Protein AF-A0A2V9F2L0-F1 (afdb_monomer)

Sequence (410 aa):
MQVSSIARAVPTAEGGTVLEVAGAPIFHLNSIAAAIWTKLTQGLSTHEIVSELTTQFNISEERVANDVKSFVDTLKQNDLAKDSVKTSDFHVELVWNKGIAAQCDWRIPDEFPEKRAYESVLEPAGHRMPPHLLDSLISNPAIYRYIKTEDLVWVKFSWLKSFVKQVLPLVRANFVLVTGDSDGGAPLPVMAEALEILEHPNVLHWFTQNCDGPGFMGRMSPIPIGIDFHTLNEQSLWGETIASPREQEEMLLSIRQEFRPTRERIRKVYVDFAWQPASAYAPWKRNGIRTKLLTNEYVVFQRQFLPRRQLWRKWGEYAFVLSPHGAGLDCHRTWEALACGNIVLVPASPLDSLYEGLPVISIKDWKEITSENLDAWLGRYSGCEIGEERLTSRYWVAKMRTTVSSLSLE

Nearest PDB structures (foldseek):
  8asa-assembly8_H  TM=7.170E-01  e=2.353E-12  Paramecium bursaria Chlorella virus 1
  8asa-assembly7_G  TM=7.701E-01  e=9.316E-12  Paramecium bursaria Chlorella virus 1
  8avq-assembly4_D  TM=7.082E-01  e=4.280E-12  Paramecium bursaria Chlorella virus 1
  6e59-assembly1_A  TM=4.309E-01  e=3.301E-03  Homo sapiens
  6tpg-assembly1_A  TM=2.887E-01  e=1.516E-03  Homo sapiens

Secondary structure (DSSP, 8-state):
-EE-TTEEEEE-TTS-EEEEETTEEEEEEPHHHHHHHHHHHTT--HHHHHHHHHHHHT--HHHHHHHHHHHHHHHHHTTSEE----BS----SB-BHHHHHHHSSEEES--SGGGT-B-PPPP-TT-SSTT---S---S-GGGGGGPPTT-EEEEEGGGHHHIIIIIGGG--S-EEEEEESSS--BSGGGHHHHHHHHTSTTEEEEEETTBSSTTGGG-EEE---B---SHHHHS--TT-----HHHHHHHHHHHHHTSPPGGGSEEEEEE-STTS-TTSS-HHHHHHHHHHHTT-TTEEE--S---HHHHHHHHTTEEEEE----SSSS-HHHHHHHHTT-EEEEE--GGGGGGTTSSEEEES-GGG--HHHHHHHHHHHTT----GGGGBHHHHHHHHHHHHHHHTT-

Mean predicted aligned error: 6.33 Å

Solvent-accessible surface area (backbone atoms only — not comparable to full-atom values): 22390 Å² total; per-residue (Å²): 95,44,63,34,90,57,52,45,82,42,79,45,99,87,78,49,36,28,36,20,48,82,86,43,80,76,41,82,36,53,75,65,54,49,51,52,51,52,42,42,77,71,61,50,50,73,67,57,49,28,56,51,47,22,68,76,68,74,46,59,56,71,59,41,43,51,53,52,48,55,49,51,53,52,32,41,78,56,44,40,32,47,82,65,55,76,36,65,59,55,72,57,63,55,27,19,42,66,49,38,40,71,72,31,78,36,52,39,77,72,39,42,63,93,77,55,30,40,38,86,74,71,61,55,63,94,18,59,46,72,90,47,45,48,53,80,76,66,91,66,41,74,68,51,50,71,54,45,68,74,36,37,36,26,30,35,48,40,42,44,49,12,38,58,67,53,34,55,84,56,47,81,36,41,23,29,43,34,34,32,86,60,55,58,44,37,38,76,69,41,47,70,61,40,49,62,48,68,70,32,87,39,43,70,36,38,36,23,23,33,26,67,40,56,47,48,94,76,36,31,38,61,44,72,60,22,35,80,42,62,59,32,43,71,37,64,51,60,83,42,64,65,40,44,31,32,59,52,49,53,52,49,54,56,51,36,69,74,43,66,61,48,74,76,25,44,87,32,36,38,32,80,72,75,49,57,53,82,88,50,73,74,40,67,73,54,47,56,52,45,67,76,42,68,85,41,87,54,50,46,70,42,82,59,94,59,34,54,75,55,41,56,55,56,51,41,52,27,22,26,37,57,34,61,58,47,92,23,67,50,37,39,62,47,43,46,40,47,70,51,55,27,37,33,38,28,62,60,52,65,53,56,73,67,44,66,84,47,58,56,44,70,41,88,50,83,80,63,75,41,75,67,48,52,50,53,54,44,62,72,46,56,76,52,75,65,47,62,57,78,46,17,18,64,43,56,52,51,49,55,53,53,58,46,61,55,61,75,74,110

Structure (mmCIF, N/CA/C/O backbone):
data_AF-A0A2V9F2L0-F1
#
_entry.id   AF-A0A2V9F2L0-F1
#
loop_
_atom_site.group_PDB
_atom_site.id
_atom_site.type_symbol
_atom_site.label_atom_id
_atom_site.label_alt_id
_atom_site.label_comp_id
_atom_site.label_asym_id
_atom_site.label_entity_id
_atom_site.label_seq_id
_atom_site.pdbx_PDB_ins_code
_atom_site.Cartn_x
_atom_site.Cartn_y
_atom_site.Cartn_z
_atom_site.occupancy
_atom_site.B_iso_or_equiv
_atom_site.auth_seq_id
_atom_site.auth_comp_id
_atom_site.auth_asym_id
_atom_site.auth_atom_id
_atom_site.pdbx_PDB_model_num
ATOM 1 N N . MET A 1 1 ? 23.382 -2.684 -9.024 1.00 82.06 1 MET A N 1
ATOM 2 C CA . MET A 1 1 ? 22.500 -1.502 -9.115 1.00 82.06 1 MET A CA 1
ATOM 3 C C . MET A 1 1 ? 21.411 -1.843 -10.107 1.00 82.06 1 MET A C 1
ATOM 5 O O . MET A 1 1 ? 21.719 -2.469 -11.113 1.00 82.06 1 MET A O 1
ATOM 9 N N . GLN A 1 2 ? 20.168 -1.483 -9.819 1.00 84.94 2 GLN A N 1
ATOM 10 C CA . GLN A 1 2 ? 19.051 -1.689 -10.727 1.00 84.94 2 GLN A CA 1
ATOM 11 C C . GLN A 1 2 ? 18.894 -0.412 -11.548 1.00 84.94 2 GLN A C 1
ATOM 13 O O . GLN A 1 2 ? 18.952 0.685 -10.993 1.00 84.94 2 GLN A O 1
ATOM 18 N N . VAL A 1 3 ? 18.713 -0.553 -12.856 1.00 87.62 3 VAL A N 1
ATOM 19 C CA . VAL A 1 3 ? 18.401 0.556 -13.764 1.00 87.62 3 VAL A CA 1
ATOM 20 C C . VAL A 1 3 ? 16.989 0.395 -14.303 1.00 87.62 3 VAL A C 1
ATOM 22 O O . VAL A 1 3 ? 16.464 -0.717 -14.375 1.00 87.62 3 VAL A O 1
ATOM 25 N N . SER A 1 4 ? 16.359 1.512 -14.646 1.00 85.00 4 SER A N 1
ATOM 26 C CA . SER A 1 4 ? 14.979 1.526 -15.114 1.00 85.00 4 SER A CA 1
ATOM 27 C C . SER A 1 4 ? 14.825 0.709 -16.399 1.00 85.00 4 SER A C 1
ATOM 29 O O . SER A 1 4 ? 15.513 0.949 -17.390 1.00 85.00 4 SER A O 1
ATOM 31 N N . SER A 1 5 ? 13.895 -0.248 -16.399 1.00 77.81 5 SER A N 1
ATOM 32 C CA . SER A 1 5 ? 13.623 -1.128 -17.547 1.00 77.81 5 SER A CA 1
ATOM 33 C C . SER A 1 5 ? 12.955 -0.408 -18.724 1.00 77.81 5 SER A C 1
ATOM 35 O O . SER A 1 5 ? 12.904 -0.937 -19.837 1.00 77.81 5 SER A O 1
ATOM 37 N N . ILE A 1 6 ? 12.452 0.802 -18.481 1.00 79.88 6 ILE A N 1
ATOM 38 C CA . ILE A 1 6 ? 11.758 1.640 -19.463 1.00 79.88 6 ILE A CA 1
ATOM 39 C C . ILE A 1 6 ? 12.647 2.755 -20.015 1.00 79.88 6 ILE A C 1
ATOM 41 O O . ILE A 1 6 ? 12.215 3.496 -20.898 1.00 79.88 6 ILE A O 1
ATOM 45 N N . ALA A 1 7 ? 13.872 2.867 -19.495 1.00 86.56 7 ALA A N 1
ATOM 46 C CA . ALA A 1 7 ? 14.883 3.796 -19.959 1.00 86.56 7 ALA A CA 1
ATOM 47 C C . ALA A 1 7 ? 15.772 3.130 -21.018 1.00 86.56 7 ALA A C 1
ATOM 49 O O . ALA A 1 7 ? 16.213 1.990 -20.850 1.00 86.56 7 ALA A O 1
ATOM 50 N N . ARG A 1 8 ? 16.038 3.822 -22.127 1.00 87.38 8 ARG A N 1
ATOM 51 C CA . ARG A 1 8 ? 16.871 3.315 -23.228 1.00 87.38 8 ARG A CA 1
ATOM 52 C C . ARG A 1 8 ? 17.733 4.421 -23.807 1.00 87.38 8 ARG A C 1
ATOM 54 O O . ARG A 1 8 ? 17.267 5.536 -24.008 1.00 87.38 8 ARG A O 1
ATOM 61 N N . ALA A 1 9 ? 18.986 4.095 -24.103 1.00 89.94 9 ALA A N 1
ATOM 62 C CA . ALA A 1 9 ? 19.866 4.979 -24.851 1.00 89.94 9 ALA A CA 1
ATOM 63 C C . ALA A 1 9 ? 19.607 4.797 -26.353 1.00 89.94 9 ALA A C 1
ATOM 65 O O . ALA A 1 9 ? 19.736 3.685 -26.870 1.00 89.94 9 ALA A O 1
ATOM 66 N N . VAL A 1 10 ? 19.241 5.877 -27.040 1.00 89.88 10 VAL A N 1
ATOM 67 C CA . VAL A 1 10 ? 18.892 5.889 -28.465 1.00 89.88 10 VAL A CA 1
ATOM 68 C C . VAL A 1 10 ? 19.815 6.861 -29.215 1.00 89.88 10 VAL A C 1
ATOM 70 O O . VAL A 1 10 ? 20.016 7.989 -28.754 1.00 89.88 10 VAL A O 1
ATOM 73 N N . PRO A 1 11 ? 20.416 6.460 -30.352 1.00 88.19 11 PRO A N 1
ATOM 74 C CA . PRO A 1 11 ? 21.197 7.367 -31.191 1.00 88.19 11 PRO A CA 1
ATOM 75 C C . PRO A 1 11 ? 20.321 8.462 -31.813 1.00 88.19 11 PRO A C 1
ATOM 77 O O . PRO A 1 11 ? 19.220 8.181 -32.283 1.00 88.19 11 PRO A O 1
ATOM 80 N N . THR A 1 12 ? 20.819 9.696 -31.881 1.00 84.62 12 THR A N 1
ATOM 81 C CA . THR A 1 12 ? 20.127 10.800 -32.564 1.00 84.62 12 THR A CA 1
ATOM 82 C C . THR A 1 12 ? 20.575 10.933 -34.017 1.00 84.62 12 THR A C 1
ATOM 84 O O . THR A 1 12 ? 21.713 10.613 -34.366 1.00 84.62 12 THR A O 1
ATOM 87 N N . ALA A 1 13 ? 19.698 11.479 -34.867 1.00 79.19 13 ALA A N 1
ATOM 88 C CA . ALA A 1 13 ? 20.009 11.764 -36.273 1.00 79.19 13 ALA A CA 1
ATOM 89 C C . ALA A 1 13 ? 21.185 12.750 -36.453 1.00 79.19 13 ALA A C 1
ATOM 91 O O . ALA A 1 13 ? 21.830 12.754 -37.497 1.00 79.19 13 ALA A O 1
ATOM 92 N N . GLU A 1 14 ? 21.481 13.556 -35.429 1.00 77.12 14 GLU A N 1
ATOM 93 C CA . GLU A 1 14 ? 22.531 14.583 -35.429 1.00 77.12 14 GLU A CA 1
ATOM 94 C C . GLU A 1 14 ? 23.882 14.092 -34.865 1.00 77.12 14 GLU A C 1
ATOM 96 O O . GLU A 1 14 ? 24.823 14.875 -34.763 1.00 77.12 14 GLU A O 1
ATOM 101 N N . GLY A 1 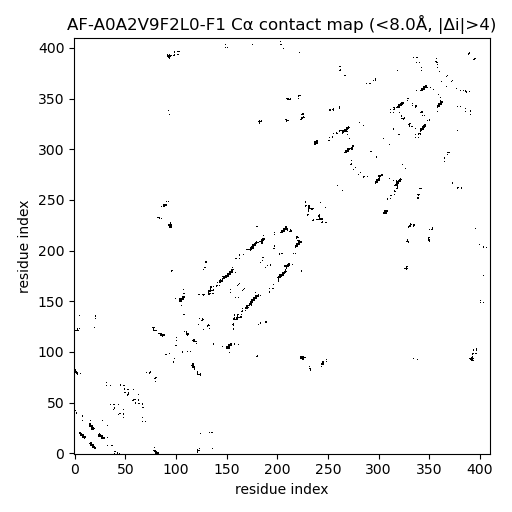15 ? 24.016 12.803 -34.516 1.00 72.06 15 GLY A N 1
ATOM 102 C CA . GLY A 1 15 ? 25.298 12.217 -34.093 1.00 72.06 15 GLY A CA 1
ATOM 103 C C . GLY A 1 15 ? 25.569 12.221 -32.582 1.00 72.06 15 GLY A C 1
ATOM 104 O O . GLY A 1 15 ? 26.722 12.315 -32.165 1.00 72.06 15 GLY A O 1
ATOM 105 N N . GLY A 1 16 ? 24.529 12.093 -31.753 1.00 83.62 16 GLY A N 1
ATOM 106 C CA . GLY A 1 16 ? 24.622 11.956 -30.294 1.00 83.62 16 GLY A CA 1
ATOM 107 C C . GLY A 1 16 ? 23.845 10.751 -29.757 1.00 83.62 16 GLY A C 1
ATOM 108 O O . GLY A 1 16 ? 23.323 9.936 -30.514 1.00 83.62 16 GLY A O 1
ATOM 109 N N . THR A 1 17 ? 23.763 10.618 -28.433 1.00 91.38 17 THR A N 1
ATOM 110 C CA . THR A 1 17 ? 22.913 9.620 -27.763 1.00 91.38 17 THR A CA 1
ATOM 111 C C . THR A 1 17 ? 21.974 10.332 -26.805 1.00 91.38 17 THR A C 1
ATOM 113 O O . THR A 1 17 ? 22.390 11.240 -26.090 1.00 91.38 17 THR A O 1
ATOM 116 N N . VAL A 1 18 ? 20.710 9.931 -26.781 1.00 92.00 18 VAL A N 1
ATOM 117 C CA . VAL A 1 18 ? 19.711 10.440 -25.843 1.00 92.00 18 VAL A CA 1
ATOM 118 C C . VAL A 1 18 ? 19.211 9.296 -24.979 1.00 92.00 18 VAL A C 1
ATOM 120 O O . VAL A 1 18 ? 18.989 8.193 -25.470 1.00 92.00 18 VAL A O 1
ATOM 123 N N . LEU A 1 19 ? 19.065 9.550 -23.682 1.00 89.81 19 LEU A N 1
ATOM 124 C CA . LEU A 1 19 ? 18.364 8.654 -22.779 1.00 89.81 19 LEU A CA 1
ATOM 125 C C . LEU A 1 19 ? 16.874 8.974 -22.848 1.00 89.81 19 LEU A C 1
ATOM 127 O O . LEU A 1 19 ? 16.441 10.041 -22.406 1.00 89.81 19 LEU A O 1
ATOM 131 N N . GLU A 1 20 ? 16.109 8.054 -23.416 1.00 88.00 20 GLU A N 1
ATOM 132 C CA . GLU A 1 20 ? 14.655 8.120 -23.487 1.00 88.00 20 GLU A CA 1
ATOM 133 C C . GLU A 1 20 ? 14.028 7.293 -22.369 1.00 88.00 20 GLU A C 1
ATOM 135 O O . GLU A 1 20 ? 14.538 6.229 -22.023 1.00 88.00 20 GLU A O 1
ATOM 140 N N . VAL A 1 21 ? 12.891 7.746 -21.848 1.00 81.62 21 VAL A N 1
ATOM 141 C CA . VAL A 1 21 ? 12.038 6.991 -20.926 1.00 81.62 21 VAL A CA 1
ATOM 142 C C . VAL A 1 21 ? 10.667 6.876 -21.555 1.00 81.62 21 VAL A C 1
ATOM 144 O O . VAL A 1 21 ? 10.036 7.884 -21.861 1.00 81.62 21 VAL A O 1
ATOM 147 N N . ALA A 1 22 ? 10.224 5.641 -21.792 1.00 71.81 22 ALA A N 1
ATOM 148 C CA . ALA A 1 22 ? 8.959 5.367 -22.476 1.00 71.81 22 ALA A CA 1
ATOM 149 C C . ALA A 1 22 ? 8.799 6.122 -23.820 1.00 71.81 22 ALA A C 1
ATOM 151 O O . ALA A 1 22 ? 7.709 6.560 -24.175 1.00 71.81 22 ALA A O 1
ATOM 152 N N . GLY A 1 23 ? 9.902 6.280 -24.563 1.00 75.12 23 GLY A N 1
ATOM 153 C CA . GLY A 1 23 ? 9.941 6.966 -25.861 1.00 75.12 23 GLY A CA 1
ATOM 154 C C . GLY A 1 23 ? 10.008 8.495 -25.787 1.00 75.12 23 GLY A C 1
ATOM 155 O O . GLY A 1 23 ? 10.037 9.147 -26.827 1.00 75.12 23 GLY A O 1
ATOM 156 N N . ALA A 1 24 ? 10.045 9.083 -24.586 1.00 78.31 24 ALA A N 1
ATOM 157 C CA . ALA A 1 24 ? 10.264 10.512 -24.400 1.00 78.31 24 ALA A CA 1
ATOM 158 C C . ALA A 1 24 ? 11.741 10.796 -24.062 1.00 78.31 24 ALA A C 1
ATOM 160 O O . ALA A 1 24 ? 12.262 10.212 -23.108 1.00 78.31 24 ALA A O 1
ATOM 161 N N . PRO A 1 25 ? 12.431 11.689 -24.793 1.00 83.12 25 PRO A N 1
ATOM 162 C CA . PRO A 1 25 ? 13.818 12.044 -24.506 1.00 83.12 25 PRO A CA 1
ATOM 163 C C . PRO A 1 25 ? 13.925 12.832 -23.192 1.00 83.12 25 PRO A C 1
ATOM 165 O O . PRO A 1 25 ? 13.244 13.842 -23.025 1.00 83.12 25 PRO A O 1
ATOM 168 N N . ILE A 1 26 ? 14.791 12.392 -22.270 1.00 83.06 26 ILE A N 1
ATOM 169 C CA . ILE A 1 26 ? 15.017 13.072 -20.980 1.00 83.06 26 ILE A CA 1
ATOM 170 C C . ILE A 1 26 ? 16.407 13.706 -20.906 1.00 83.06 26 ILE A C 1
ATOM 172 O O . ILE A 1 26 ? 16.538 14.856 -20.489 1.00 83.06 26 ILE A O 1
ATOM 176 N N . PHE A 1 27 ? 17.452 12.986 -21.321 1.00 87.00 27 PHE A N 1
ATOM 177 C CA . PHE A 1 27 ? 18.831 13.471 -21.214 1.00 87.00 27 PHE A CA 1
ATOM 178 C C . PHE A 1 27 ? 19.588 13.317 -22.521 1.00 87.00 27 PHE A C 1
ATOM 180 O O . PHE A 1 27 ? 19.573 12.250 -23.127 1.00 87.00 27 PHE A O 1
ATOM 187 N N . HIS A 1 28 ? 20.352 14.337 -22.901 1.00 89.31 28 HIS A N 1
ATOM 188 C CA . HIS A 1 28 ? 21.423 14.159 -23.875 1.00 89.31 28 HIS A CA 1
ATOM 189 C C . HIS A 1 28 ? 22.635 13.549 -23.170 1.00 89.31 28 HIS A C 1
ATOM 191 O O . HIS A 1 28 ? 23.171 14.122 -22.221 1.00 89.31 28 HIS A O 1
ATOM 197 N N . LEU A 1 29 ? 23.063 12.377 -23.630 1.00 90.31 29 LEU A N 1
ATOM 198 C CA . LEU A 1 29 ? 24.238 11.688 -23.123 1.00 90.31 29 LEU A CA 1
ATOM 199 C C . LEU A 1 29 ? 25.453 12.070 -23.970 1.00 90.31 29 LEU A C 1
ATOM 201 O O . LEU A 1 29 ? 25.456 11.911 -25.193 1.00 90.31 29 LEU A O 1
ATOM 205 N N . ASN A 1 30 ? 26.514 12.533 -23.311 1.00 88.38 30 ASN A N 1
ATOM 206 C CA . ASN A 1 30 ? 27.832 12.572 -23.936 1.00 88.38 30 ASN A CA 1
ATOM 207 C C . ASN A 1 30 ? 28.402 11.140 -24.066 1.00 88.38 30 ASN A C 1
ATOM 209 O O . ASN A 1 30 ? 27.827 10.176 -23.555 1.00 88.38 30 ASN A O 1
ATOM 213 N N . SER A 1 31 ? 29.543 10.988 -24.740 1.00 86.06 31 SER A N 1
ATOM 214 C CA . SER A 1 31 ? 30.156 9.674 -24.993 1.00 86.06 31 SER A CA 1
ATOM 215 C C . SER A 1 31 ? 30.483 8.890 -23.716 1.00 86.06 31 SER A C 1
ATOM 217 O O . SER A 1 31 ? 30.291 7.676 -23.681 1.00 86.06 31 SER A O 1
ATOM 219 N N . ILE A 1 32 ? 30.927 9.574 -22.656 1.00 87.62 32 ILE A N 1
ATOM 220 C CA . ILE A 1 32 ? 31.238 8.955 -21.361 1.00 87.62 32 ILE A CA 1
ATOM 221 C C . ILE A 1 32 ? 29.945 8.488 -20.681 1.00 87.62 32 ILE A C 1
ATOM 223 O O . ILE A 1 32 ? 29.854 7.334 -20.278 1.00 87.62 32 ILE A O 1
ATOM 227 N N . ALA A 1 33 ? 28.914 9.331 -20.616 1.00 90.44 33 ALA A N 1
ATOM 228 C CA . ALA A 1 33 ? 27.622 9.002 -20.017 1.00 90.44 33 ALA A CA 1
ATOM 229 C C . ALA A 1 33 ? 26.913 7.854 -20.756 1.00 90.44 33 ALA A C 1
ATOM 231 O O . ALA A 1 33 ? 26.352 6.965 -20.118 1.00 90.44 33 ALA A O 1
ATOM 232 N N . ALA A 1 34 ? 26.995 7.815 -22.090 1.00 90.81 34 ALA A N 1
ATOM 233 C CA . ALA A 1 34 ? 26.483 6.704 -22.892 1.00 90.81 34 ALA A CA 1
ATOM 234 C C . ALA A 1 34 ? 27.237 5.390 -22.605 1.00 90.81 34 ALA A C 1
ATOM 236 O O . ALA A 1 34 ? 26.616 4.327 -22.496 1.00 90.81 34 ALA A O 1
ATOM 237 N N . ALA A 1 35 ? 28.561 5.454 -22.422 1.00 90.38 35 ALA A N 1
ATOM 238 C CA . ALA A 1 35 ? 29.366 4.297 -22.038 1.00 90.38 35 ALA A CA 1
ATOM 239 C C . ALA A 1 35 ? 29.045 3.817 -20.612 1.00 90.38 35 ALA A C 1
ATOM 241 O O . ALA A 1 35 ? 28.875 2.615 -20.406 1.00 90.38 35 ALA A O 1
ATOM 242 N N . ILE A 1 36 ? 28.894 4.737 -19.649 1.00 92.00 36 ILE A N 1
ATOM 243 C CA . ILE A 1 36 ? 28.471 4.414 -18.278 1.00 92.00 36 ILE A CA 1
ATOM 244 C C . ILE A 1 36 ? 27.094 3.746 -18.304 1.00 92.00 36 ILE A C 1
ATOM 246 O O . ILE A 1 36 ? 26.943 2.661 -17.752 1.00 92.00 36 ILE A O 1
ATOM 250 N N . TRP A 1 37 ? 26.109 4.342 -18.988 1.00 92.81 37 TRP A N 1
ATOM 251 C CA . TRP A 1 37 ? 24.765 3.775 -19.125 1.00 92.81 37 TRP A CA 1
ATOM 252 C C . TRP A 1 37 ? 24.798 2.353 -19.694 1.00 92.81 37 TRP A C 1
ATOM 254 O O . TRP A 1 37 ? 24.205 1.443 -19.119 1.00 92.81 37 TRP A O 1
ATOM 264 N N . THR A 1 38 ? 25.549 2.136 -20.776 1.00 91.44 38 THR A N 1
ATOM 265 C CA . THR A 1 38 ? 25.682 0.814 -21.406 1.00 91.44 38 THR A CA 1
ATOM 266 C C . THR A 1 38 ? 26.207 -0.224 -20.413 1.00 91.44 38 THR A C 1
ATOM 268 O O . THR A 1 38 ? 25.604 -1.285 -20.253 1.00 91.44 38 THR A O 1
ATOM 271 N N . LYS A 1 39 ? 27.281 0.091 -19.684 1.00 92.56 39 LYS A N 1
ATOM 272 C CA . LYS A 1 39 ? 27.865 -0.829 -18.699 1.00 92.56 39 LYS A CA 1
ATOM 273 C C . LYS A 1 39 ? 26.943 -1.061 -17.496 1.00 92.56 39 LYS A C 1
ATOM 275 O O . LYS A 1 39 ? 26.831 -2.189 -17.021 1.00 92.56 39 LYS A O 1
ATOM 280 N N . LEU A 1 40 ? 26.212 -0.035 -17.053 1.00 91.31 40 LEU A N 1
ATOM 281 C CA . LEU A 1 40 ? 25.186 -0.179 -16.017 1.00 91.31 40 LEU A CA 1
ATOM 282 C C . LEU A 1 40 ? 24.065 -1.130 -16.455 1.00 91.31 40 LEU A C 1
ATOM 284 O O . LEU A 1 40 ? 23.674 -2.001 -15.684 1.00 91.31 40 LEU A O 1
ATOM 288 N N . THR A 1 41 ? 23.584 -1.022 -17.700 1.00 89.19 41 THR A N 1
ATOM 289 C CA . THR A 1 41 ? 22.562 -1.940 -18.241 1.00 89.19 41 THR A CA 1
ATOM 290 C C . THR A 1 41 ? 23.066 -3.373 -18.427 1.00 89.19 41 THR A C 1
ATOM 292 O O . THR A 1 41 ? 22.267 -4.304 -18.443 1.00 89.19 41 THR A O 1
ATOM 295 N N . GLN A 1 42 ? 24.385 -3.563 -18.524 1.00 89.69 42 GLN A N 1
ATOM 296 C CA . GLN A 1 42 ? 25.039 -4.876 -18.539 1.00 89.69 42 GLN A CA 1
ATOM 297 C C . GLN A 1 42 ? 25.245 -5.458 -17.129 1.00 89.69 42 GLN A C 1
ATOM 299 O O . GLN A 1 42 ? 25.684 -6.597 -17.002 1.00 89.69 42 GLN A O 1
ATOM 304 N N . GLY A 1 43 ? 24.910 -4.705 -16.076 1.00 87.19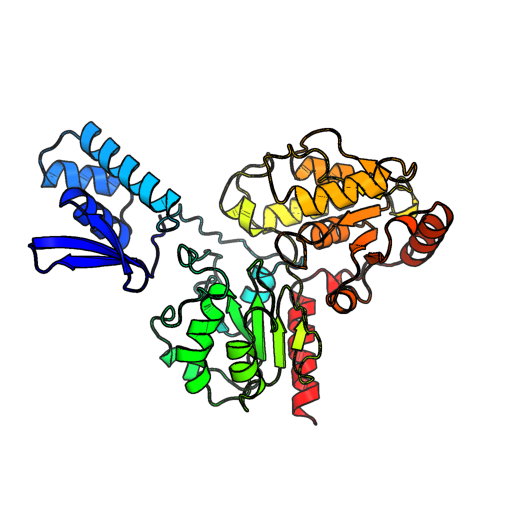 43 GLY A N 1
ATOM 305 C CA . GLY A 1 43 ? 24.986 -5.157 -14.688 1.00 87.19 43 GLY A CA 1
ATOM 306 C C . GLY A 1 43 ? 26.344 -4.956 -14.014 1.00 87.19 43 GLY A C 1
ATOM 307 O O . GLY A 1 43 ? 26.528 -5.458 -12.906 1.00 87.19 43 GLY A O 1
ATOM 308 N N . LEU A 1 44 ? 27.275 -4.220 -14.633 1.00 90.06 44 LEU A N 1
ATOM 309 C CA . LEU A 1 44 ? 28.578 -3.933 -14.026 1.00 90.06 44 LEU A CA 1
ATOM 310 C C . LEU A 1 44 ? 28.420 -3.030 -12.792 1.00 90.06 44 LEU A C 1
ATOM 312 O O . LEU A 1 44 ? 27.599 -2.106 -12.756 1.00 90.06 44 LEU A O 1
ATOM 316 N N . SER A 1 45 ? 29.242 -3.280 -11.777 1.00 90.19 45 SER A N 1
ATOM 317 C CA . SER A 1 45 ? 29.377 -2.421 -10.603 1.00 90.19 45 SER A CA 1
ATOM 318 C C . SER A 1 45 ? 30.047 -1.091 -10.955 1.00 90.19 45 SER A C 1
ATOM 320 O O . SER A 1 45 ? 30.798 -0.979 -11.923 1.00 90.19 45 SER A O 1
ATOM 322 N N . THR A 1 46 ? 29.828 -0.061 -10.134 1.00 90.94 46 THR A N 1
ATOM 323 C CA . THR A 1 46 ? 30.475 1.249 -10.323 1.00 90.94 46 THR A CA 1
ATOM 324 C C . THR A 1 46 ? 31.999 1.142 -10.327 1.00 90.94 46 THR A C 1
ATOM 326 O O . THR A 1 46 ? 32.647 1.840 -11.098 1.00 90.94 46 THR A O 1
ATOM 329 N N . HIS A 1 47 ? 32.571 0.233 -9.536 1.00 91.31 47 HIS A N 1
ATOM 330 C CA . HIS A 1 47 ? 34.009 -0.030 -9.512 1.00 91.31 47 HIS A CA 1
ATOM 331 C C . HIS A 1 47 ? 34.517 -0.643 -10.829 1.00 91.31 47 HIS A C 1
ATOM 333 O O . HIS A 1 47 ? 35.507 -0.173 -11.386 1.00 91.31 47 HIS A O 1
ATOM 339 N N . GLU A 1 48 ? 33.827 -1.655 -11.365 1.00 92.94 48 GLU A N 1
ATOM 340 C CA . GLU A 1 48 ? 34.171 -2.256 -12.667 1.00 92.94 48 GLU A CA 1
ATOM 341 C C . GLU A 1 48 ? 34.069 -1.225 -13.796 1.00 92.94 48 GLU A C 1
ATOM 343 O O . GLU A 1 48 ? 34.968 -1.119 -14.627 1.00 92.94 48 GLU A O 1
ATOM 348 N N . ILE A 1 49 ? 33.024 -0.393 -13.775 1.00 93.44 49 ILE A N 1
ATOM 349 C CA . ILE A 1 49 ? 32.836 0.691 -14.745 1.00 93.44 49 ILE A CA 1
ATOM 350 C C . ILE A 1 49 ? 33.999 1.680 -14.696 1.00 93.44 49 ILE A C 1
ATOM 352 O O . ILE A 1 49 ? 34.530 2.043 -15.746 1.00 93.44 49 ILE A O 1
ATOM 356 N N . VAL A 1 50 ? 34.408 2.106 -13.498 1.00 94.19 50 VAL A N 1
ATOM 357 C CA . VAL A 1 50 ? 35.541 3.022 -13.328 1.00 94.19 50 VAL A CA 1
ATOM 358 C C . VAL A 1 50 ? 36.824 2.408 -13.886 1.00 94.19 50 VAL A C 1
ATOM 360 O O . VAL A 1 50 ? 37.524 3.062 -14.661 1.00 94.19 50 VAL A O 1
ATOM 363 N N . SER A 1 51 ? 37.102 1.143 -13.564 1.00 92.75 51 SER A N 1
ATOM 364 C CA . SER A 1 51 ? 38.292 0.434 -14.045 1.00 92.75 51 SER A CA 1
ATOM 365 C C . SER A 1 51 ? 38.331 0.328 -15.577 1.00 92.75 51 SER A C 1
ATOM 367 O O . SER A 1 51 ? 39.330 0.683 -16.215 1.00 92.75 51 SER A O 1
ATOM 369 N N . GLU A 1 52 ? 37.218 -0.078 -16.194 1.00 93.62 52 GLU A N 1
ATOM 370 C CA . GLU A 1 52 ? 37.135 -0.239 -17.646 1.00 93.62 52 GLU A CA 1
ATOM 371 C C . GLU A 1 52 ? 37.228 1.096 -18.392 1.00 93.62 52 GLU A C 1
ATOM 373 O O . GLU A 1 52 ? 37.930 1.192 -19.399 1.00 93.62 52 GLU A O 1
ATOM 378 N N . LEU A 1 53 ? 36.558 2.145 -17.905 1.00 91.88 53 LEU A N 1
ATOM 379 C CA . LEU A 1 53 ? 36.584 3.465 -18.542 1.00 91.88 53 LEU A CA 1
ATOM 380 C C . LEU A 1 53 ? 37.948 4.151 -18.410 1.00 91.88 53 LEU A C 1
ATOM 382 O O . LEU A 1 53 ? 38.382 4.816 -19.351 1.00 91.88 53 LEU A O 1
ATOM 386 N N . THR A 1 54 ? 38.648 3.947 -17.289 1.00 91.88 54 THR A N 1
ATOM 387 C CA . THR A 1 54 ? 40.028 4.424 -17.085 1.00 91.88 54 THR A CA 1
ATOM 388 C C . THR A 1 54 ? 40.943 3.876 -18.180 1.00 91.88 54 THR A C 1
ATOM 390 O O . THR A 1 54 ? 41.696 4.629 -18.798 1.00 91.88 54 THR A O 1
ATOM 393 N N . THR A 1 55 ? 40.808 2.585 -18.500 1.00 89.56 55 THR A N 1
ATOM 394 C CA . THR A 1 55 ? 41.603 1.924 -19.546 1.00 89.56 55 THR A CA 1
ATOM 395 C C . THR A 1 55 ? 41.150 2.334 -20.947 1.00 89.56 55 THR A C 1
ATOM 397 O O . THR A 1 55 ? 41.978 2.619 -21.808 1.00 89.56 55 THR A O 1
ATOM 400 N N . GLN A 1 56 ? 39.838 2.399 -21.185 1.00 88.69 56 GLN A N 1
ATOM 401 C CA . GLN A 1 56 ? 39.271 2.706 -22.499 1.00 88.69 56 GLN A CA 1
ATOM 402 C C . GLN A 1 56 ? 39.577 4.136 -22.963 1.00 88.69 56 GLN A C 1
ATOM 404 O O . GLN A 1 56 ? 39.837 4.353 -24.146 1.00 88.69 56 GLN A O 1
ATOM 409 N N . PHE A 1 57 ? 39.526 5.109 -22.052 1.00 85.50 57 PHE A N 1
ATOM 410 C CA . PHE A 1 57 ? 39.680 6.525 -22.386 1.00 85.50 57 PHE A CA 1
ATOM 411 C C . PHE A 1 57 ? 41.037 7.112 -21.972 1.00 85.50 57 PHE A C 1
ATOM 413 O O . PHE A 1 57 ? 41.309 8.266 -22.298 1.00 85.50 57 PHE A O 1
ATOM 420 N N . ASN A 1 58 ? 41.894 6.336 -21.294 1.00 87.69 58 ASN A N 1
ATOM 421 C CA . ASN A 1 58 ? 43.191 6.779 -20.766 1.00 87.69 58 ASN A CA 1
ATOM 422 C C . ASN A 1 58 ? 43.069 8.049 -19.891 1.00 87.69 58 ASN A C 1
ATOM 424 O O . ASN A 1 58 ? 43.820 9.015 -20.042 1.00 87.69 58 ASN A O 1
ATOM 428 N N . ILE A 1 59 ? 42.067 8.060 -19.006 1.00 87.50 59 ILE A N 1
ATOM 429 C CA . ILE A 1 59 ? 41.744 9.154 -18.072 1.00 87.50 59 ILE A CA 1
ATOM 430 C C . ILE A 1 59 ? 42.138 8.716 -16.655 1.00 87.50 59 ILE A C 1
ATOM 432 O O . ILE A 1 59 ? 42.148 7.525 -16.372 1.00 87.50 59 ILE A O 1
ATOM 436 N N . SER A 1 60 ? 42.452 9.652 -15.751 1.00 92.50 60 SER A N 1
ATOM 437 C CA . SER A 1 60 ? 42.711 9.312 -14.347 1.00 92.50 60 SER A CA 1
ATOM 438 C C . SER A 1 60 ? 41.498 8.658 -13.677 1.00 92.50 60 SER A C 1
ATOM 440 O O . SER A 1 60 ? 40.361 9.106 -13.843 1.00 92.50 60 SER A O 1
ATOM 442 N N . GLU A 1 61 ? 41.762 7.640 -12.859 1.00 92.00 61 GLU A N 1
ATOM 443 C CA . GLU A 1 61 ? 40.738 6.896 -12.117 1.00 92.00 61 GLU A CA 1
ATOM 444 C C . GLU A 1 61 ? 39.860 7.822 -11.262 1.00 92.00 61 GLU A C 1
ATOM 446 O O . GLU A 1 61 ? 38.640 7.702 -11.272 1.00 92.00 61 GLU A O 1
ATOM 451 N N . GLU A 1 62 ? 40.463 8.818 -10.604 1.00 93.06 62 GLU A N 1
ATOM 452 C CA . GLU A 1 62 ? 39.748 9.815 -9.798 1.00 93.06 62 GLU A CA 1
ATOM 453 C C . GLU A 1 62 ? 38.694 10.581 -10.613 1.00 93.06 62 GLU A C 1
ATOM 455 O O . GLU A 1 62 ? 37.566 10.786 -10.161 1.00 93.06 62 GLU A O 1
ATOM 460 N N . ARG A 1 63 ? 39.038 10.992 -11.838 1.00 90.94 63 ARG A N 1
ATOM 461 C CA . ARG A 1 63 ? 38.117 11.741 -12.695 1.00 90.94 63 ARG A CA 1
ATOM 462 C C . ARG A 1 63 ? 36.977 10.853 -13.178 1.00 90.94 63 ARG A C 1
ATOM 464 O O . ARG A 1 63 ? 35.824 11.266 -13.102 1.00 90.94 63 ARG A O 1
ATOM 471 N N . VAL A 1 64 ? 37.286 9.630 -13.607 1.00 91.81 64 VAL A N 1
ATOM 472 C CA . VAL A 1 64 ? 36.271 8.654 -14.022 1.00 91.81 64 VAL A CA 1
ATOM 473 C C . VAL A 1 64 ? 35.344 8.304 -12.854 1.00 91.81 64 VAL A C 1
ATOM 475 O O . VAL A 1 64 ? 34.131 8.257 -13.036 1.00 91.81 64 VAL A O 1
ATOM 478 N N . ALA A 1 65 ? 35.881 8.119 -11.646 1.00 92.44 65 ALA A N 1
ATOM 479 C CA . ALA A 1 65 ? 35.092 7.856 -10.446 1.00 92.44 65 ALA A CA 1
ATOM 480 C C . ALA A 1 65 ? 34.114 8.996 -10.133 1.00 92.44 65 ALA A C 1
ATOM 482 O O . ALA A 1 65 ? 32.946 8.739 -9.833 1.00 92.44 65 ALA A O 1
ATOM 483 N N . ASN A 1 66 ? 34.558 10.249 -10.259 1.00 92.88 66 ASN A N 1
ATOM 484 C CA . ASN A 1 66 ? 33.698 11.418 -10.080 1.00 92.88 66 ASN A CA 1
ATOM 485 C C . ASN A 1 66 ? 32.602 11.509 -11.154 1.00 92.88 66 ASN A C 1
ATOM 487 O O . ASN A 1 66 ? 31.444 11.764 -10.816 1.00 92.88 66 ASN A O 1
ATOM 491 N N . ASP A 1 67 ? 32.935 11.249 -12.421 1.00 91.44 67 ASP A N 1
ATOM 492 C CA . ASP A 1 67 ? 31.969 11.260 -13.527 1.00 91.44 67 ASP A CA 1
ATOM 493 C C . ASP A 1 67 ? 30.917 10.146 -13.366 1.00 91.44 67 ASP A C 1
ATOM 495 O O . ASP A 1 67 ? 29.716 10.401 -13.483 1.00 91.44 67 ASP A O 1
ATOM 499 N N . VAL A 1 68 ? 31.349 8.926 -13.018 1.00 93.31 68 VAL A N 1
ATOM 500 C CA . VAL A 1 68 ? 30.459 7.786 -12.732 1.00 93.31 68 VAL A CA 1
ATOM 501 C C . VAL A 1 68 ? 29.535 8.106 -11.565 1.00 93.31 68 VAL A C 1
ATOM 503 O O . VAL A 1 68 ? 28.326 7.906 -11.675 1.00 93.31 68 VAL A O 1
ATOM 506 N N . LYS A 1 69 ? 30.075 8.639 -10.464 1.00 93.81 69 LYS A N 1
ATOM 507 C CA . LYS A 1 69 ? 29.282 9.011 -9.289 1.00 93.81 69 LYS A CA 1
ATOM 508 C C . LYS A 1 69 ? 28.230 10.068 -9.631 1.00 93.81 69 LYS A C 1
ATOM 510 O O . LYS A 1 69 ? 27.056 9.851 -9.361 1.00 93.81 69 LYS A O 1
ATOM 515 N N . SER A 1 70 ? 28.634 11.167 -10.269 1.00 92.94 70 SER A N 1
ATOM 516 C CA . SER A 1 70 ? 27.733 12.264 -10.651 1.00 92.94 70 SER A CA 1
ATOM 517 C C . SER A 1 70 ? 26.599 11.790 -11.568 1.00 92.94 70 SER A C 1
ATOM 519 O O . SER A 1 70 ? 25.429 12.138 -11.373 1.00 92.94 70 SER A O 1
ATOM 521 N N . PHE A 1 71 ? 26.924 10.934 -12.541 1.00 93.50 71 PHE A N 1
ATOM 522 C CA . PHE A 1 71 ? 25.926 10.370 -13.442 1.00 93.50 71 PHE A CA 1
ATOM 523 C C . PHE A 1 71 ? 24.959 9.433 -12.710 1.00 93.50 71 PHE A C 1
ATOM 525 O O . PHE A 1 71 ? 23.748 9.568 -12.867 1.00 93.50 71 PHE A O 1
ATOM 532 N N . VAL A 1 72 ? 25.461 8.532 -11.859 1.00 92.12 72 VAL A N 1
ATOM 533 C CA . VAL A 1 72 ? 24.616 7.638 -11.049 1.00 92.12 72 VAL A CA 1
ATOM 534 C C . VAL A 1 72 ? 23.713 8.426 -10.099 1.00 92.12 72 VAL A C 1
ATOM 536 O O . VAL A 1 72 ? 22.527 8.117 -10.007 1.00 92.12 72 VAL A O 1
ATOM 539 N N . ASP A 1 73 ? 24.232 9.463 -9.441 1.00 91.62 73 ASP A N 1
ATOM 540 C CA . ASP A 1 73 ? 23.446 10.331 -8.560 1.00 91.62 73 ASP A CA 1
ATOM 541 C C . ASP A 1 73 ? 22.325 11.033 -9.342 1.00 91.62 73 ASP A C 1
ATOM 543 O O . ASP A 1 73 ? 21.186 11.089 -8.877 1.00 91.62 73 ASP A O 1
ATOM 547 N N . THR A 1 74 ? 22.608 11.484 -10.569 1.00 90.56 74 THR A N 1
ATOM 548 C CA . THR A 1 74 ? 21.596 12.061 -11.469 1.00 90.56 74 THR A CA 1
ATOM 549 C C . THR A 1 74 ? 20.525 11.033 -11.842 1.00 90.56 74 THR A C 1
ATOM 551 O O . THR A 1 74 ? 19.335 11.341 -11.786 1.00 90.56 74 THR A O 1
ATOM 554 N N . LEU A 1 75 ? 20.909 9.798 -12.181 1.00 91.06 75 LEU A N 1
ATOM 555 C CA . LEU A 1 75 ? 19.949 8.731 -12.484 1.00 91.06 75 LEU A CA 1
ATOM 556 C C . LEU A 1 75 ? 19.060 8.413 -11.275 1.00 91.06 75 LEU A C 1
ATOM 558 O O . LEU A 1 75 ? 17.848 8.288 -11.436 1.00 91.06 75 LEU A O 1
ATOM 562 N N . LYS A 1 76 ? 19.637 8.332 -10.070 1.00 89.62 76 LYS A N 1
ATOM 563 C CA . LYS A 1 76 ? 18.893 8.097 -8.821 1.00 89.62 76 LYS A CA 1
ATOM 564 C C . LYS A 1 76 ? 17.897 9.217 -8.526 1.00 89.62 76 LYS A C 1
ATOM 566 O O . LYS A 1 76 ? 16.757 8.940 -8.178 1.00 89.62 76 LYS A O 1
ATOM 571 N N . GLN A 1 77 ? 18.294 10.475 -8.722 1.00 86.31 77 GLN A N 1
ATOM 572 C CA . GLN A 1 77 ? 17.416 11.637 -8.524 1.00 86.31 77 GLN A CA 1
ATOM 573 C C . GLN A 1 77 ? 16.220 11.679 -9.485 1.00 86.31 77 GLN A C 1
ATOM 575 O O . GLN A 1 77 ? 15.243 12.366 -9.202 1.00 86.31 77 GLN A O 1
ATOM 580 N N . ASN A 1 78 ? 16.298 10.965 -10.610 1.00 85.88 78 ASN A N 1
ATOM 581 C CA . ASN A 1 78 ? 15.257 10.922 -11.636 1.00 85.88 78 ASN A CA 1
ATOM 582 C C . ASN A 1 78 ? 14.543 9.558 -11.703 1.00 85.88 78 ASN A C 1
ATOM 584 O O . ASN A 1 78 ? 13.929 9.252 -12.721 1.00 85.88 78 ASN A O 1
ATOM 588 N N . ASP A 1 79 ? 14.639 8.728 -10.656 1.00 85.00 79 ASP A N 1
ATOM 589 C CA . ASP A 1 79 ? 14.037 7.384 -10.589 1.00 85.00 79 ASP A CA 1
ATOM 590 C C . ASP A 1 79 ? 14.479 6.440 -11.736 1.00 85.00 79 ASP A C 1
ATOM 592 O O . ASP A 1 79 ? 13.776 5.503 -12.119 1.00 85.00 79 ASP A O 1
ATOM 596 N N . LEU A 1 80 ? 15.672 6.666 -12.302 1.00 87.88 80 LEU A N 1
ATOM 597 C CA . LEU A 1 80 ? 16.237 5.861 -13.395 1.00 87.88 80 LEU A CA 1
ATOM 598 C C . LEU A 1 80 ? 17.230 4.800 -12.922 1.00 87.88 80 LEU A C 1
ATOM 600 O O . LEU A 1 80 ? 17.589 3.908 -13.694 1.00 87.88 80 LEU A O 1
ATOM 604 N N . ALA A 1 81 ? 17.668 4.883 -11.669 1.00 89.25 81 ALA A N 1
ATOM 605 C CA . ALA A 1 81 ? 18.505 3.882 -11.032 1.00 89.25 81 ALA A CA 1
ATOM 606 C C . ALA A 1 81 ? 18.244 3.820 -9.525 1.00 89.25 81 ALA A C 1
ATOM 608 O O . ALA A 1 81 ? 17.895 4.823 -8.910 1.00 89.25 81 ALA A O 1
ATOM 609 N N . LYS A 1 82 ? 18.480 2.658 -8.916 1.00 86.62 82 LYS A N 1
ATOM 610 C CA . LYS A 1 82 ? 18.550 2.498 -7.458 1.00 86.62 82 LYS A CA 1
ATOM 611 C C . LYS A 1 82 ? 19.516 1.394 -7.064 1.00 86.62 82 LYS A C 1
ATOM 613 O O . LYS A 1 82 ? 19.844 0.517 -7.867 1.00 86.62 82 LYS A O 1
ATOM 618 N N . ASP A 1 83 ? 19.973 1.423 -5.820 1.00 82.00 83 ASP A N 1
ATOM 619 C CA . ASP A 1 83 ? 20.768 0.323 -5.285 1.00 82.00 83 ASP A CA 1
ATOM 620 C C . ASP A 1 83 ? 19.897 -0.940 -5.215 1.00 82.00 83 ASP A C 1
ATOM 622 O O . ASP A 1 83 ? 18.750 -0.903 -4.775 1.00 82.00 83 ASP A O 1
ATOM 626 N N . SER A 1 84 ? 20.415 -2.055 -5.733 1.00 71.44 84 SER A N 1
ATOM 627 C CA . SER A 1 84 ? 19.681 -3.322 -5.734 1.00 71.44 84 SER A CA 1
ATOM 628 C C . SER A 1 84 ? 19.813 -3.956 -4.359 1.00 71.44 84 SER A C 1
ATOM 630 O O . SER A 1 84 ? 20.900 -4.421 -4.016 1.00 71.44 84 SER A O 1
ATOM 632 N N . VAL A 1 85 ? 18.720 -4.023 -3.602 1.00 71.94 85 VAL A N 1
ATOM 633 C CA . VAL A 1 85 ? 18.648 -4.866 -2.406 1.00 71.94 85 VAL A CA 1
ATOM 634 C C . VAL A 1 85 ? 17.787 -6.072 -2.744 1.00 71.94 85 VAL A C 1
ATOM 636 O O . VAL A 1 85 ? 16.571 -5.965 -2.880 1.00 71.94 85 VAL A O 1
ATOM 639 N N . LYS A 1 86 ? 18.442 -7.217 -2.945 1.00 76.50 86 LYS A N 1
ATOM 640 C CA . LYS A 1 86 ? 17.757 -8.492 -3.137 1.00 76.50 86 LYS A CA 1
ATOM 641 C C . LYS A 1 86 ? 17.598 -9.162 -1.784 1.00 76.50 86 LYS A C 1
ATOM 643 O O . LYS A 1 86 ? 18.595 -9.495 -1.145 1.00 76.50 86 LYS A O 1
ATOM 648 N N . THR A 1 87 ? 16.357 -9.410 -1.394 1.00 81.50 87 THR A N 1
ATOM 649 C CA . THR A 1 87 ? 16.054 -9.950 -0.068 1.00 81.50 87 THR A CA 1
ATOM 650 C C . THR A 1 87 ? 15.548 -11.370 -0.195 1.00 81.50 87 THR A C 1
ATOM 652 O O . THR A 1 87 ? 14.460 -11.601 -0.719 1.00 81.50 87 THR A O 1
ATOM 655 N N . SER A 1 88 ? 16.345 -12.336 0.261 1.00 81.81 88 SER A N 1
ATOM 656 C CA . SER A 1 88 ? 15.972 -13.755 0.236 1.00 81.81 88 SER A CA 1
ATOM 657 C C . SER A 1 88 ? 14.868 -14.087 1.237 1.00 81.81 88 SER A C 1
ATOM 659 O O . SER A 1 88 ? 14.012 -14.916 0.943 1.00 81.81 88 SER A O 1
ATOM 661 N N . ASP A 1 89 ? 14.865 -13.435 2.401 1.00 81.88 89 ASP A N 1
ATOM 662 C CA . ASP A 1 89 ? 13.879 -13.680 3.454 1.00 81.88 89 ASP A CA 1
ATOM 663 C C . ASP A 1 89 ? 12.855 -12.539 3.546 1.00 81.88 89 ASP A C 1
ATOM 665 O O . ASP A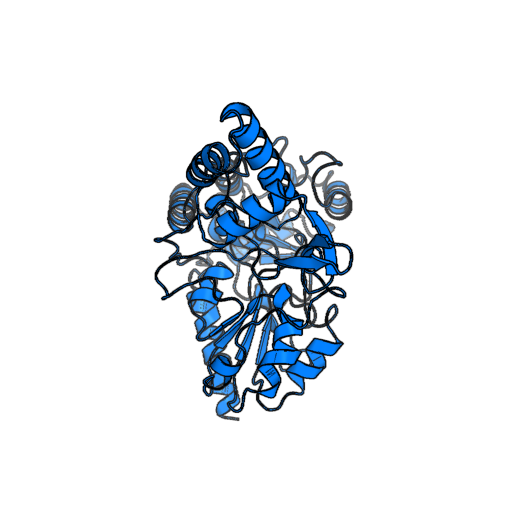 1 89 ? 13.000 -11.586 4.310 1.00 81.88 89 ASP A O 1
ATOM 669 N N . PHE A 1 90 ? 11.842 -12.605 2.682 1.00 85.50 90 PHE A N 1
ATOM 670 C CA . PHE A 1 90 ? 10.743 -11.634 2.613 1.00 85.50 90 PHE A CA 1
ATOM 671 C C . PHE A 1 90 ? 9.416 -12.200 3.141 1.00 85.50 90 PHE A C 1
ATOM 673 O O . PHE A 1 90 ? 8.385 -11.535 3.045 1.00 85.50 90 PHE A O 1
ATOM 680 N N . HIS A 1 91 ? 9.422 -13.435 3.647 1.00 89.00 91 HIS A N 1
ATOM 681 C CA . HIS A 1 91 ? 8.211 -14.091 4.121 1.00 89.00 91 HIS A CA 1
ATOM 68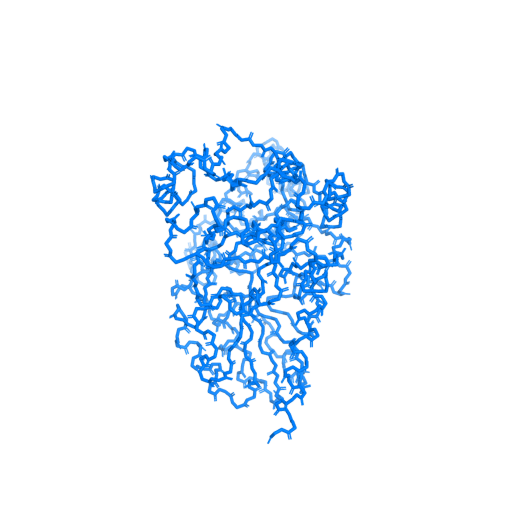2 C C . HIS A 1 91 ? 7.801 -13.479 5.457 1.00 89.00 91 HIS A C 1
ATOM 684 O O . HIS A 1 91 ? 8.550 -13.530 6.429 1.00 89.00 91 HIS A O 1
ATOM 690 N N . VAL A 1 92 ? 6.607 -12.901 5.469 1.00 93.12 92 VAL A N 1
ATOM 691 C CA . VAL A 1 92 ? 5.957 -12.325 6.644 1.00 93.12 92 VAL A CA 1
ATOM 692 C C . VAL A 1 92 ? 4.526 -12.833 6.695 1.00 93.12 92 VAL A C 1
ATOM 694 O O . VAL A 1 92 ? 3.883 -13.005 5.651 1.00 93.12 92 VAL A O 1
ATOM 697 N N . GLU A 1 93 ? 4.025 -13.079 7.897 1.00 94.19 93 GLU A N 1
ATOM 698 C CA . GLU A 1 93 ? 2.634 -13.488 8.088 1.00 94.19 93 GLU A CA 1
ATOM 699 C C . GLU A 1 93 ? 1.708 -12.277 8.026 1.00 94.19 93 GLU A C 1
ATOM 701 O O . GLU A 1 93 ? 0.663 -12.318 7.366 1.00 94.19 93 GLU A O 1
ATOM 706 N N . LEU A 1 94 ? 2.117 -11.183 8.674 1.00 96.25 94 LEU A N 1
ATOM 707 C CA . LEU A 1 94 ? 1.375 -9.943 8.755 1.00 96.25 94 LEU A CA 1
ATOM 708 C C . LEU A 1 94 ? 1.099 -9.372 7.364 1.00 96.25 94 LEU A C 1
ATOM 710 O O . LEU A 1 94 ? 1.825 -9.552 6.383 1.00 96.25 94 LEU A O 1
ATOM 714 N N . VAL A 1 95 ? -0.031 -8.688 7.278 1.00 96.69 95 VAL A N 1
ATOM 715 C CA . VAL A 1 95 ? -0.562 -8.175 6.034 1.00 96.69 95 VAL A CA 1
ATOM 716 C C . VAL A 1 95 ? 0.360 -7.104 5.481 1.00 96.69 95 VAL A C 1
ATOM 718 O O . VAL A 1 95 ? 0.655 -6.105 6.131 1.00 96.69 95 VAL A O 1
ATOM 721 N N . TRP A 1 96 ? 0.798 -7.330 4.252 1.00 95.94 96 TRP A N 1
ATOM 722 C CA . TRP A 1 96 ? 1.693 -6.472 3.496 1.00 95.94 96 TRP A CA 1
ATOM 723 C C . TRP A 1 96 ? 1.281 -6.574 2.034 1.00 95.94 96 TRP A C 1
ATOM 725 O O . TRP A 1 96 ? 1.098 -7.679 1.524 1.00 95.94 96 TRP A O 1
ATOM 735 N N . ASN A 1 97 ? 1.124 -5.447 1.341 1.00 95.75 97 ASN A N 1
ATOM 736 C CA . ASN A 1 97 ? 0.707 -5.446 -0.062 1.00 95.75 97 ASN A CA 1
ATOM 737 C C . ASN A 1 97 ? 1.596 -6.337 -0.957 1.00 95.75 97 ASN A C 1
ATOM 739 O O . ASN A 1 97 ? 1.075 -7.121 -1.748 1.00 95.75 97 ASN A O 1
ATOM 743 N N . LYS A 1 98 ? 2.924 -6.306 -0.785 1.00 94.88 98 LYS A N 1
ATOM 744 C CA . LYS A 1 98 ? 3.841 -7.195 -1.512 1.00 94.88 98 LYS A CA 1
ATOM 745 C C . LYS A 1 98 ? 3.702 -8.650 -1.045 1.00 94.88 98 LYS A C 1
ATOM 747 O O . LYS A 1 98 ? 3.837 -9.556 -1.856 1.00 94.88 98 LYS A O 1
ATOM 752 N N . GLY A 1 99 ? 3.368 -8.891 0.224 1.00 94.88 99 GLY A N 1
ATOM 753 C CA . GLY A 1 99 ? 3.048 -10.226 0.744 1.00 94.88 99 GLY A CA 1
ATOM 754 C C . GLY A 1 99 ? 1.795 -10.834 0.102 1.00 94.88 99 GLY A C 1
ATOM 755 O O . GLY A 1 99 ? 1.771 -12.029 -0.194 1.00 94.88 99 GLY A O 1
ATOM 756 N N . ILE A 1 100 ? 0.779 -10.012 -0.189 1.00 96.81 100 ILE A N 1
ATOM 757 C CA . ILE A 1 100 ? -0.392 -10.402 -0.992 1.00 96.81 100 ILE A CA 1
ATOM 758 C C . ILE A 1 100 ? 0.032 -10.670 -2.441 1.00 96.81 100 ILE A C 1
ATOM 760 O O . ILE A 1 100 ? -0.316 -11.711 -3.001 1.00 96.81 100 ILE A O 1
ATOM 764 N N . ALA A 1 101 ? 0.819 -9.767 -3.035 1.00 96.44 101 ALA A N 1
ATOM 765 C CA . ALA A 1 101 ? 1.325 -9.916 -4.397 1.00 96.44 101 ALA A CA 1
ATOM 766 C C . ALA A 1 101 ? 2.096 -11.233 -4.582 1.00 96.44 101 ALA A C 1
ATOM 768 O O . ALA A 1 101 ? 1.827 -11.969 -5.528 1.00 96.44 101 ALA A O 1
ATOM 769 N N . ALA A 1 102 ? 2.991 -11.575 -3.649 1.00 95.06 102 ALA A N 1
ATOM 770 C CA . ALA A 1 102 ? 3.799 -12.798 -3.661 1.00 95.06 102 ALA A CA 1
ATOM 771 C C . ALA A 1 102 ? 2.964 -14.090 -3.710 1.00 95.06 102 ALA A C 1
ATOM 773 O O . ALA A 1 102 ? 3.415 -15.109 -4.237 1.00 95.06 102 ALA A O 1
ATOM 774 N N . GLN A 1 103 ? 1.746 -14.047 -3.165 1.00 95.25 103 GLN A N 1
ATOM 775 C CA . GLN A 1 103 ? 0.810 -15.171 -3.112 1.00 95.25 103 GLN A CA 1
ATOM 776 C C . GLN A 1 103 ? -0.156 -15.219 -4.309 1.00 95.25 103 GLN A C 1
ATOM 778 O O . GLN A 1 103 ? -0.897 -16.194 -4.453 1.00 95.25 103 GLN A O 1
ATOM 783 N N . CYS A 1 104 ? -0.152 -14.197 -5.172 1.00 96.38 104 CYS A N 1
ATOM 784 C CA . CYS A 1 104 ? -0.911 -14.199 -6.421 1.00 96.38 104 CYS A CA 1
ATOM 785 C C . CYS A 1 104 ? -0.236 -15.083 -7.481 1.00 96.38 104 CYS A C 1
ATOM 787 O O . CYS A 1 104 ? 0.987 -15.266 -7.490 1.00 96.38 104 CYS A O 1
ATOM 789 N N . ASP A 1 105 ? -1.039 -15.626 -8.395 1.00 96.56 105 ASP A N 1
ATOM 790 C CA . ASP A 1 105 ? -0.591 -16.567 -9.425 1.00 96.56 105 ASP A CA 1
ATOM 791 C C . ASP A 1 105 ? 0.269 -15.854 -10.481 1.00 96.56 105 ASP A C 1
ATOM 793 O O . ASP A 1 105 ? 1.355 -16.327 -10.834 1.00 96.56 105 ASP A O 1
ATOM 797 N N . TRP A 1 106 ? -0.156 -14.650 -10.877 1.00 97.19 106 TRP A N 1
ATOM 798 C CA . TRP A 1 106 ? 0.545 -13.762 -11.809 1.00 97.19 106 TRP A CA 1
ATOM 799 C C . TRP A 1 106 ? 0.813 -12.400 -11.177 1.00 97.19 106 TRP A C 1
ATOM 801 O O . TRP A 1 106 ? 0.034 -11.939 -10.344 1.00 97.19 106 TRP A O 1
ATOM 811 N N . ARG A 1 107 ? 1.916 -11.752 -11.567 1.00 96.25 107 ARG A N 1
ATOM 812 C CA . ARG A 1 107 ? 2.354 -10.457 -11.025 1.00 96.25 107 ARG A CA 1
ATOM 813 C C . ARG A 1 107 ? 2.900 -9.572 -12.139 1.00 96.25 107 ARG A C 1
ATOM 815 O O . ARG A 1 107 ? 3.691 -10.036 -12.959 1.00 96.25 107 ARG A O 1
ATOM 822 N N . ILE A 1 108 ? 2.472 -8.314 -12.167 1.00 95.94 108 ILE A N 1
ATOM 823 C CA . ILE A 1 108 ? 2.864 -7.325 -13.172 1.00 95.94 108 ILE A CA 1
ATOM 824 C C . ILE A 1 108 ? 3.253 -6.015 -12.468 1.00 95.94 108 ILE A C 1
ATOM 826 O O . ILE A 1 108 ? 2.362 -5.343 -11.949 1.00 95.94 108 ILE A O 1
ATOM 830 N N . PRO A 1 109 ? 4.537 -5.614 -12.464 1.00 93.56 109 PRO A N 1
ATOM 831 C CA . PRO A 1 109 ? 5.704 -6.419 -12.832 1.00 93.56 109 PRO A CA 1
ATOM 832 C C . PRO A 1 109 ? 5.941 -7.559 -11.821 1.00 93.56 109 PRO A C 1
ATOM 834 O O . PRO A 1 109 ? 5.368 -7.559 -10.730 1.00 93.56 109 PRO A O 1
ATOM 837 N N . ASP A 1 110 ? 6.772 -8.543 -12.175 1.00 91.44 110 ASP A N 1
ATOM 838 C CA . ASP A 1 110 ? 7.137 -9.613 -11.240 1.00 91.44 110 ASP A CA 1
ATOM 839 C C . ASP A 1 110 ? 8.291 -9.167 -10.332 1.00 91.44 110 ASP A C 1
ATOM 841 O O . ASP A 1 110 ? 9.449 -9.153 -10.742 1.00 91.44 110 ASP A O 1
ATOM 845 N N . GLU A 1 111 ? 7.957 -8.800 -9.096 1.00 91.00 111 GLU A N 1
ATOM 846 C CA . GLU A 1 111 ? 8.912 -8.425 -8.038 1.00 91.00 111 GLU A CA 1
ATOM 847 C C . GLU A 1 111 ? 9.418 -9.638 -7.236 1.00 91.00 111 GLU A C 1
ATOM 849 O O . GLU A 1 111 ? 10.140 -9.484 -6.249 1.00 91.00 111 GLU A O 1
ATOM 854 N N . PHE A 1 112 ? 9.026 -10.854 -7.638 1.00 89.94 112 PHE A N 1
ATOM 855 C CA . PHE A 1 112 ? 9.327 -12.099 -6.929 1.00 89.94 112 PHE A CA 1
ATOM 856 C C . PHE A 1 112 ? 9.927 -13.153 -7.861 1.00 89.94 112 PHE A C 1
ATOM 858 O O . PHE A 1 112 ? 9.328 -14.217 -8.077 1.00 89.94 112 PHE A O 1
ATOM 865 N N . PRO A 1 113 ? 11.126 -12.895 -8.414 1.00 80.50 113 PRO A N 1
ATOM 866 C CA . PRO A 1 113 ? 11.759 -13.802 -9.357 1.00 80.50 113 PRO A CA 1
ATOM 867 C C . PRO A 1 113 ? 11.930 -15.194 -8.735 1.00 80.50 113 PRO A C 1
ATOM 869 O O . PRO A 1 113 ? 12.500 -15.359 -7.652 1.00 80.50 113 PRO A O 1
ATOM 872 N N . GLU A 1 114 ? 11.392 -16.202 -9.427 1.00 78.81 114 GLU A N 1
ATOM 873 C CA . GLU A 1 114 ? 11.394 -17.616 -9.016 1.00 78.81 114 GLU A CA 1
ATOM 874 C C . GLU A 1 114 ? 10.772 -17.890 -7.631 1.00 78.81 114 GLU A C 1
ATOM 876 O O . GLU A 1 114 ? 10.972 -18.971 -7.079 1.00 78.81 114 GLU A O 1
ATOM 881 N N . LYS A 1 115 ? 10.026 -16.933 -7.053 1.00 76.62 115 LYS A N 1
ATOM 882 C CA . LYS A 1 115 ? 9.508 -16.979 -5.671 1.00 76.62 115 LYS A CA 1
ATOM 883 C C . LYS A 1 115 ? 10.596 -17.168 -4.599 1.00 76.62 115 LYS A C 1
ATOM 885 O O . LYS A 1 115 ? 10.318 -17.671 -3.515 1.00 76.62 115 LYS A O 1
ATOM 890 N N . ARG A 1 116 ? 11.845 -16.796 -4.899 1.00 76.56 116 ARG A N 1
ATOM 891 C CA . ARG A 1 116 ? 13.006 -17.006 -4.007 1.00 76.56 116 ARG A CA 1
ATOM 892 C C . ARG A 1 116 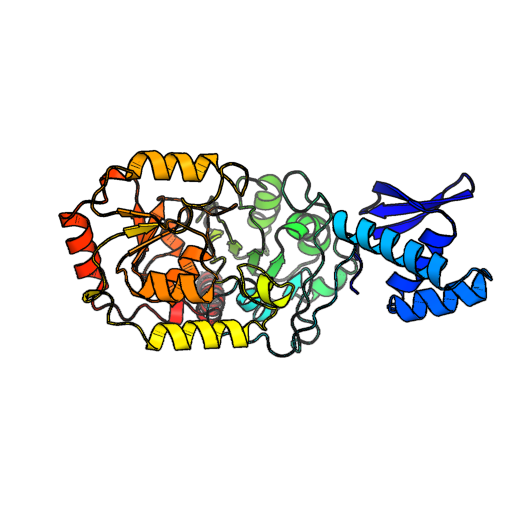? 13.467 -15.751 -3.285 1.00 76.56 116 ARG A C 1
ATOM 894 O O . ARG A 1 116 ? 14.184 -15.852 -2.296 1.00 76.56 116 ARG A O 1
ATOM 901 N N . ALA A 1 117 ? 13.125 -14.587 -3.814 1.00 84.81 117 ALA A N 1
ATOM 902 C CA . ALA A 1 117 ? 13.516 -13.310 -3.252 1.00 84.81 117 ALA A CA 1
ATOM 903 C C . ALA A 1 117 ? 12.475 -12.247 -3.584 1.00 84.81 117 ALA A C 1
ATOM 905 O O . ALA A 1 117 ? 11.721 -12.399 -4.544 1.00 84.81 117 ALA A O 1
ATOM 906 N N . TYR A 1 118 ? 12.499 -11.170 -2.812 1.00 87.69 118 TYR A N 1
ATOM 907 C CA . TYR A 1 118 ? 11.854 -9.913 -3.147 1.00 87.69 118 TYR A CA 1
ATOM 908 C C . TYR A 1 118 ? 12.883 -8.987 -3.798 1.00 87.69 118 TYR A C 1
ATOM 910 O O . TYR A 1 118 ? 13.979 -8.782 -3.264 1.00 87.69 118 TYR A O 1
ATOM 918 N N . GLU A 1 119 ? 12.525 -8.451 -4.960 1.00 86.69 119 GLU A N 1
ATOM 919 C CA . GLU A 1 119 ? 13.272 -7.415 -5.661 1.00 86.69 119 GLU A CA 1
ATOM 920 C C . GLU A 1 119 ? 12.284 -6.372 -6.178 1.00 86.69 119 GLU A C 1
ATOM 922 O O . GLU A 1 119 ? 11.514 -6.622 -7.105 1.00 86.69 119 GLU A O 1
ATOM 927 N N . SER A 1 120 ? 12.297 -5.188 -5.575 1.00 85.50 120 SER A N 1
ATOM 928 C CA . SER A 1 120 ? 11.401 -4.126 -6.004 1.00 85.50 120 SER A CA 1
ATOM 929 C C . SER A 1 120 ? 11.770 -3.596 -7.374 1.00 85.50 120 SER A C 1
ATOM 931 O O . SER A 1 120 ? 12.943 -3.417 -7.709 1.00 85.50 120 SER A O 1
ATOM 933 N N . VAL A 1 121 ? 10.751 -3.235 -8.139 1.00 86.94 121 VAL A N 1
ATOM 934 C CA . VAL A 1 121 ? 10.924 -2.644 -9.466 1.00 86.94 121 VAL A CA 1
ATOM 935 C C . VAL A 1 121 ? 10.898 -1.120 -9.363 1.00 86.94 121 VAL A C 1
ATOM 937 O O . VAL A 1 121 ? 10.141 -0.550 -8.576 1.00 86.94 121 VAL A O 1
ATOM 940 N N . LEU A 1 122 ? 11.764 -0.449 -10.128 1.00 86.31 122 LEU A N 1
ATOM 941 C CA . LEU A 1 122 ? 11.741 1.008 -10.275 1.00 86.31 122 LEU A CA 1
ATOM 942 C C . LEU A 1 122 ? 10.402 1.477 -10.851 1.00 86.31 122 LEU A C 1
ATOM 944 O O . LEU A 1 122 ? 9.918 0.922 -11.837 1.00 86.31 122 LEU A O 1
ATOM 948 N N . GLU A 1 123 ? 9.822 2.512 -10.247 1.00 87.00 123 GLU A N 1
ATOM 949 C CA . GLU A 1 123 ? 8.614 3.145 -10.774 1.00 87.00 123 GLU A CA 1
ATOM 950 C C . GLU A 1 123 ? 8.869 3.790 -12.143 1.00 87.00 123 GLU A C 1
ATOM 952 O O . GLU A 1 123 ? 9.979 4.253 -12.419 1.00 87.00 123 GLU A O 1
ATOM 957 N N . PRO A 1 124 ? 7.837 3.914 -12.992 1.00 84.88 124 PRO A N 1
ATOM 958 C CA . PRO A 1 124 ? 7.916 4.735 -14.182 1.00 84.88 124 PRO A CA 1
ATOM 959 C C . PRO A 1 124 ? 8.084 6.209 -13.785 1.00 84.88 124 PRO A C 1
ATOM 961 O O . PRO A 1 124 ? 7.146 6.827 -13.272 1.00 84.88 124 PRO A O 1
ATOM 964 N N . ALA A 1 125 ? 9.281 6.765 -13.992 1.00 80.25 125 ALA A N 1
ATOM 965 C CA . ALA A 1 125 ? 9.646 8.122 -13.579 1.00 80.25 125 ALA A CA 1
ATOM 966 C C . ALA A 1 125 ? 8.624 9.160 -14.078 1.00 80.25 125 ALA A C 1
ATOM 968 O O . ALA A 1 125 ? 8.404 9.292 -15.276 1.00 80.25 125 ALA A O 1
ATOM 969 N N . GLY A 1 126 ? 7.956 9.869 -13.160 1.00 81.00 126 GLY A N 1
ATOM 970 C CA . GLY A 1 126 ? 6.904 10.847 -13.490 1.00 81.00 126 GLY A CA 1
ATOM 971 C C . GLY A 1 126 ? 5.555 10.261 -13.950 1.00 81.00 126 GLY A C 1
ATOM 972 O O . GLY A 1 126 ? 4.595 11.006 -14.127 1.00 81.00 126 GLY A O 1
ATOM 973 N N . HIS A 1 127 ? 5.443 8.937 -14.073 1.00 84.94 127 HIS A N 1
ATOM 974 C CA . HIS A 1 127 ? 4.305 8.228 -14.671 1.00 84.94 127 HIS A CA 1
ATOM 975 C C . HIS A 1 127 ? 3.639 7.222 -13.713 1.00 84.94 127 HIS A C 1
ATOM 977 O O . HIS A 1 127 ? 2.952 6.291 -14.133 1.00 84.94 127 HIS A O 1
ATOM 983 N N . ARG A 1 128 ? 3.826 7.409 -12.401 1.00 86.19 128 ARG A N 1
ATOM 984 C CA . ARG A 1 128 ? 3.324 6.493 -11.359 1.00 86.19 128 ARG A CA 1
ATOM 985 C C . ARG A 1 128 ? 1.854 6.706 -10.960 1.00 86.19 128 ARG A C 1
ATOM 987 O O . ARG A 1 128 ? 1.298 5.886 -10.237 1.00 86.19 128 ARG A O 1
ATOM 994 N N . MET A 1 129 ? 1.238 7.812 -11.395 1.00 88.62 129 MET A N 1
ATOM 995 C CA . MET A 1 129 ? -0.121 8.222 -11.011 1.00 88.62 129 MET A CA 1
ATOM 996 C C . MET A 1 129 ? -0.974 8.639 -12.221 1.00 88.62 129 MET A C 1
ATOM 998 O O . MET A 1 129 ? -0.438 9.201 -13.179 1.00 88.62 129 MET A O 1
ATOM 1002 N N . PRO A 1 130 ? -2.305 8.450 -12.170 1.00 88.00 130 PRO A N 1
ATOM 1003 C CA . PRO A 1 130 ? -3.229 9.008 -13.155 1.00 88.00 130 PRO A CA 1
ATOM 1004 C C . PRO A 1 130 ? -3.185 10.547 -13.184 1.00 88.00 130 PRO A C 1
ATOM 1006 O O . PRO A 1 130 ? -2.933 11.164 -12.146 1.00 88.00 130 PRO A O 1
ATOM 1009 N N . PRO A 1 131 ? -3.441 11.185 -14.343 1.00 88.50 131 PRO A N 1
ATOM 1010 C CA . PRO A 1 131 ? -3.757 10.584 -15.648 1.00 88.50 131 PRO A CA 1
ATOM 1011 C C . PRO A 1 131 ? -2.514 10.134 -16.448 1.00 88.50 131 PRO A C 1
ATOM 1013 O O . PRO A 1 131 ? -2.622 9.777 -17.618 1.00 88.50 131 PRO A O 1
ATOM 1016 N N . HIS A 1 132 ? -1.324 10.157 -15.846 1.00 88.44 132 HIS A N 1
ATOM 1017 C CA . HIS A 1 132 ? -0.042 10.003 -16.540 1.00 88.44 132 HIS A CA 1
ATOM 1018 C C . HIS A 1 132 ? 0.472 8.560 -16.610 1.00 88.44 132 HIS A C 1
ATOM 1020 O O . HIS A 1 132 ? 1.650 8.355 -16.893 1.00 88.44 132 HIS A O 1
ATOM 1026 N N . LEU A 1 133 ? -0.380 7.559 -16.372 1.00 92.19 133 LEU A N 1
ATOM 1027 C CA . LEU A 1 133 ? 0.009 6.156 -16.502 1.00 92.19 133 LEU A CA 1
ATOM 1028 C C . LEU A 1 133 ? 0.421 5.838 -17.949 1.00 92.19 133 LEU A C 1
ATOM 1030 O O . LEU A 1 133 ? -0.215 6.294 -18.906 1.00 92.19 133 LEU A O 1
ATOM 1034 N N . LEU A 1 134 ? 1.471 5.031 -18.101 1.00 91.75 134 LEU A N 1
ATOM 1035 C CA . LEU A 1 134 ? 1.969 4.570 -19.399 1.00 91.75 134 LEU A CA 1
ATOM 1036 C C . LEU A 1 134 ? 1.260 3.285 -19.837 1.00 91.75 134 LEU A C 1
ATOM 1038 O O . LEU A 1 134 ? 0.857 2.462 -19.010 1.00 91.75 134 LEU A O 1
ATOM 1042 N N . ASP A 1 135 ? 1.120 3.096 -21.146 1.00 93.44 135 ASP A N 1
ATOM 1043 C CA . ASP A 1 135 ? 0.405 1.971 -21.766 1.00 93.44 135 ASP A CA 1
ATOM 1044 C C . ASP A 1 135 ? 1.319 0.921 -22.425 1.00 93.44 135 ASP A C 1
ATOM 1046 O O . ASP A 1 135 ? 0.822 -0.059 -22.981 1.00 93.44 135 ASP A O 1
ATOM 1050 N N . SER A 1 136 ? 2.642 1.087 -22.331 1.00 90.69 136 SER A N 1
ATOM 1051 C CA . SER A 1 136 ? 3.631 0.236 -23.001 1.00 90.69 136 SER A CA 1
ATOM 1052 C C . SER A 1 136 ? 4.757 -0.271 -22.081 1.00 90.69 136 SER A C 1
ATOM 1054 O O . SER A 1 136 ? 5.910 -0.365 -22.504 1.00 90.69 136 SER A O 1
ATOM 1056 N N . LEU A 1 137 ? 4.460 -0.561 -20.810 1.00 90.94 137 LEU A N 1
ATOM 1057 C CA . LEU A 1 137 ? 5.452 -0.965 -19.798 1.00 90.94 137 LEU A CA 1
ATOM 1058 C C . LEU A 1 137 ? 5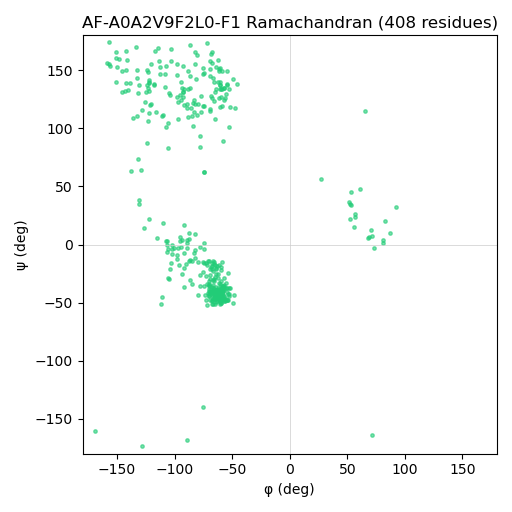.744 -2.477 -19.757 1.00 90.94 137 LEU A C 1
ATOM 1060 O O . LEU A 1 137 ? 6.702 -2.904 -19.111 1.00 90.94 137 LEU A O 1
ATOM 1064 N N . ILE A 1 138 ? 4.917 -3.314 -20.389 1.00 91.88 138 ILE A N 1
ATOM 1065 C CA . ILE A 1 138 ? 5.023 -4.779 -20.320 1.00 91.88 138 ILE A CA 1
ATOM 1066 C C . ILE A 1 138 ? 5.777 -5.288 -21.552 1.00 91.88 138 ILE A C 1
ATOM 1068 O O . ILE A 1 138 ? 5.243 -5.297 -22.659 1.00 91.88 138 ILE A O 1
ATOM 1072 N N . SER A 1 139 ? 7.021 -5.741 -21.361 1.00 87.56 139 SER A N 1
ATOM 1073 C CA . SER A 1 139 ? 7.913 -6.142 -22.464 1.00 87.56 139 SER A CA 1
ATOM 1074 C C . SER A 1 139 ? 7.499 -7.432 -23.179 1.00 87.56 139 SER A C 1
ATOM 1076 O O . SER A 1 139 ? 7.717 -7.563 -24.379 1.00 87.56 139 SER A O 1
ATOM 1078 N N . ASN A 1 140 ? 6.917 -8.398 -22.461 1.00 90.62 140 ASN A N 1
ATOM 1079 C CA . ASN A 1 140 ? 6.496 -9.684 -23.027 1.00 90.62 140 ASN A CA 1
ATOM 1080 C C . ASN A 1 140 ? 5.057 -10.029 -22.611 1.00 90.62 140 ASN A C 1
ATOM 1082 O O . ASN A 1 140 ? 4.849 -10.905 -21.771 1.00 90.62 140 ASN A O 1
ATOM 1086 N N . PRO A 1 141 ? 4.041 -9.355 -23.177 1.00 94.94 141 PRO A N 1
ATOM 1087 C CA . PRO A 1 141 ? 2.652 -9.581 -22.791 1.00 94.94 141 PRO A CA 1
ATOM 1088 C C . PRO A 1 141 ? 2.129 -10.973 -23.191 1.00 94.94 141 PRO A C 1
ATOM 1090 O O . PRO A 1 141 ? 1.144 -11.453 -22.636 1.00 94.94 141 PRO A O 1
ATOM 1093 N N . ALA A 1 142 ? 2.792 -11.662 -24.127 1.00 96.12 142 ALA A N 1
ATOM 1094 C CA . ALA A 1 142 ? 2.349 -12.959 -24.633 1.00 96.12 142 ALA A CA 1
ATOM 1095 C C . ALA A 1 142 ? 2.337 -14.070 -23.567 1.00 96.12 142 ALA A C 1
ATOM 1097 O O . ALA A 1 142 ? 1.555 -15.011 -23.707 1.00 96.12 142 ALA A O 1
ATOM 1098 N N . ILE A 1 143 ? 3.150 -13.965 -22.507 1.00 95.88 143 ILE A N 1
ATOM 1099 C CA . ILE A 1 143 ? 3.180 -14.958 -21.416 1.00 95.88 143 ILE A CA 1
ATOM 1100 C C . ILE A 1 143 ? 1.861 -15.006 -20.639 1.00 95.88 143 ILE A C 1
ATOM 1102 O O . ILE A 1 143 ? 1.481 -16.055 -20.134 1.00 95.88 143 ILE A O 1
ATOM 1106 N N . TYR A 1 144 ? 1.120 -13.899 -20.595 1.00 96.88 144 TYR A N 1
ATOM 1107 C CA . TYR A 1 144 ? -0.133 -13.811 -19.845 1.00 96.88 144 TYR A CA 1
ATOM 1108 C C . TYR A 1 144 ? -1.314 -14.472 -20.575 1.00 96.88 144 TYR A C 1
ATOM 1110 O O . TYR A 1 144 ? -2.401 -14.585 -20.020 1.00 96.88 144 TYR A O 1
ATOM 1118 N N . ARG A 1 145 ? -1.108 -15.006 -21.791 1.00 96.94 145 ARG A N 1
ATOM 1119 C CA . ARG A 1 145 ? -2.082 -15.902 -22.448 1.00 96.94 145 ARG A CA 1
ATOM 1120 C C . ARG A 1 145 ? -2.298 -17.208 -21.679 1.00 96.94 145 ARG A C 1
ATOM 1122 O O . ARG A 1 145 ? -3.290 -17.885 -21.925 1.00 96.94 145 ARG A O 1
ATOM 1129 N N . TYR A 1 146 ? -1.368 -17.560 -20.790 1.00 97.38 146 TYR A N 1
ATOM 1130 C CA . TYR A 1 146 ? -1.429 -18.761 -19.960 1.00 97.38 146 TYR A CA 1
ATOM 1131 C C . TYR A 1 146 ? -2.146 -18.550 -18.618 1.00 97.38 146 TYR A C 1
ATOM 1133 O O . TYR A 1 146 ? -2.191 -19.495 -17.831 1.00 97.38 146 TYR A O 1
ATOM 1141 N N . ILE A 1 147 ? -2.701 -17.357 -18.360 1.00 98.12 147 ILE A N 1
ATOM 1142 C CA . ILE A 1 147 ? -3.617 -17.130 -17.233 1.00 98.12 147 ILE A CA 1
ATOM 1143 C C . ILE A 1 147 ? -4.778 -18.127 -17.335 1.00 98.12 147 ILE A C 1
ATOM 1145 O O . ILE A 1 147 ? -5.385 -18.284 -18.400 1.00 98.12 147 ILE A O 1
ATOM 1149 N N . LYS A 1 148 ? -5.056 -18.817 -16.230 1.00 97.00 148 LYS A N 1
ATOM 1150 C CA . LYS A 1 148 ? -6.096 -19.838 -16.097 1.00 97.00 148 LYS A CA 1
ATOM 1151 C C . LYS A 1 148 ? -7.306 -19.292 -15.353 1.00 97.00 148 LYS A C 1
ATOM 1153 O O . LYS A 1 148 ? -7.274 -18.213 -14.767 1.00 97.00 148 LYS A O 1
ATOM 1158 N N . THR A 1 149 ? -8.388 -20.064 -15.399 1.00 96.38 149 THR A N 1
ATOM 1159 C CA . THR A 1 149 ? -9.607 -19.731 -14.673 1.00 96.38 149 THR A CA 1
ATOM 1160 C C . THR A 1 149 ? -9.326 -19.663 -13.171 1.00 96.38 149 THR A C 1
ATOM 1162 O O . THR A 1 149 ? -8.678 -20.560 -12.641 1.00 96.38 149 THR A O 1
ATOM 1165 N N . GLU A 1 150 ? -9.817 -18.612 -12.514 1.00 94.50 150 GLU A N 1
ATOM 1166 C CA . GLU A 1 150 ? -9.658 -18.312 -11.079 1.00 94.50 150 GLU A CA 1
ATOM 1167 C C . GLU A 1 150 ? -8.239 -17.921 -10.630 1.00 94.50 150 GLU A C 1
ATOM 1169 O O . GLU A 1 150 ? -8.008 -17.718 -9.433 1.00 94.50 150 GLU A O 1
ATOM 1174 N N . ASP A 1 151 ? -7.299 -17.747 -11.566 1.00 97.44 151 ASP A N 1
ATOM 1175 C CA . ASP A 1 151 ? -5.986 -17.190 -11.243 1.00 97.44 151 ASP A CA 1
ATOM 1176 C C . ASP A 1 151 ? -6.139 -15.772 -10.661 1.00 97.44 151 ASP A C 1
ATOM 1178 O O . ASP A 1 151 ? -6.895 -14.932 -11.167 1.00 97.44 151 ASP A O 1
ATOM 1182 N N . LEU A 1 152 ? -5.368 -15.489 -9.611 1.00 98.38 152 LEU A N 1
ATOM 1183 C CA . LEU A 1 152 ? -5.196 -14.146 -9.071 1.00 98.38 152 LEU A CA 1
ATOM 1184 C C . LEU A 1 152 ? -4.087 -13.431 -9.846 1.00 98.38 152 LEU A C 1
ATOM 1186 O O . LEU A 1 152 ? -2.923 -13.845 -9.818 1.00 98.38 152 LEU A O 1
ATOM 1190 N N . VAL A 1 153 ? -4.437 -12.335 -10.514 1.00 98.50 153 VAL A N 1
ATOM 1191 C CA . VAL A 1 153 ? -3.514 -11.525 -11.313 1.00 98.50 153 VAL A CA 1
ATOM 1192 C C . VAL A 1 153 ? -3.238 -10.221 -10.575 1.00 98.50 153 VAL A C 1
ATOM 1194 O O . VAL A 1 153 ? -4.051 -9.299 -10.594 1.00 98.50 153 VAL A O 1
ATOM 1197 N N . TRP A 1 154 ? -2.081 -10.144 -9.921 1.00 98.50 154 TRP A N 1
ATOM 1198 C CA . TRP A 1 154 ? -1.594 -8.922 -9.294 1.00 98.50 154 TRP A CA 1
ATOM 1199 C C . TRP A 1 154 ? -1.037 -7.959 -10.341 1.00 98.50 154 TRP A C 1
ATOM 1201 O O . TRP A 1 154 ? -0.143 -8.310 -11.113 1.00 98.50 154 TRP A O 1
ATOM 1211 N N . VAL A 1 155 ? -1.509 -6.719 -10.326 1.00 98.12 155 VAL A N 1
ATOM 1212 C CA . VAL A 1 155 ? -1.014 -5.629 -11.162 1.00 98.12 155 VAL A CA 1
ATOM 1213 C C . VAL A 1 155 ? -0.694 -4.442 -10.267 1.00 98.12 155 VAL A C 1
ATOM 1215 O O . VAL A 1 155 ? -1.571 -3.839 -9.650 1.00 98.12 155 VAL A O 1
ATOM 1218 N N . LYS A 1 156 ? 0.581 -4.071 -10.208 1.00 96.50 156 LYS A N 1
ATOM 1219 C CA . LYS A 1 156 ? 1.005 -2.822 -9.587 1.00 96.50 156 LYS A CA 1
ATOM 1220 C C . LYS A 1 156 ? 0.286 -1.657 -10.262 1.00 96.50 156 LYS A C 1
ATOM 1222 O O . LYS A 1 156 ? 0.212 -1.599 -11.488 1.00 96.50 156 LYS A O 1
ATOM 1227 N N . PHE A 1 157 ? -0.243 -0.723 -9.477 1.00 96.12 157 PHE A N 1
ATOM 1228 C CA . PHE A 1 157 ? -1.161 0.298 -9.988 1.00 96.12 157 PHE A CA 1
ATOM 1229 C C . PHE A 1 157 ? -0.558 1.153 -11.118 1.00 96.12 157 PHE A C 1
ATOM 1231 O O . PHE A 1 157 ? -1.249 1.480 -12.080 1.00 96.12 157 PHE A O 1
ATOM 1238 N N . SER A 1 158 ? 0.744 1.459 -11.065 1.00 94.56 158 SER A N 1
ATOM 1239 C CA . SER A 1 158 ? 1.439 2.207 -12.123 1.00 94.56 158 SER A CA 1
ATOM 1240 C C . SER A 1 158 ? 1.535 1.454 -13.464 1.00 94.56 158 SER A C 1
ATOM 1242 O O . SER A 1 158 ? 1.723 2.080 -14.505 1.00 94.56 158 SER A O 1
ATOM 1244 N N . TRP A 1 159 ? 1.311 0.134 -13.471 1.00 95.94 159 TRP A N 1
ATOM 1245 C CA . TRP A 1 159 ? 1.211 -0.712 -14.667 1.00 95.94 159 TRP A CA 1
ATOM 1246 C C . TRP A 1 159 ? -0.226 -0.914 -15.162 1.00 95.94 159 TRP A C 1
ATOM 1248 O O . TRP A 1 159 ? -0.410 -1.557 -16.195 1.00 95.94 159 TRP A O 1
ATOM 1258 N N . LEU A 1 160 ? -1.245 -0.372 -14.483 1.00 97.62 160 LEU A N 1
ATOM 1259 C CA . LEU A 1 160 ? -2.653 -0.664 -14.778 1.00 97.62 160 LEU A CA 1
ATOM 1260 C C . LEU A 1 160 ? -3.027 -0.374 -16.237 1.00 97.62 160 LEU A C 1
ATOM 1262 O O . LEU A 1 160 ? -3.599 -1.226 -16.914 1.00 97.62 160 LEU A O 1
ATOM 1266 N N . LYS A 1 161 ? -2.644 0.794 -16.760 1.00 97.12 161 LYS A N 1
ATOM 1267 C CA . LYS A 1 161 ? -2.943 1.164 -18.150 1.00 97.12 161 LYS A CA 1
ATOM 1268 C C . LYS A 1 161 ? -2.217 0.263 -19.157 1.00 97.12 161 LYS A C 1
ATOM 1270 O O . LYS A 1 161 ? -2.811 -0.168 -20.142 1.00 97.12 161 LYS A O 1
ATOM 1275 N N . SER A 1 162 ? -0.961 -0.090 -18.882 1.00 96.56 162 SER A N 1
ATOM 1276 C CA . SER A 1 162 ? -0.207 -1.062 -19.686 1.00 96.56 162 SER A CA 1
ATOM 1277 C C . SER A 1 162 ? -0.840 -2.451 -19.656 1.00 96.56 162 SER A C 1
ATOM 1279 O O . SER A 1 162 ? -0.920 -3.113 -20.686 1.00 96.56 162 SER A O 1
ATOM 1281 N N . PHE A 1 163 ? -1.356 -2.889 -18.508 1.00 98.19 163 PHE A N 1
ATOM 1282 C CA . PHE A 1 163 ? -2.109 -4.136 -18.405 1.00 98.19 163 PHE A CA 1
ATOM 1283 C C . PHE A 1 163 ? -3.360 -4.108 -19.290 1.00 98.19 163 PHE A C 1
ATOM 1285 O O . PHE A 1 163 ? -3.547 -5.018 -20.098 1.00 98.19 163 PHE A O 1
ATOM 1292 N N . VAL A 1 164 ? -4.163 -3.043 -19.207 1.00 98.44 164 VAL A N 1
ATOM 1293 C CA . VAL A 1 164 ? -5.381 -2.878 -20.018 1.00 98.44 164 VAL A CA 1
ATOM 1294 C C . VAL A 1 164 ? -5.071 -2.898 -21.517 1.00 98.44 164 VAL A C 1
ATOM 1296 O O . VAL A 1 164 ? -5.790 -3.540 -22.277 1.00 98.44 164 VAL A O 1
ATOM 1299 N N . LYS A 1 165 ? -3.987 -2.251 -21.966 1.00 97.88 165 LYS A N 1
ATOM 1300 C CA . LYS A 1 165 ? -3.659 -2.172 -23.401 1.00 97.88 165 LYS A CA 1
ATOM 1301 C C . LYS A 1 165 ? -2.880 -3.371 -23.940 1.00 97.88 165 LYS A C 1
ATOM 1303 O O . LYS A 1 165 ? -3.086 -3.751 -25.090 1.00 97.88 165 LYS A O 1
ATOM 1308 N N . GLN A 1 166 ? -2.004 -3.979 -23.144 1.00 97.81 166 GLN A N 1
ATOM 1309 C CA . GLN A 1 166 ? -1.082 -5.013 -23.628 1.00 97.81 166 GLN A CA 1
ATOM 1310 C C . GLN A 1 166 ? -1.486 -6.433 -23.220 1.00 97.81 166 GLN A C 1
ATOM 1312 O O . GLN A 1 166 ? -1.170 -7.371 -23.950 1.00 97.81 166 GLN A O 1
ATOM 1317 N N . VAL A 1 167 ? -2.154 -6.614 -22.076 1.00 98.31 167 VAL A N 1
ATOM 1318 C CA . VAL A 1 167 ? -2.421 -7.940 -21.490 1.00 98.31 167 VAL A CA 1
ATOM 1319 C C . VAL A 1 167 ? -3.895 -8.304 -21.521 1.00 98.31 167 VAL A C 1
ATOM 1321 O O . VAL A 1 167 ? -4.214 -9.374 -22.033 1.00 98.31 167 VAL A O 1
ATOM 1324 N N . LEU A 1 168 ? -4.789 -7.437 -21.037 1.00 98.31 168 LEU A N 1
ATOM 1325 C CA . LEU A 1 168 ? -6.229 -7.711 -20.949 1.00 98.31 168 LEU A CA 1
ATOM 1326 C C . LEU A 1 168 ? -6.826 -8.276 -22.262 1.00 98.31 168 LEU A C 1
ATOM 1328 O O . LEU A 1 168 ? -7.498 -9.304 -22.189 1.00 98.31 168 LEU A O 1
ATOM 1332 N N . PRO A 1 169 ? -6.492 -7.758 -23.470 1.00 98.00 169 PRO A N 1
ATOM 1333 C CA . PRO A 1 169 ? -7.026 -8.282 -24.735 1.00 98.00 169 PRO A CA 1
ATOM 1334 C C . PRO A 1 169 ? -6.545 -9.699 -25.098 1.00 98.00 169 PRO A C 1
ATOM 1336 O O . PRO A 1 169 ? -7.091 -10.339 -26.002 1.00 98.00 169 PRO A O 1
ATOM 1339 N N . LEU A 1 170 ? -5.483 -10.185 -24.448 1.00 97.62 170 LEU A N 1
ATOM 1340 C CA . LEU A 1 170 ? -4.879 -11.494 -24.698 1.00 97.62 170 LEU A CA 1
ATOM 1341 C C . LEU A 1 170 ? -5.455 -12.595 -23.798 1.00 97.62 170 LEU A C 1
ATOM 1343 O O . LEU A 1 170 ? -5.318 -13.772 -24.143 1.00 97.62 170 LEU A O 1
ATOM 1347 N N . VAL A 1 171 ? -6.071 -12.239 -22.667 1.00 97.38 171 VAL A N 1
ATOM 1348 C CA . VAL A 1 171 ? -6.521 -13.199 -21.651 1.00 97.38 171 VAL A CA 1
ATOM 1349 C C . VAL A 1 171 ? -7.867 -13.803 -22.040 1.00 97.38 171 VAL A C 1
ATOM 1351 O O . VAL A 1 171 ? -8.865 -13.102 -22.210 1.00 97.38 171 VAL A O 1
ATOM 1354 N N . ARG A 1 172 ? -7.906 -15.131 -22.185 1.00 97.12 172 ARG A N 1
ATOM 1355 C CA . ARG A 1 172 ? -9.106 -15.875 -22.614 1.00 97.12 172 ARG A CA 1
ATOM 1356 C C . ARG A 1 172 ? -9.842 -16.593 -21.480 1.00 97.12 172 ARG A C 1
ATOM 1358 O O . ARG A 1 172 ? -10.975 -16.998 -21.699 1.00 97.12 172 ARG A O 1
ATOM 1365 N N . ALA A 1 173 ? -9.211 -16.762 -20.320 1.00 97.25 173 ALA A N 1
ATOM 1366 C CA . ALA A 1 173 ? -9.794 -17.419 -19.152 1.00 97.25 173 ALA A CA 1
ATOM 1367 C C . ALA A 1 173 ? -10.353 -16.398 -18.155 1.00 97.25 173 ALA A C 1
ATOM 1369 O O . ALA A 1 173 ? -9.873 -15.270 -18.118 1.00 97.25 173 ALA A O 1
ATOM 1370 N N . ASN A 1 174 ? -11.321 -16.809 -17.335 1.00 97.19 174 ASN A N 1
ATOM 1371 C CA . ASN A 1 174 ? -11.929 -15.970 -16.303 1.00 97.19 174 ASN A CA 1
ATOM 1372 C C . ASN A 1 174 ? -10.994 -15.803 -15.097 1.00 97.19 174 ASN A C 1
ATOM 1374 O O . ASN A 1 174 ? -10.685 -16.789 -14.446 1.00 97.19 174 ASN A O 1
ATOM 1378 N N . PHE A 1 175 ? -10.571 -14.595 -14.746 1.00 97.56 175 PHE A N 1
ATOM 1379 C CA . PHE A 1 175 ? -9.571 -14.365 -13.696 1.00 97.56 175 PHE A CA 1
ATOM 1380 C C . PHE A 1 175 ? -9.989 -13.253 -12.730 1.00 97.56 175 PHE A C 1
ATOM 1382 O O . PHE A 1 175 ? -10.946 -12.515 -12.979 1.00 97.56 175 PHE A O 1
ATOM 1389 N N . VAL A 1 176 ? -9.250 -13.115 -11.629 1.00 98.19 176 VAL A N 1
ATOM 1390 C CA . VAL A 1 176 ? -9.407 -12.002 -10.683 1.00 98.19 176 VAL A CA 1
ATOM 1391 C C . VAL A 1 176 ? -8.283 -11.011 -10.858 1.00 98.19 176 VAL A C 1
ATOM 1393 O O . VAL A 1 176 ? -7.109 -11.379 -10.808 1.00 98.19 176 VAL A O 1
ATOM 1396 N N . LEU A 1 177 ? -8.640 -9.738 -10.982 1.00 98.69 177 LEU A N 1
ATOM 1397 C CA . LEU A 1 177 ? -7.663 -8.664 -10.947 1.00 98.69 177 LEU A CA 1
ATOM 1398 C C . LEU A 1 177 ? -7.434 -8.216 -9.502 1.00 98.69 177 LEU A C 1
ATOM 1400 O O . LEU A 1 177 ? -8.384 -7.974 -8.759 1.00 98.69 177 LEU A O 1
ATOM 1404 N N . VAL A 1 178 ? -6.172 -8.055 -9.120 1.00 98.56 178 VAL A N 1
ATOM 1405 C CA . VAL A 1 178 ? -5.768 -7.480 -7.836 1.00 98.56 178 VAL A CA 1
ATOM 1406 C C . VAL A 1 178 ? -4.812 -6.327 -8.112 1.00 98.56 178 VAL A C 1
ATOM 1408 O O . VAL A 1 178 ? -3.791 -6.534 -8.758 1.00 98.56 178 VAL A O 1
ATOM 1411 N N . THR A 1 179 ? -5.109 -5.115 -7.648 1.00 97.88 179 THR A N 1
ATOM 1412 C CA . THR A 1 179 ? -4.236 -3.949 -7.851 1.00 97.88 179 THR A CA 1
ATOM 1413 C C . THR A 1 179 ? -3.814 -3.303 -6.546 1.00 97.88 179 THR A C 1
ATOM 1415 O O . THR A 1 179 ? -4.616 -3.132 -5.630 1.00 97.88 179 THR A O 1
ATOM 1418 N N . GLY A 1 180 ? -2.557 -2.878 -6.462 1.00 96.31 180 GLY A N 1
ATOM 1419 C CA . GLY A 1 180 ? -2.046 -2.203 -5.275 1.00 96.31 180 GLY A CA 1
ATOM 1420 C C . GLY A 1 180 ? -0.681 -1.572 -5.485 1.00 96.31 180 GLY A C 1
ATOM 1421 O O . GLY A 1 180 ? -0.275 -1.332 -6.623 1.00 96.31 180 GLY A O 1
ATOM 1422 N N . ASP A 1 181 ? 0.008 -1.308 -4.374 1.00 93.94 181 ASP A N 1
ATOM 1423 C CA . ASP A 1 181 ? 1.346 -0.701 -4.369 1.00 93.94 181 ASP A CA 1
ATOM 1424 C C . ASP A 1 181 ? 1.383 0.699 -5.004 1.00 93.94 181 ASP A C 1
ATOM 1426 O O . ASP A 1 181 ? 2.197 1.002 -5.871 1.00 93.94 181 ASP A O 1
ATOM 1430 N N . SER A 1 182 ? 0.436 1.550 -4.598 1.00 90.88 182 SER A N 1
ATOM 1431 C CA . SER A 1 182 ? 0.384 2.960 -4.989 1.00 90.88 182 SER A CA 1
ATOM 1432 C C . SER A 1 182 ? -0.451 3.785 -4.015 1.00 90.88 182 SER A C 1
ATOM 1434 O O . SER A 1 182 ? -1.362 3.275 -3.363 1.00 90.88 182 SER A O 1
ATOM 1436 N N . ASP A 1 183 ? -0.181 5.086 -3.966 1.00 90.06 183 ASP A N 1
ATOM 1437 C CA . ASP A 1 183 ? -1.029 6.066 -3.286 1.00 90.06 183 ASP A CA 1
ATOM 1438 C C . ASP A 1 183 ? -2.339 6.341 -4.048 1.00 90.06 183 ASP A C 1
ATOM 1440 O O . ASP A 1 183 ? -3.281 6.900 -3.485 1.00 90.06 183 ASP A O 1
ATOM 1444 N N . GLY A 1 184 ? -2.410 5.956 -5.326 1.00 89.12 184 GLY A N 1
ATOM 1445 C CA . GLY A 1 184 ? -3.611 6.056 -6.147 1.00 89.12 184 GLY A CA 1
ATOM 1446 C C . GLY A 1 184 ? -4.705 5.085 -5.722 1.00 89.12 184 GLY A C 1
ATOM 1447 O O . GLY A 1 184 ? -4.429 4.014 -5.184 1.00 89.12 184 GLY A O 1
ATOM 1448 N N . GLY A 1 185 ? -5.949 5.497 -5.963 1.00 91.06 185 GLY A N 1
ATOM 1449 C CA . GLY A 1 185 ? -7.153 4.696 -5.758 1.00 91.06 185 GLY A CA 1
ATOM 1450 C C . GLY A 1 185 ? -7.870 4.393 -7.070 1.00 91.06 185 GLY A C 1
ATOM 1451 O O . GLY A 1 185 ? -7.547 4.964 -8.111 1.00 91.06 185 GLY A O 1
ATOM 1452 N N . ALA A 1 186 ? -8.846 3.495 -7.003 1.00 95.56 186 ALA A N 1
ATOM 1453 C CA . ALA A 1 186 ? -9.733 3.130 -8.104 1.00 95.56 186 ALA A CA 1
ATOM 1454 C C . ALA A 1 186 ? -11.164 2.888 -7.582 1.00 95.56 186 ALA A C 1
ATOM 1456 O O . ALA A 1 186 ? -11.316 2.422 -6.445 1.00 95.56 186 ALA A O 1
ATOM 1457 N N . PRO A 1 187 ? -12.203 3.133 -8.405 1.00 96.62 187 PRO A N 1
ATOM 1458 C CA . PRO A 1 187 ? -12.132 3.424 -9.839 1.00 96.62 187 PRO A CA 1
ATOM 1459 C C . PRO A 1 187 ? -12.003 4.908 -10.223 1.00 96.62 187 PRO A C 1
ATOM 1461 O O . PRO A 1 187 ? -11.645 5.177 -11.367 1.00 96.62 187 PRO A O 1
ATOM 1464 N N . LEU A 1 188 ? -12.282 5.878 -9.340 1.00 94.88 188 LEU A N 1
ATOM 1465 C CA . LEU A 1 188 ? -12.511 7.271 -9.776 1.00 94.88 188 LEU A CA 1
ATOM 1466 C C . LEU A 1 188 ? -11.342 7.911 -10.559 1.00 94.88 188 LEU A C 1
ATOM 1468 O O . LEU A 1 188 ? -11.598 8.497 -11.614 1.00 94.88 188 LEU A O 1
ATOM 1472 N N . PRO A 1 189 ? -10.070 7.799 -10.126 1.00 94.44 189 PRO A N 1
ATOM 1473 C CA . PRO A 1 189 ? -8.929 8.402 -10.819 1.00 94.44 189 PRO A CA 1
ATOM 1474 C C . PRO A 1 189 ? -8.570 7.729 -12.151 1.00 94.44 189 PRO A C 1
ATOM 1476 O O . PRO A 1 189 ? -7.798 8.294 -12.921 1.00 94.44 189 PRO A O 1
ATOM 1479 N N . VAL A 1 190 ? -9.101 6.530 -12.408 1.00 96.06 190 VAL A N 1
ATOM 1480 C CA . VAL A 1 190 ? -8.814 5.681 -13.578 1.00 96.06 190 VAL A CA 1
ATOM 1481 C C . VAL A 1 190 ? -10.113 5.197 -14.223 1.00 96.06 190 VAL A C 1
ATOM 1483 O O . VAL A 1 190 ? -10.225 4.047 -14.626 1.00 96.06 190 VAL A O 1
ATOM 1486 N N . MET A 1 191 ? -11.138 6.056 -14.271 1.00 96.75 191 MET A N 1
ATOM 1487 C CA . MET A 1 191 ? -12.495 5.640 -14.646 1.00 96.75 191 MET A CA 1
ATOM 1488 C C . MET A 1 191 ? -12.564 4.980 -16.033 1.00 96.75 191 MET A C 1
ATOM 1490 O O . MET A 1 191 ? -13.316 4.029 -16.217 1.00 96.75 191 MET A O 1
ATOM 1494 N N . ALA A 1 192 ? -11.769 5.447 -17.001 1.00 96.44 192 ALA A N 1
ATOM 1495 C CA . ALA A 1 192 ? -11.725 4.848 -18.334 1.00 96.44 192 ALA A CA 1
ATOM 1496 C C . ALA A 1 192 ? -11.178 3.411 -18.284 1.00 96.44 192 ALA A C 1
ATOM 1498 O O . ALA A 1 192 ? -11.833 2.484 -18.754 1.00 96.44 192 ALA A O 1
ATOM 1499 N N . GLU A 1 193 ? -10.021 3.212 -17.648 1.00 97.62 193 GLU A N 1
ATOM 1500 C CA . GLU A 1 193 ? -9.434 1.889 -17.446 1.00 97.62 193 GLU A CA 1
ATOM 1501 C C . GLU A 1 193 ? -10.336 0.990 -16.589 1.00 97.62 193 GLU A C 1
ATOM 1503 O O . GLU A 1 193 ? -10.460 -0.199 -16.866 1.00 97.62 193 GLU A O 1
ATOM 1508 N N . ALA A 1 194 ? -10.997 1.549 -15.573 1.00 97.69 194 ALA A N 1
ATOM 1509 C CA . ALA A 1 194 ? -11.906 0.827 -14.694 1.00 97.69 194 ALA A CA 1
ATOM 1510 C C . ALA A 1 194 ? -13.104 0.244 -15.452 1.00 97.69 194 ALA A C 1
ATOM 1512 O O . ALA A 1 194 ? -13.453 -0.914 -15.230 1.00 97.69 194 ALA A O 1
ATOM 1513 N N . LEU A 1 195 ? -13.707 1.016 -16.361 1.00 97.81 195 LEU A N 1
ATOM 1514 C CA . LEU A 1 195 ? -14.787 0.529 -17.221 1.00 97.81 195 LEU A CA 1
ATOM 1515 C C . LEU A 1 195 ? -14.282 -0.559 -18.175 1.00 97.81 195 LEU A C 1
ATOM 1517 O O . LEU A 1 195 ? -14.879 -1.631 -18.224 1.00 97.81 195 LEU A O 1
ATOM 1521 N N . GLU A 1 196 ? -13.137 -0.344 -18.841 1.00 97.94 196 GLU A N 1
ATOM 1522 C CA . GLU A 1 196 ? -12.520 -1.360 -19.713 1.00 97.94 196 GLU A CA 1
ATOM 1523 C C . GLU A 1 196 ? -12.265 -2.685 -18.967 1.00 97.94 196 GLU A C 1
ATOM 1525 O O . GLU A 1 196 ? -12.451 -3.758 -19.536 1.00 97.94 196 GLU A O 1
ATOM 1530 N N . ILE A 1 197 ? -11.864 -2.626 -17.692 1.00 98.25 197 ILE A N 1
ATOM 1531 C CA . ILE A 1 197 ? -11.630 -3.803 -16.844 1.00 98.25 197 ILE A CA 1
ATOM 1532 C C . ILE A 1 197 ? -12.943 -4.485 -16.455 1.00 98.25 197 ILE A C 1
ATOM 1534 O O . ILE A 1 197 ? -13.070 -5.697 -16.610 1.00 98.25 197 ILE A O 1
ATOM 1538 N N . LEU A 1 198 ? -13.906 -3.740 -15.912 1.00 97.00 198 LEU A N 1
ATOM 1539 C CA . LEU A 1 198 ? -15.098 -4.320 -15.281 1.00 97.00 198 LEU A CA 1
ATOM 1540 C C . LEU A 1 198 ? -16.152 -4.792 -16.285 1.00 97.00 198 LEU A C 1
ATOM 1542 O O . LEU A 1 198 ? -16.915 -5.711 -15.977 1.00 97.00 198 LEU A O 1
ATOM 1546 N N . GLU A 1 199 ? -16.175 -4.196 -17.478 1.00 96.81 199 GLU A N 1
ATOM 1547 C CA . GLU A 1 199 ? -16.993 -4.648 -18.608 1.00 96.81 199 GLU A CA 1
ATOM 1548 C C . GLU A 1 199 ? -16.364 -5.841 -19.341 1.00 96.81 199 GLU A C 1
ATOM 1550 O O . GLU A 1 199 ? -17.043 -6.525 -20.111 1.00 96.81 199 GLU A O 1
ATOM 1555 N N . HIS A 1 200 ? -15.079 -6.130 -19.103 1.00 97.50 200 HIS A N 1
ATOM 1556 C CA . HIS A 1 200 ? -14.420 -7.257 -19.745 1.00 97.50 200 HIS A CA 1
ATOM 1557 C C . HIS A 1 200 ? -15.018 -8.584 -19.242 1.00 97.50 200 HIS A C 1
ATOM 1559 O O . HIS A 1 200 ? -15.000 -8.855 -18.037 1.00 97.50 200 HIS A O 1
ATOM 1565 N N . PRO A 1 201 ? -15.486 -9.474 -20.141 1.00 95.56 201 PRO A N 1
ATOM 1566 C CA . PRO A 1 201 ? -16.239 -10.670 -19.750 1.00 95.56 201 PRO A CA 1
ATOM 1567 C C . PRO A 1 201 ? -15.429 -11.632 -18.875 1.00 95.56 201 PRO A C 1
ATOM 1569 O O . PRO A 1 201 ? -15.990 -12.323 -18.031 1.00 95.56 201 PRO A O 1
ATOM 1572 N N . ASN A 1 202 ? -14.106 -11.634 -19.050 1.00 96.69 202 ASN A N 1
ATOM 1573 C CA . ASN A 1 202 ? -13.206 -12.543 -18.348 1.00 96.69 202 ASN A CA 1
ATOM 1574 C C . ASN A 1 202 ? -12.688 -11.998 -17.006 1.00 96.69 202 ASN A C 1
ATOM 1576 O O . ASN A 1 202 ? -11.946 -12.698 -16.325 1.00 96.69 202 ASN A O 1
ATOM 1580 N N . VAL A 1 203 ? -13.022 -10.763 -16.619 1.00 97.44 203 VAL A N 1
ATOM 1581 C CA . VAL A 1 203 ? -12.690 -10.256 -15.279 1.00 97.44 203 VAL A CA 1
ATOM 1582 C C . VAL A 1 203 ? -13.841 -10.624 -14.349 1.00 97.44 203 VAL A C 1
ATOM 1584 O O . VAL A 1 203 ? -14.944 -10.096 -14.480 1.00 97.44 203 VAL A O 1
ATOM 1587 N N . LEU A 1 204 ? -13.599 -11.559 -13.428 1.00 96.19 204 LEU A N 1
ATOM 1588 C CA . LEU A 1 204 ? -14.608 -12.030 -12.473 1.00 96.19 204 LEU A CA 1
ATOM 1589 C C . LEU A 1 204 ? -14.892 -10.982 -11.400 1.00 96.19 204 LEU A C 1
ATOM 1591 O O . LEU A 1 204 ? -16.047 -10.678 -11.109 1.00 96.19 204 LEU A O 1
ATOM 1595 N N . HIS A 1 205 ? -13.821 -10.432 -10.831 1.00 97.62 205 HIS A N 1
ATOM 1596 C CA . HIS A 1 205 ? -13.860 -9.421 -9.782 1.00 97.62 205 HIS A CA 1
ATOM 1597 C C . HIS A 1 205 ? -12.557 -8.625 -9.780 1.00 97.62 205 HIS A C 1
ATOM 1599 O O . HIS A 1 205 ? -11.511 -9.132 -10.201 1.00 97.62 205 HIS A O 1
ATOM 1605 N N . TRP A 1 206 ? -12.607 -7.398 -9.269 1.00 98.19 206 TRP A N 1
ATOM 1606 C CA . TRP A 1 206 ? -11.443 -6.539 -9.106 1.00 98.19 206 TRP A CA 1
ATOM 1607 C C . TRP A 1 206 ? -11.254 -6.125 -7.644 1.00 98.19 206 TRP A C 1
ATOM 1609 O O . TRP A 1 206 ? -12.037 -5.374 -7.061 1.00 98.19 206 TRP A O 1
ATOM 1619 N N . PHE A 1 207 ? -10.170 -6.603 -7.044 1.00 98.25 207 PHE A N 1
ATOM 1620 C CA . PHE A 1 207 ? -9.712 -6.169 -5.733 1.00 98.25 207 PHE A CA 1
ATOM 1621 C C . PHE A 1 207 ? -8.694 -5.038 -5.869 1.00 98.25 207 PHE A C 1
ATOM 1623 O O . PHE A 1 207 ? -7.737 -5.169 -6.625 1.00 98.25 207 PHE A O 1
ATOM 1630 N N . THR A 1 208 ? -8.853 -3.938 -5.131 1.00 97.44 208 THR A N 1
ATOM 1631 C CA . THR A 1 208 ? -7.900 -2.819 -5.211 1.00 97.44 208 THR A CA 1
ATOM 1632 C C . THR A 1 208 ? -7.565 -2.195 -3.863 1.00 97.44 208 THR A C 1
ATOM 1634 O O . THR A 1 208 ? -8.436 -1.962 -3.024 1.00 97.44 208 THR A O 1
ATOM 1637 N N . GLN A 1 209 ? -6.286 -1.874 -3.671 1.00 97.44 209 GLN A N 1
ATOM 1638 C CA . GLN A 1 209 ? -5.831 -0.958 -2.629 1.00 97.44 209 GLN A CA 1
ATOM 1639 C C . GLN A 1 209 ? -6.450 0.426 -2.870 1.00 97.44 209 GLN A C 1
ATOM 1641 O O . GLN A 1 209 ? -6.726 0.786 -4.018 1.00 97.44 209 GLN A O 1
ATOM 1646 N N . ASN A 1 210 ? -6.671 1.200 -1.800 1.00 96.75 210 ASN A N 1
ATOM 1647 C CA . ASN A 1 210 ? -7.235 2.556 -1.877 1.00 96.75 210 ASN A CA 1
ATOM 1648 C C . ASN A 1 210 ? -8.550 2.627 -2.682 1.00 96.75 210 ASN A C 1
ATOM 1650 O O . ASN A 1 210 ? -8.795 3.601 -3.390 1.00 96.75 210 ASN A O 1
ATOM 1654 N N . CYS A 1 211 ? -9.387 1.588 -2.600 1.00 97.00 211 CYS A N 1
ATOM 1655 C CA . CYS A 1 211 ? -10.660 1.541 -3.313 1.00 97.00 211 CYS A CA 1
ATOM 1656 C C . CYS A 1 211 ? -11.584 2.689 -2.881 1.00 97.00 211 CYS A C 1
ATOM 1658 O O . CYS A 1 211 ? -11.986 2.758 -1.720 1.00 97.00 211 CYS A O 1
ATOM 1660 N N . ASP A 1 212 ? -11.939 3.568 -3.817 1.00 95.81 212 ASP A N 1
ATOM 1661 C CA . ASP A 1 212 ? -12.852 4.693 -3.584 1.00 95.81 212 ASP A CA 1
ATOM 1662 C C . ASP A 1 212 ? -14.273 4.450 -4.118 1.00 95.81 212 ASP A C 1
ATOM 1664 O O . ASP A 1 212 ? -15.164 5.269 -3.897 1.00 95.81 212 ASP A O 1
ATOM 1668 N N . GLY A 1 213 ? -14.506 3.283 -4.725 1.00 95.44 213 GLY A N 1
ATOM 1669 C CA . GLY A 1 213 ? -15.825 2.783 -5.113 1.00 95.44 213 GLY A CA 1
ATOM 1670 C C . GLY A 1 213 ? -16.018 1.289 -4.825 1.00 95.44 213 GLY A C 1
ATOM 1671 O O . GLY A 1 213 ? -16.202 0.518 -5.767 1.00 95.44 213 GLY A O 1
ATOM 1672 N N . PRO A 1 214 ? -15.988 0.833 -3.558 1.00 94.50 214 PRO A N 1
ATOM 1673 C CA . PRO A 1 214 ? -16.357 -0.541 -3.217 1.00 94.50 214 PRO A CA 1
ATOM 1674 C C . PRO A 1 214 ? -17.755 -0.883 -3.736 1.00 94.50 214 PRO A C 1
ATOM 1676 O O . PRO A 1 214 ? -18.679 -0.078 -3.630 1.00 94.50 214 PRO A O 1
ATOM 1679 N N . GLY A 1 215 ? -17.915 -2.080 -4.301 1.00 93.62 215 GLY A N 1
ATOM 1680 C CA . GLY A 1 215 ? -19.180 -2.508 -4.897 1.00 93.62 215 GLY A CA 1
ATOM 1681 C C . GLY A 1 215 ? -19.530 -1.809 -6.214 1.00 93.62 215 GLY A C 1
ATOM 1682 O O . GLY A 1 215 ? -20.623 -2.030 -6.733 1.00 93.62 215 GLY A O 1
ATOM 1683 N N . PHE A 1 216 ? -18.635 -0.997 -6.790 1.00 94.94 216 PHE A N 1
ATOM 1684 C CA . PHE A 1 216 ? -18.842 -0.428 -8.120 1.00 94.94 216 PHE A CA 1
ATOM 1685 C C . PHE A 1 216 ? -19.077 -1.550 -9.143 1.00 94.94 216 PHE A C 1
ATOM 1687 O O . PHE A 1 216 ? -18.333 -2.533 -9.197 1.00 94.94 216 PHE A O 1
ATOM 1694 N N . MET A 1 217 ? -20.188 -1.438 -9.880 1.00 93.88 217 MET A N 1
ATOM 1695 C CA . MET A 1 217 ? -20.721 -2.473 -10.782 1.00 93.88 217 MET A CA 1
ATOM 1696 C C . MET A 1 217 ? -20.892 -3.865 -10.134 1.00 93.88 217 MET A C 1
ATOM 1698 O O . MET A 1 217 ? -20.896 -4.875 -10.830 1.00 93.88 217 MET A O 1
ATOM 1702 N N . GLY A 1 218 ? -20.996 -3.939 -8.802 1.00 93.38 218 GLY A N 1
ATOM 1703 C CA . GLY A 1 218 ? -21.062 -5.193 -8.043 1.00 93.38 218 GLY A CA 1
ATOM 1704 C C . GLY A 1 218 ? -19.775 -6.027 -8.063 1.00 93.38 218 GLY A C 1
ATOM 1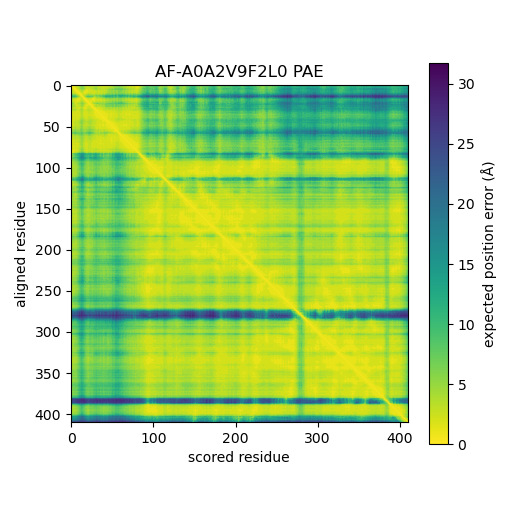705 O O . GLY A 1 218 ? -19.772 -7.136 -7.542 1.00 93.38 218 GLY A O 1
ATOM 1706 N N . ARG A 1 219 ? -18.685 -5.513 -8.649 1.00 94.56 219 ARG A N 1
ATOM 1707 C CA . ARG A 1 219 ? -17.486 -6.290 -9.018 1.00 94.56 219 ARG A CA 1
ATOM 1708 C C . ARG A 1 219 ? -16.178 -5.727 -8.463 1.00 94.56 219 ARG A C 1
ATOM 1710 O O . ARG A 1 219 ? -15.099 -6.104 -8.913 1.00 94.56 219 ARG A O 1
ATOM 1717 N N . MET A 1 220 ? -16.261 -4.815 -7.493 1.00 96.38 220 MET A N 1
ATOM 1718 C CA . MET A 1 220 ? -15.091 -4.209 -6.854 1.00 96.38 220 MET A CA 1
ATOM 1719 C C . MET A 1 220 ? -15.071 -4.416 -5.345 1.00 96.38 220 MET A C 1
ATOM 1721 O O . MET A 1 220 ? -16.098 -4.320 -4.668 1.00 96.38 220 MET A O 1
ATOM 1725 N N . SER A 1 221 ? -13.888 -4.656 -4.784 1.00 96.81 221 SER A N 1
ATOM 1726 C CA . SER A 1 221 ? -13.695 -4.729 -3.332 1.00 96.81 221 SER A CA 1
ATOM 1727 C C . SER A 1 221 ? -12.334 -4.188 -2.898 1.00 96.81 221 SER A C 1
ATOM 1729 O O . SER A 1 221 ? -11.358 -4.300 -3.640 1.00 96.81 221 SER A O 1
ATOM 1731 N N . PRO A 1 222 ? -12.233 -3.614 -1.690 1.00 97.38 222 PRO A N 1
ATOM 1732 C CA . PRO A 1 222 ? -10.962 -3.134 -1.182 1.00 97.38 222 PRO A CA 1
ATOM 1733 C C . PRO A 1 222 ? -10.059 -4.294 -0.742 1.00 97.38 222 PRO A C 1
ATOM 1735 O O . PRO A 1 222 ? -10.534 -5.301 -0.209 1.00 97.38 222 PRO A O 1
ATOM 1738 N N . ILE A 1 223 ? -8.750 -4.105 -0.904 1.00 97.69 223 ILE A N 1
ATOM 1739 C CA . ILE A 1 223 ? -7.705 -4.862 -0.200 1.00 97.69 223 ILE A CA 1
ATOM 1740 C C . ILE A 1 223 ? -6.832 -3.909 0.622 1.00 97.69 223 ILE A C 1
ATOM 1742 O O . ILE A 1 223 ? -6.753 -2.719 0.302 1.00 97.69 223 ILE A O 1
ATOM 1746 N N . PRO A 1 224 ? -6.186 -4.407 1.685 1.00 97.50 224 PRO A N 1
ATOM 1747 C CA . PRO A 1 224 ? -5.383 -3.574 2.567 1.00 97.50 224 PRO A CA 1
ATOM 1748 C C . PRO A 1 224 ? -4.040 -3.187 1.951 1.00 97.50 224 PRO A C 1
ATOM 1750 O O . PRO A 1 224 ? -3.408 -3.989 1.264 1.00 97.50 224 PRO A O 1
ATOM 1753 N N . ILE A 1 225 ? -3.556 -1.984 2.276 1.00 97.56 225 ILE A N 1
ATOM 1754 C CA . ILE A 1 225 ? -2.157 -1.606 2.011 1.00 97.56 225 ILE A CA 1
ATOM 1755 C C . ILE A 1 225 ? -1.177 -2.389 2.904 1.00 97.56 225 ILE A C 1
ATOM 1757 O O . ILE A 1 225 ? -0.050 -2.689 2.505 1.00 97.56 225 ILE A O 1
ATOM 1761 N N . GLY A 1 226 ? -1.624 -2.763 4.106 1.00 97.38 226 GLY A N 1
ATOM 1762 C CA . GLY A 1 226 ? -0.836 -3.514 5.077 1.00 97.38 226 GLY A CA 1
ATOM 1763 C C . GLY A 1 226 ? 0.287 -2.700 5.725 1.00 97.38 226 GLY A C 1
ATOM 1764 O O . GLY A 1 226 ? 0.293 -1.470 5.692 1.00 97.38 226 GLY A O 1
ATOM 1765 N N . ILE A 1 227 ? 1.235 -3.392 6.346 1.00 97.38 227 ILE A N 1
ATOM 1766 C CA . ILE A 1 227 ? 2.403 -2.816 7.015 1.00 97.38 227 ILE A CA 1
ATOM 1767 C C . ILE A 1 227 ? 3.488 -2.493 5.984 1.00 97.38 227 ILE A C 1
ATOM 1769 O O . ILE A 1 227 ? 3.699 -3.236 5.025 1.00 97.38 227 ILE A O 1
ATOM 1773 N N . ASP A 1 228 ? 4.194 -1.378 6.173 1.00 96.12 228 ASP A N 1
ATOM 1774 C CA . ASP A 1 228 ? 5.340 -1.040 5.334 1.00 96.12 228 ASP A CA 1
ATOM 1775 C C . ASP A 1 228 ? 6.573 -1.856 5.753 1.00 96.12 228 ASP A C 1
ATOM 1777 O O . ASP A 1 228 ? 7.315 -1.477 6.660 1.00 96.12 228 ASP A O 1
ATOM 1781 N N . PHE A 1 229 ? 6.790 -2.992 5.100 1.00 95.62 229 PHE A N 1
ATOM 1782 C CA . PHE A 1 229 ? 8.030 -3.758 5.245 1.00 95.62 229 PHE A CA 1
ATOM 1783 C C . PHE A 1 229 ? 9.046 -3.496 4.128 1.00 95.62 229 PHE A C 1
ATOM 1785 O O . PHE A 1 229 ? 10.192 -3.933 4.213 1.00 95.62 229 PHE A O 1
ATOM 1792 N N . HIS A 1 230 ? 8.651 -2.773 3.081 1.00 93.00 230 HIS A N 1
ATOM 1793 C CA . HIS A 1 230 ? 9.464 -2.575 1.884 1.00 93.00 230 HIS A CA 1
ATOM 1794 C C . HIS A 1 230 ? 10.421 -1.387 2.013 1.00 93.00 230 HIS A C 1
ATOM 1796 O O . HIS A 1 230 ? 11.519 -1.431 1.467 1.00 93.00 230 HIS A O 1
ATOM 1802 N N . THR A 1 231 ? 10.064 -0.351 2.772 1.00 92.06 231 THR A N 1
ATOM 1803 C CA . THR A 1 231 ? 10.886 0.857 2.867 1.00 92.06 231 THR A CA 1
ATOM 1804 C C . THR A 1 231 ? 12.210 0.595 3.582 1.00 92.06 231 THR A C 1
ATOM 1806 O O . THR A 1 231 ? 13.266 0.894 3.026 1.00 92.06 231 THR A O 1
ATOM 1809 N N . LEU A 1 232 ? 12.185 -0.020 4.774 1.00 92.56 232 LEU A N 1
ATOM 1810 C CA . LEU A 1 232 ? 13.427 -0.384 5.477 1.00 92.56 232 LEU A CA 1
ATOM 1811 C C . LEU A 1 232 ? 14.169 -1.543 4.816 1.00 92.56 232 LEU A C 1
ATOM 1813 O O . LEU A 1 232 ? 15.359 -1.710 5.050 1.00 92.56 232 LEU A O 1
ATOM 1817 N N . ASN A 1 233 ? 13.506 -2.317 3.959 1.00 90.88 233 ASN A N 1
ATOM 1818 C CA . ASN A 1 233 ? 14.200 -3.307 3.149 1.00 90.88 233 ASN A CA 1
ATOM 1819 C C . ASN A 1 233 ? 15.152 -2.649 2.137 1.00 90.88 233 ASN A C 1
ATOM 1821 O O . ASN A 1 233 ? 16.160 -3.238 1.767 1.00 90.88 233 ASN A O 1
ATOM 1825 N N . GLU A 1 234 ? 14.837 -1.438 1.682 1.00 86.62 234 GLU A N 1
ATOM 1826 C CA . GLU A 1 234 ? 15.556 -0.776 0.591 1.00 86.62 234 GLU A CA 1
ATOM 1827 C C . GLU A 1 234 ? 16.471 0.349 1.074 1.00 86.62 234 GLU A C 1
ATOM 1829 O O . GLU A 1 234 ? 17.485 0.634 0.439 1.00 86.62 234 GLU A O 1
ATOM 1834 N N . GLN A 1 235 ? 16.137 0.994 2.193 1.00 88.00 235 GLN A N 1
ATOM 1835 C CA . GLN A 1 235 ? 16.877 2.148 2.691 1.00 88.00 235 GLN A CA 1
ATOM 1836 C C . GLN A 1 235 ? 16.712 2.356 4.197 1.00 88.00 235 GLN A C 1
ATOM 1838 O O . GLN A 1 235 ? 15.687 2.032 4.789 1.00 88.00 235 GLN A O 1
ATOM 1843 N N . SER A 1 236 ? 17.704 2.991 4.819 1.00 90.00 236 SER A N 1
ATOM 1844 C CA . SER A 1 236 ? 17.582 3.478 6.194 1.00 90.00 236 SER A CA 1
ATOM 1845 C C . SER A 1 236 ? 16.588 4.642 6.248 1.00 90.00 236 SER A C 1
ATOM 1847 O O . SER A 1 236 ? 16.829 5.702 5.668 1.00 90.00 236 SER A O 1
ATOM 1849 N N . LEU A 1 237 ? 15.478 4.469 6.964 1.00 90.44 237 LEU A N 1
ATOM 1850 C CA . LEU A 1 237 ? 14.456 5.496 7.162 1.00 90.44 237 LEU A CA 1
ATOM 1851 C C . LEU A 1 237 ? 13.901 5.421 8.588 1.00 90.44 237 LEU A C 1
ATOM 1853 O O . LEU A 1 237 ? 14.154 4.478 9.328 1.00 90.44 237 LEU A O 1
ATOM 1857 N N . TRP A 1 238 ? 13.162 6.447 9.013 1.00 91.38 238 TRP A N 1
ATOM 1858 C CA . TRP A 1 238 ? 12.482 6.479 10.315 1.00 91.38 238 TRP A CA 1
ATOM 1859 C C . TRP A 1 238 ? 13.402 6.189 11.507 1.00 91.38 238 TRP A C 1
ATOM 1861 O O . TRP A 1 238 ? 12.963 5.634 12.509 1.00 91.38 238 TRP A O 1
ATOM 1871 N N . GLY A 1 239 ? 14.666 6.615 11.416 1.00 91.31 239 GLY A N 1
ATOM 1872 C CA . GLY A 1 239 ? 15.654 6.428 12.477 1.00 91.31 239 GLY A CA 1
ATOM 1873 C C . GLY A 1 239 ? 16.109 4.978 12.666 1.00 91.31 239 GLY A C 1
ATOM 1874 O O . GLY A 1 239 ? 16.748 4.693 13.672 1.00 91.31 239 GLY A O 1
ATOM 1875 N N . GLU A 1 240 ? 15.790 4.089 11.726 1.00 93.50 240 GLU A N 1
ATOM 1876 C CA . GLU A 1 240 ? 16.206 2.688 11.705 1.00 93.50 240 GLU A CA 1
ATOM 1877 C C . GLU A 1 240 ? 17.159 2.442 10.524 1.00 93.50 240 GLU A C 1
ATOM 1879 O O . GLU A 1 240 ? 17.188 3.195 9.543 1.00 93.50 240 GLU A O 1
ATOM 1884 N N . THR A 1 241 ? 17.958 1.383 10.623 1.00 93.00 241 THR A N 1
ATOM 1885 C CA . THR A 1 241 ? 18.809 0.904 9.528 1.00 93.00 241 THR A CA 1
ATOM 1886 C C . THR A 1 241 ? 18.042 -0.046 8.613 1.00 93.00 241 THR A C 1
ATOM 1888 O O . THR A 1 241 ? 16.932 -0.469 8.941 1.00 93.00 241 THR A O 1
ATOM 1891 N N . ILE A 1 242 ? 18.656 -0.406 7.484 1.00 91.38 242 ILE A N 1
ATOM 1892 C CA . ILE A 1 242 ? 18.122 -1.431 6.583 1.00 91.38 242 ILE A CA 1
ATOM 1893 C C . ILE A 1 242 ? 17.832 -2.724 7.360 1.00 91.38 242 ILE A C 1
ATOM 1895 O O . ILE A 1 242 ? 18.664 -3.161 8.159 1.00 91.38 242 ILE A O 1
ATOM 1899 N N . ALA A 1 243 ? 16.658 -3.307 7.120 1.00 92.38 243 ALA A N 1
ATOM 1900 C CA . ALA A 1 243 ? 16.192 -4.551 7.723 1.00 92.38 243 ALA A CA 1
ATOM 1901 C C . ALA A 1 243 ? 15.239 -5.282 6.769 1.00 92.38 243 ALA A C 1
ATOM 1903 O O . ALA A 1 243 ? 14.380 -4.662 6.136 1.00 92.38 243 ALA A O 1
ATOM 1904 N N . SER A 1 244 ? 15.350 -6.604 6.692 1.00 93.00 244 SER A N 1
ATOM 1905 C CA . SER A 1 244 ? 14.440 -7.444 5.907 1.00 93.00 244 SER A CA 1
ATOM 1906 C C . SER A 1 244 ? 12.992 -7.359 6.422 1.00 93.00 244 SER A C 1
ATOM 1908 O O . SER A 1 244 ? 12.767 -7.010 7.587 1.00 93.00 244 SER A O 1
ATOM 1910 N N . PRO A 1 245 ? 11.980 -7.692 5.595 1.00 94.44 245 PRO A N 1
ATOM 1911 C CA . PRO A 1 245 ? 10.589 -7.755 6.036 1.00 94.44 245 PRO A CA 1
ATOM 1912 C C . PRO A 1 245 ? 10.392 -8.630 7.274 1.00 94.44 245 PRO A C 1
ATOM 1914 O O . PRO A 1 245 ? 9.706 -8.224 8.210 1.00 94.44 245 PRO A O 1
ATOM 1917 N N . ARG A 1 246 ? 11.057 -9.790 7.317 1.00 94.38 246 ARG A N 1
ATOM 1918 C CA . ARG A 1 246 ? 10.976 -10.718 8.444 1.00 94.38 246 ARG A CA 1
ATOM 1919 C C . ARG A 1 246 ? 11.548 -10.132 9.733 1.00 94.38 246 ARG A C 1
ATOM 1921 O O . ARG A 1 246 ? 10.889 -10.189 10.764 1.00 94.38 246 ARG A O 1
ATOM 1928 N N . GLU A 1 247 ? 12.732 -9.519 9.685 1.00 95.25 247 GLU A N 1
ATOM 1929 C CA . GLU A 1 247 ? 13.324 -8.868 10.867 1.00 95.25 247 GLU A CA 1
ATOM 1930 C C . GLU A 1 247 ? 12.421 -7.748 11.406 1.00 95.25 247 GLU A C 1
ATOM 1932 O O . GLU A 1 247 ? 12.295 -7.564 12.619 1.00 95.25 247 GLU A O 1
ATOM 1937 N N . GLN A 1 248 ? 11.762 -7.003 10.512 1.00 96.75 248 GLN A N 1
ATOM 1938 C CA . GLN A 1 248 ? 10.806 -5.964 10.897 1.00 96.75 248 GLN A CA 1
ATOM 1939 C C . GLN A 1 248 ? 9.541 -6.547 11.548 1.00 96.75 248 GLN A C 1
ATOM 1941 O O . GLN A 1 248 ? 9.060 -5.983 12.534 1.00 96.75 248 GLN A O 1
ATOM 1946 N N . GLU A 1 249 ? 9.012 -7.660 11.035 1.00 96.75 249 GLU A N 1
ATOM 1947 C CA . GLU A 1 249 ? 7.885 -8.381 11.640 1.00 96.75 249 GLU A CA 1
ATOM 1948 C C . GLU A 1 249 ? 8.250 -8.944 13.021 1.00 96.75 249 GLU A C 1
ATOM 1950 O O . GLU A 1 249 ? 7.538 -8.691 13.994 1.00 96.75 249 GLU A O 1
ATOM 1955 N N . GLU A 1 250 ? 9.384 -9.636 13.146 1.00 96.38 250 GLU A N 1
ATOM 1956 C CA . GLU A 1 250 ? 9.880 -10.177 14.419 1.00 96.38 250 GLU A CA 1
ATOM 1957 C C . GLU A 1 250 ? 10.090 -9.058 15.457 1.00 96.38 250 GLU A C 1
ATOM 1959 O O . GLU A 1 250 ? 9.719 -9.190 16.631 1.00 96.38 250 GLU A O 1
ATOM 1964 N N . MET A 1 251 ? 10.607 -7.901 15.028 1.00 96.81 251 MET A N 1
ATOM 1965 C CA . MET A 1 251 ? 10.707 -6.705 15.865 1.00 96.81 251 MET A CA 1
ATOM 1966 C C . MET A 1 251 ? 9.332 -6.201 16.328 1.00 96.81 251 MET A C 1
ATOM 1968 O O . MET A 1 251 ? 9.166 -5.877 17.503 1.00 96.81 251 MET A O 1
ATOM 1972 N N . LEU A 1 252 ? 8.342 -6.121 15.437 1.00 96.69 252 LEU A N 1
ATOM 1973 C CA . LEU A 1 252 ? 6.994 -5.678 15.800 1.00 96.69 252 LEU A CA 1
ATOM 1974 C C . LEU A 1 252 ? 6.352 -6.640 16.804 1.00 96.69 252 LEU A C 1
ATOM 1976 O O . LEU A 1 252 ? 5.829 -6.207 17.833 1.00 96.69 252 LEU A O 1
ATOM 1980 N N . LEU A 1 253 ? 6.411 -7.942 16.525 1.00 94.88 253 LEU A N 1
ATOM 1981 C CA . LEU A 1 253 ? 5.797 -8.976 17.356 1.00 94.88 253 LEU A CA 1
ATOM 1982 C C . LEU A 1 253 ? 6.459 -9.070 18.734 1.00 94.88 253 LEU A C 1
ATOM 1984 O O . LEU A 1 253 ? 5.753 -9.181 19.736 1.00 94.88 253 LEU A O 1
ATOM 1988 N N . SER A 1 254 ? 7.788 -8.954 18.812 1.00 96.62 254 SER A N 1
ATOM 1989 C CA . SER A 1 254 ? 8.496 -8.896 20.099 1.00 96.62 254 SER A CA 1
ATOM 1990 C C . SER A 1 254 ? 8.088 -7.673 20.923 1.00 96.62 254 SER A C 1
ATOM 1992 O O . SER A 1 254 ? 7.805 -7.805 22.110 1.00 96.62 254 SER A O 1
ATOM 1994 N N . ILE A 1 255 ? 7.939 -6.503 20.294 1.00 96.25 255 ILE A N 1
ATOM 1995 C CA . ILE A 1 255 ? 7.415 -5.304 20.960 1.00 96.25 255 ILE A CA 1
ATOM 1996 C C . ILE A 1 255 ? 5.975 -5.521 21.445 1.00 96.25 255 ILE A C 1
ATOM 1998 O O . ILE A 1 255 ? 5.652 -5.162 22.575 1.00 96.25 255 ILE A O 1
ATOM 2002 N N . ARG A 1 256 ? 5.110 -6.143 20.632 1.00 93.38 256 ARG A N 1
ATOM 2003 C CA . ARG A 1 256 ? 3.717 -6.442 21.011 1.00 93.38 256 ARG A CA 1
ATOM 2004 C C . ARG A 1 256 ? 3.645 -7.301 22.278 1.00 93.38 256 ARG A C 1
ATOM 2006 O O . ARG A 1 256 ? 2.757 -7.079 23.098 1.00 93.38 256 ARG A O 1
ATOM 2013 N N . GLN A 1 257 ? 4.571 -8.245 22.457 1.00 92.94 257 GLN A N 1
ATOM 2014 C CA . GLN A 1 257 ? 4.637 -9.108 23.645 1.00 92.94 257 GLN A CA 1
ATOM 2015 C C . GLN A 1 257 ? 4.982 -8.345 24.934 1.00 92.94 257 GLN A C 1
ATOM 2017 O O . GLN A 1 257 ? 4.641 -8.807 26.020 1.00 92.94 257 GLN A O 1
ATOM 2022 N N . GLU A 1 258 ? 5.617 -7.171 24.838 1.00 94.75 258 GLU A N 1
ATOM 2023 C CA . GLU A 1 258 ? 5.922 -6.315 25.994 1.00 94.75 258 GLU A CA 1
ATOM 2024 C C . GLU A 1 258 ? 4.669 -5.585 26.529 1.00 94.75 258 GLU A C 1
ATOM 2026 O O . GLU A 1 258 ? 4.686 -5.030 27.631 1.00 94.75 258 GLU A O 1
ATOM 2031 N N . PHE A 1 259 ? 3.578 -5.535 25.756 1.00 93.06 259 PHE A N 1
ATOM 2032 C CA . PHE A 1 259 ? 2.438 -4.676 26.061 1.00 93.06 259 PHE A CA 1
ATOM 2033 C C . PHE A 1 259 ? 1.418 -5.313 26.996 1.00 93.06 259 PHE A C 1
ATOM 2035 O O . PHE A 1 259 ? 1.069 -6.488 26.903 1.00 93.06 259 PHE A O 1
ATOM 2042 N N . ARG A 1 260 ? 0.833 -4.467 27.847 1.00 91.50 260 ARG A N 1
ATOM 2043 C CA . ARG A 1 260 ? -0.351 -4.831 28.629 1.00 91.50 260 ARG A CA 1
ATOM 2044 C C . ARG A 1 260 ? -1.569 -5.016 27.715 1.00 91.50 260 ARG A C 1
ATOM 2046 O O . ARG A 1 260 ? -1.622 -4.396 26.639 1.00 91.50 260 ARG A O 1
ATOM 2053 N N . PRO A 1 261 ? -2.579 -5.792 28.153 1.00 89.94 261 PRO A N 1
ATOM 2054 C CA . PRO A 1 261 ? -3.873 -5.849 27.483 1.00 89.94 261 PRO A CA 1
ATOM 2055 C C . PRO A 1 261 ? -4.429 -4.447 27.220 1.00 89.94 261 PRO A C 1
ATOM 2057 O O . PRO A 1 261 ? -4.296 -3.557 28.060 1.00 89.94 261 PRO A O 1
ATOM 2060 N N . THR A 1 262 ? -5.084 -4.237 26.077 1.00 90.75 262 THR A N 1
ATOM 2061 C CA . THR A 1 262 ? -5.523 -2.904 25.621 1.00 90.75 262 THR A CA 1
ATOM 2062 C C . THR A 1 262 ? -6.397 -2.170 26.641 1.00 90.75 262 THR A C 1
ATOM 2064 O O . THR A 1 262 ? -6.271 -0.959 26.798 1.00 90.75 262 THR A O 1
ATOM 2067 N N . ARG A 1 263 ? -7.208 -2.906 27.414 1.00 89.69 263 ARG A N 1
ATOM 2068 C CA . ARG A 1 263 ? -8.045 -2.376 28.509 1.00 89.69 263 ARG A CA 1
ATOM 2069 C C . ARG A 1 263 ? -7.264 -1.759 29.681 1.00 89.69 263 ARG A C 1
ATOM 2071 O O . ARG A 1 263 ? -7.832 -0.993 30.446 1.00 89.69 263 ARG A O 1
ATOM 2078 N N . GLU A 1 264 ? -5.990 -2.114 29.836 1.00 92.25 264 GLU A N 1
ATOM 2079 C CA . GLU A 1 264 ? -5.095 -1.632 30.900 1.00 92.25 264 GLU A CA 1
ATOM 2080 C C . GLU A 1 264 ? -4.157 -0.515 30.414 1.00 92.25 264 GLU A C 1
ATOM 2082 O O . GLU A 1 264 ? -3.370 0.023 31.197 1.00 92.25 264 GLU A O 1
ATOM 2087 N N . ARG A 1 265 ? -4.213 -0.172 29.120 1.00 94.38 265 ARG A N 1
ATOM 2088 C CA . ARG A 1 265 ? -3.441 0.923 28.522 1.00 94.38 265 ARG A CA 1
ATOM 2089 C C . ARG A 1 265 ? -4.113 2.269 28.804 1.00 94.38 265 ARG A C 1
ATOM 2091 O O . ARG A 1 265 ? -5.292 2.342 29.149 1.00 94.38 265 ARG A O 1
ATOM 2098 N N . ILE A 1 266 ? -3.373 3.365 28.637 1.00 97.56 266 ILE A N 1
ATOM 2099 C CA . ILE A 1 266 ? -3.884 4.723 28.849 1.00 97.56 266 ILE A CA 1
ATOM 2100 C C . ILE A 1 266 ? -5.081 4.959 27.920 1.00 97.56 266 ILE A C 1
ATOM 2102 O O . ILE A 1 266 ? -4.945 4.937 26.694 1.00 97.56 266 ILE A O 1
ATOM 2106 N N . ARG A 1 267 ? -6.251 5.236 28.506 1.00 96.62 267 ARG A N 1
ATOM 2107 C CA . ARG A 1 267 ? -7.516 5.506 27.802 1.00 96.62 267 ARG A CA 1
ATOM 2108 C C . ARG A 1 267 ? -7.531 6.906 27.169 1.00 96.62 267 ARG A C 1
ATOM 2110 O O . ARG A 1 267 ? -8.309 7.776 27.559 1.00 96.62 267 ARG A O 1
ATOM 2117 N N . LYS A 1 268 ? -6.621 7.134 26.223 1.00 98.38 268 LYS A N 1
ATOM 2118 C CA . LYS A 1 268 ? -6.496 8.344 25.403 1.00 98.38 268 LYS A CA 1
ATOM 2119 C C . LYS A 1 268 ? -6.120 7.975 23.973 1.00 98.38 268 LYS A C 1
ATOM 2121 O O . LYS A 1 268 ? -5.578 6.898 23.730 1.00 98.38 268 LYS A O 1
ATOM 2126 N N . VAL A 1 269 ? -6.391 8.894 23.053 1.00 98.44 269 VAL A N 1
ATOM 2127 C CA . VAL A 1 269 ? -6.035 8.789 21.637 1.00 98.44 269 VAL A CA 1
ATOM 2128 C C . VAL A 1 269 ? -4.644 9.367 21.419 1.00 98.44 269 VAL A C 1
ATOM 2130 O O . VAL A 1 269 ? -4.423 10.560 21.636 1.00 98.44 269 VAL A O 1
ATOM 2133 N N . TYR A 1 270 ? -3.704 8.534 20.982 1.00 98.00 270 TYR A N 1
ATOM 2134 C CA . TYR A 1 270 ? -2.358 8.971 20.632 1.00 98.00 270 TYR A CA 1
ATOM 2135 C C . TYR A 1 270 ? -2.278 9.453 19.179 1.00 98.00 270 TYR A C 1
ATOM 2137 O O . TYR A 1 270 ? -2.781 8.798 18.263 1.00 98.00 270 TYR A O 1
ATOM 2145 N N . VAL A 1 271 ? -1.625 10.599 18.971 1.00 95.50 271 VAL A N 1
ATOM 2146 C CA . VAL A 1 271 ? -1.457 11.250 17.666 1.00 95.50 271 VAL A CA 1
ATOM 2147 C C . VAL A 1 271 ? 0.028 11.447 17.370 1.00 95.50 271 VAL A C 1
ATOM 2149 O O . VAL A 1 271 ? 0.671 12.342 17.924 1.00 95.50 271 VAL A O 1
ATOM 2152 N N . ASP A 1 272 ? 0.562 10.643 16.451 1.00 91.88 272 ASP A N 1
ATOM 2153 C CA . ASP A 1 272 ? 1.999 10.584 16.141 1.00 91.88 272 ASP A CA 1
ATOM 2154 C C . ASP A 1 272 ? 2.452 11.422 14.940 1.00 91.88 272 ASP A C 1
ATOM 2156 O O . ASP A 1 272 ? 3.636 11.461 14.632 1.00 91.88 272 ASP A O 1
ATOM 2160 N N . PHE A 1 273 ? 1.543 12.090 14.232 1.00 85.75 273 PHE A N 1
ATOM 2161 C CA . PHE A 1 273 ? 1.873 12.796 12.986 1.00 85.75 273 PHE A CA 1
ATOM 2162 C C . PHE A 1 273 ? 1.905 14.323 13.139 1.00 85.75 273 PHE A C 1
ATOM 2164 O O . PHE A 1 273 ? 2.262 15.034 12.206 1.00 85.75 273 PHE A O 1
ATOM 2171 N N . ALA A 1 274 ? 1.520 14.844 14.307 1.00 76.25 274 ALA A N 1
ATOM 2172 C CA . ALA A 1 274 ? 1.336 16.277 14.549 1.00 76.25 274 ALA A CA 1
ATOM 2173 C C . ALA A 1 274 ? 2.628 17.050 14.885 1.00 76.25 274 ALA A C 1
ATOM 2175 O O . ALA A 1 274 ? 2.583 18.278 14.987 1.00 76.25 274 ALA A O 1
ATOM 2176 N N . TRP A 1 275 ? 3.756 16.353 15.074 1.00 71.75 275 TRP A N 1
ATOM 2177 C CA . TRP A 1 275 ? 5.068 16.950 15.366 1.00 71.75 275 TRP A CA 1
ATOM 2178 C C . TRP A 1 275 ? 5.848 17.342 14.103 1.00 71.75 275 TRP A C 1
ATOM 2180 O O . TRP A 1 275 ? 6.849 18.048 14.209 1.00 71.75 275 TRP A O 1
ATOM 2190 N N . GLN A 1 276 ? 5.424 16.875 12.923 1.00 66.62 276 GLN A N 1
ATOM 2191 C CA . GLN A 1 276 ? 6.137 17.137 11.674 1.00 66.62 276 GLN A CA 1
ATOM 2192 C C . GLN A 1 276 ? 6.119 18.647 11.363 1.00 66.62 276 GLN A C 1
ATOM 2194 O O . GLN A 1 276 ? 5.067 19.284 11.493 1.00 66.62 276 GLN A O 1
ATOM 2199 N N . PRO A 1 277 ? 7.261 19.253 10.981 1.00 57.66 277 PRO A N 1
ATOM 2200 C CA . PRO A 1 277 ? 7.287 20.652 10.569 1.00 57.66 277 PRO A CA 1
ATOM 2201 C C . PRO A 1 277 ? 6.392 20.852 9.342 1.00 57.66 277 PRO A C 1
ATOM 2203 O O . PRO A 1 277 ? 6.240 19.948 8.527 1.00 57.66 277 PRO A O 1
ATOM 2206 N N . ALA A 1 278 ? 5.832 22.054 9.169 1.00 55.47 278 ALA A N 1
ATOM 2207 C CA . ALA A 1 278 ? 4.915 22.351 8.062 1.00 55.47 278 ALA A CA 1
ATOM 2208 C C . ALA A 1 278 ? 5.528 22.135 6.661 1.00 55.47 278 ALA A C 1
ATOM 2210 O O . ALA A 1 278 ? 4.794 22.079 5.683 1.00 55.47 278 ALA A O 1
ATOM 2211 N N . SER A 1 279 ? 6.854 22.016 6.557 1.00 51.84 279 SER A N 1
ATOM 2212 C CA . SER A 1 279 ? 7.590 21.703 5.328 1.00 51.84 279 SER A CA 1
ATOM 2213 C C . SER A 1 279 ? 7.707 20.203 5.024 1.00 51.84 279 SER A C 1
ATOM 2215 O O . SER A 1 279 ? 8.062 19.846 3.904 1.00 51.84 279 SER A O 1
ATOM 2217 N N . ALA A 1 280 ? 7.413 19.318 5.980 1.00 52.16 280 ALA A N 1
ATOM 2218 C CA . ALA A 1 280 ? 7.530 17.875 5.824 1.00 52.16 280 ALA A CA 1
ATOM 2219 C C . ALA A 1 280 ? 6.139 17.222 5.778 1.00 52.16 280 ALA A C 1
ATOM 2221 O O . ALA A 1 280 ? 5.444 17.160 6.784 1.00 52.16 280 ALA A O 1
ATOM 2222 N N . TYR A 1 281 ? 5.784 16.693 4.603 1.00 49.22 281 TYR A N 1
ATOM 2223 C CA . TYR A 1 281 ? 4.714 15.713 4.359 1.00 49.22 281 TYR A CA 1
ATOM 2224 C C . TYR A 1 281 ? 3.250 16.151 4.626 1.00 49.22 281 TYR A C 1
ATOM 2226 O O . TYR A 1 281 ? 2.826 16.385 5.753 1.00 49.22 281 TYR A O 1
ATOM 2234 N N . ALA A 1 282 ? 2.451 16.196 3.546 1.00 55.03 282 ALA A N 1
ATOM 2235 C CA . ALA A 1 282 ? 0.999 16.468 3.482 1.00 55.03 282 ALA A CA 1
ATOM 2236 C C . ALA A 1 282 ? 0.404 17.344 4.622 1.00 55.03 282 ALA A C 1
ATOM 2238 O O . ALA A 1 282 ? -0.550 16.931 5.299 1.00 55.03 282 ALA A O 1
ATOM 2239 N N . PRO A 1 283 ? 0.921 18.570 4.839 1.00 54.44 283 PRO A N 1
ATOM 2240 C CA . PRO A 1 283 ? 0.691 19.317 6.074 1.00 54.44 283 PRO A CA 1
ATOM 2241 C C . PRO A 1 283 ? -0.767 19.743 6.245 1.00 54.44 283 PRO A C 1
ATOM 2243 O O . PRO A 1 283 ? -1.278 19.758 7.358 1.00 54.44 283 PRO A O 1
ATOM 2246 N N . TRP A 1 284 ? -1.477 20.075 5.161 1.00 54.16 284 TRP A N 1
ATOM 2247 C CA . TRP A 1 284 ? -2.804 20.694 5.264 1.00 54.16 284 TRP A CA 1
ATOM 2248 C C . TRP A 1 284 ? -3.880 19.738 5.792 1.00 54.16 284 TRP A C 1
ATOM 2250 O O . TRP A 1 284 ? -4.635 20.118 6.690 1.00 54.16 284 TRP A O 1
ATOM 2260 N N . LYS A 1 285 ? -3.929 18.487 5.303 1.00 66.44 285 LYS A N 1
ATOM 2261 C CA . LYS A 1 285 ? -4.911 17.489 5.771 1.00 66.44 285 LYS A CA 1
ATOM 2262 C C . LYS A 1 285 ? -4.707 17.186 7.259 1.00 66.44 285 LYS A C 1
ATOM 2264 O O . LYS A 1 285 ? -5.670 17.145 8.021 1.00 66.44 285 LYS A O 1
ATOM 2269 N N . ARG A 1 286 ? -3.450 17.041 7.690 1.00 78.50 286 ARG A N 1
ATOM 2270 C CA . ARG A 1 286 ? -3.094 16.711 9.080 1.00 78.50 286 ARG A CA 1
ATOM 2271 C C . ARG A 1 286 ? -3.186 17.909 10.027 1.00 78.50 286 ARG A C 1
ATOM 2273 O O . ARG A 1 286 ? -3.651 17.743 11.153 1.00 78.50 286 ARG A O 1
ATOM 2280 N N . ASN A 1 287 ? -2.846 19.116 9.572 1.00 77.62 287 ASN A N 1
ATOM 2281 C CA . ASN A 1 287 ? -3.011 20.345 10.354 1.00 77.62 287 ASN A CA 1
ATOM 2282 C C . ASN A 1 287 ? -4.485 20.628 10.648 1.00 77.62 287 ASN A C 1
ATOM 2284 O O . ASN A 1 287 ? -4.811 20.996 11.772 1.00 77.62 287 ASN A O 1
ATOM 2288 N N . GLY A 1 288 ? -5.385 20.391 9.686 1.00 84.06 288 GLY A N 1
ATOM 2289 C CA . GLY A 1 288 ? -6.825 20.527 9.916 1.00 84.06 288 GLY A CA 1
ATOM 2290 C C . GLY A 1 288 ? -7.334 19.616 11.040 1.00 84.06 288 GLY A C 1
ATOM 2291 O O . GLY A 1 288 ? -8.120 20.054 11.878 1.00 84.06 288 GLY A O 1
ATOM 2292 N N . ILE A 1 289 ? -6.847 18.373 11.100 1.00 88.56 289 ILE A N 1
ATOM 2293 C CA . ILE A 1 289 ? -7.177 17.423 12.176 1.00 88.56 289 ILE A CA 1
ATOM 2294 C C . ILE A 1 289 ? -6.582 17.893 13.505 1.00 88.56 289 ILE A C 1
ATOM 2296 O O . ILE A 1 289 ? -7.295 17.979 14.503 1.00 88.56 289 ILE A O 1
ATOM 2300 N N . ARG A 1 290 ? -5.296 18.266 13.515 1.00 87.50 290 ARG A N 1
ATOM 2301 C CA . ARG A 1 290 ? -4.613 18.775 14.710 1.00 87.50 290 ARG A CA 1
ATOM 2302 C C . ARG A 1 290 ? -5.356 19.963 15.320 1.00 87.50 290 ARG A C 1
ATOM 2304 O O . ARG A 1 290 ? -5.600 19.952 16.519 1.00 87.50 290 ARG A O 1
ATOM 2311 N N . THR A 1 291 ? -5.750 20.952 14.517 1.00 87.56 291 THR A N 1
ATOM 2312 C CA . THR A 1 291 ? -6.478 22.135 15.003 1.00 87.56 291 THR A CA 1
ATOM 2313 C C . THR A 1 291 ? -7.808 21.759 15.651 1.00 87.56 291 THR A C 1
ATOM 2315 O O . THR A 1 291 ? -8.146 22.303 16.697 1.00 87.56 291 THR A O 1
ATOM 2318 N N . LYS A 1 292 ? -8.545 20.800 15.076 1.00 90.88 292 LYS A N 1
ATOM 2319 C CA . LYS A 1 292 ? -9.829 20.339 15.629 1.00 90.88 292 LYS A CA 1
ATOM 2320 C C . LYS A 1 292 ? -9.681 19.555 16.937 1.00 90.88 292 LYS A C 1
ATOM 2322 O O . LYS A 1 292 ? -10.616 19.533 17.728 1.00 90.88 292 LYS A O 1
ATOM 2327 N N . LEU A 1 293 ? -8.530 18.922 17.160 1.00 94.12 293 LEU A N 1
ATOM 2328 C CA . LEU A 1 293 ? -8.268 18.070 18.324 1.00 94.12 293 LEU A CA 1
ATOM 2329 C C . LEU A 1 293 ? -7.416 18.738 19.410 1.00 94.12 293 LEU A C 1
ATOM 2331 O O . LEU A 1 293 ? -7.264 18.171 20.486 1.00 94.12 293 LEU A O 1
ATOM 2335 N N . LEU A 1 294 ? -6.852 19.922 19.152 1.00 91.25 294 LEU A N 1
ATOM 2336 C CA . LEU A 1 294 ? -5.836 20.539 20.011 1.00 91.25 294 LEU A CA 1
ATOM 2337 C C . LEU A 1 294 ? -6.305 20.758 21.457 1.00 91.25 294 LEU A C 1
ATOM 2339 O O . LEU A 1 294 ? -5.507 20.637 22.381 1.00 91.25 294 LEU A O 1
ATOM 2343 N N . THR A 1 295 ? -7.585 21.083 21.645 1.00 92.69 295 THR A N 1
ATOM 2344 C CA . THR A 1 295 ? -8.183 21.355 22.960 1.00 92.69 295 THR A CA 1
ATOM 2345 C C . THR A 1 295 ? -8.864 20.134 23.578 1.00 92.69 295 THR A C 1
ATOM 2347 O O . THR A 1 295 ? -9.483 20.261 24.631 1.00 92.69 295 THR A O 1
ATOM 2350 N N . ASN A 1 296 ? -8.802 18.964 22.935 1.00 96.38 296 ASN A N 1
ATOM 2351 C CA . ASN A 1 296 ? -9.431 17.749 23.441 1.00 96.38 296 ASN A CA 1
ATOM 2352 C C . ASN A 1 296 ? -8.517 17.065 24.474 1.00 96.38 296 ASN A C 1
ATOM 2354 O O . ASN A 1 296 ? -7.447 16.560 24.136 1.00 96.38 296 ASN A O 1
ATOM 2358 N N . GLU A 1 297 ? -8.948 17.022 25.737 1.00 96.88 297 GLU A N 1
ATOM 2359 C CA . GLU A 1 297 ? -8.174 16.463 26.857 1.00 96.88 297 GLU A CA 1
ATOM 2360 C C . GLU A 1 297 ? -7.907 14.948 26.756 1.00 96.88 297 GLU A C 1
ATOM 2362 O O . GLU A 1 297 ? -6.992 14.426 27.410 1.00 96.88 297 GLU A O 1
ATOM 2367 N N . TYR A 1 298 ? -8.669 14.238 25.920 1.00 98.00 298 TYR A N 1
ATOM 2368 C CA . TYR A 1 298 ? -8.521 12.805 25.665 1.00 98.00 298 TYR A CA 1
ATOM 2369 C C . TYR A 1 298 ? -7.549 12.494 24.525 1.00 98.00 298 TYR A C 1
ATOM 2371 O O . TYR A 1 298 ? -7.323 11.323 24.215 1.00 98.00 298 TYR A O 1
ATOM 2379 N N . VAL A 1 299 ? -6.948 13.518 23.920 1.00 97.75 299 VAL A N 1
ATOM 2380 C CA . VAL A 1 299 ? -5.972 13.384 22.840 1.00 97.75 299 VAL A CA 1
ATOM 2381 C C . VAL A 1 299 ? -4.579 13.733 23.350 1.00 97.75 299 VAL A C 1
ATOM 2383 O O . VAL A 1 299 ? -4.377 14.722 24.054 1.00 97.75 299 VAL A O 1
ATOM 2386 N N . VAL A 1 300 ? -3.592 12.915 22.991 1.00 96.94 300 VAL A N 1
ATOM 2387 C CA . VAL A 1 300 ? -2.182 13.148 23.311 1.00 96.94 300 VAL A CA 1
ATOM 2388 C C . VAL A 1 300 ? -1.381 13.247 22.026 1.00 96.94 300 VAL A C 1
ATOM 2390 O O . VAL A 1 300 ? -1.319 12.305 21.240 1.00 96.94 300 VAL A O 1
ATOM 2393 N N . PHE A 1 301 ? -0.728 14.389 21.834 1.00 93.94 301 PHE A N 1
ATOM 2394 C CA . PHE A 1 301 ? 0.129 14.631 20.682 1.00 93.94 301 PHE A CA 1
ATOM 2395 C C . PHE A 1 301 ? 1.579 14.268 20.989 1.00 93.94 301 PHE A C 1
ATOM 2397 O O . PHE A 1 301 ? 2.156 14.713 21.986 1.00 93.94 301 PHE A O 1
ATOM 2404 N N . GLN A 1 302 ? 2.191 13.504 20.088 1.00 92.56 302 GLN A N 1
ATOM 2405 C CA . GLN A 1 302 ? 3.632 13.309 20.065 1.00 92.56 302 GLN A CA 1
ATOM 2406 C C . GLN A 1 302 ? 4.341 14.664 19.938 1.00 92.56 302 GLN A C 1
ATOM 2408 O O . GLN A 1 302 ? 3.946 15.511 19.139 1.00 92.56 302 GLN A O 1
ATOM 2413 N N . ARG A 1 303 ? 5.390 14.877 20.740 1.00 88.75 303 ARG A N 1
ATOM 2414 C CA . ARG A 1 303 ? 6.084 16.176 20.826 1.00 88.75 303 ARG A CA 1
ATOM 2415 C C . ARG A 1 303 ? 7.293 16.296 19.901 1.00 88.75 303 ARG A C 1
ATOM 2417 O O . ARG A 1 303 ? 7.672 17.408 19.557 1.00 88.75 303 ARG A O 1
ATOM 2424 N N . GLN A 1 304 ? 7.908 15.176 19.536 1.00 89.00 304 GLN A N 1
ATOM 2425 C CA . GLN A 1 304 ? 9.157 15.121 18.776 1.00 89.00 304 GLN A CA 1
ATOM 2426 C C . GLN A 1 304 ? 9.214 13.850 17.936 1.00 89.00 304 GLN A C 1
ATOM 2428 O O . GLN A 1 304 ? 8.448 12.923 18.189 1.00 89.00 304 GLN A O 1
ATOM 2433 N N . PHE A 1 305 ? 10.138 13.785 16.981 1.00 89.81 305 PHE A N 1
ATOM 2434 C CA . PHE A 1 305 ? 10.401 12.564 16.224 1.00 89.81 305 PHE A CA 1
ATOM 2435 C C . PHE A 1 305 ? 10.717 11.380 17.149 1.00 89.81 305 PHE A C 1
ATOM 2437 O O . PHE A 1 305 ? 11.459 11.525 18.121 1.00 89.81 305 PHE A O 1
ATOM 2444 N N . LEU A 1 306 ? 10.167 10.212 16.819 1.00 93.25 306 LEU A N 1
ATOM 2445 C CA . LEU A 1 306 ? 10.521 8.934 17.423 1.00 93.25 306 LEU A CA 1
ATOM 2446 C C . LEU A 1 306 ? 10.928 7.976 16.301 1.00 93.25 306 LEU A C 1
ATOM 2448 O O . LEU A 1 306 ? 10.171 7.863 15.331 1.00 93.25 306 LEU A O 1
ATOM 2452 N N . PRO A 1 307 ? 12.070 7.277 16.430 1.00 94.94 307 PRO A N 1
ATOM 2453 C CA . PRO A 1 307 ? 12.386 6.153 15.563 1.00 94.94 307 PRO A CA 1
ATOM 2454 C C . PRO A 1 307 ? 11.267 5.111 15.573 1.00 94.94 307 PRO A C 1
ATOM 2456 O O . PRO A 1 307 ? 10.590 4.955 16.594 1.00 94.94 307 PRO A O 1
ATOM 2459 N N . ARG A 1 308 ? 11.067 4.387 14.468 1.00 95.25 308 ARG A N 1
ATOM 2460 C CA . ARG A 1 308 ? 9.918 3.477 14.288 1.00 95.25 308 ARG A CA 1
ATOM 2461 C C . ARG A 1 308 ? 9.763 2.483 15.440 1.00 95.25 308 ARG A C 1
ATOM 2463 O O . ARG A 1 308 ? 8.668 2.340 15.980 1.00 95.25 308 ARG A O 1
ATOM 2470 N N . ARG A 1 309 ? 10.863 1.878 15.899 1.00 96.38 309 ARG A N 1
ATOM 2471 C CA . ARG A 1 309 ? 10.859 0.945 17.036 1.00 96.38 309 ARG A CA 1
ATOM 2472 C C . ARG A 1 309 ? 10.362 1.600 18.328 1.00 96.38 309 ARG A C 1
ATOM 2474 O O . ARG A 1 309 ? 9.649 0.983 19.117 1.00 96.38 309 ARG A O 1
ATOM 2481 N N . GLN A 1 310 ? 10.747 2.853 18.566 1.00 97.25 310 GLN A N 1
ATOM 2482 C CA . GLN A 1 310 ? 10.309 3.617 19.737 1.00 97.25 310 GLN A CA 1
ATOM 2483 C C . GLN A 1 310 ? 8.861 4.086 19.594 1.00 97.25 310 GLN A C 1
ATOM 2485 O O . GLN A 1 310 ? 8.130 4.091 20.581 1.00 97.25 310 GLN A O 1
ATOM 2490 N N . LEU A 1 311 ? 8.436 4.442 18.380 1.00 96.94 311 LEU A N 1
ATOM 2491 C CA . LEU A 1 311 ? 7.056 4.804 18.079 1.00 96.94 311 LEU A CA 1
ATOM 2492 C C . LEU A 1 311 ? 6.104 3.637 18.362 1.00 96.94 311 LEU A C 1
ATOM 2494 O O . LEU A 1 311 ? 5.122 3.824 19.076 1.00 96.94 311 LEU A O 1
ATOM 2498 N N . TRP A 1 312 ? 6.424 2.431 17.888 1.00 97.62 312 TRP A N 1
ATOM 2499 C CA . TRP A 1 312 ? 5.628 1.237 18.177 1.00 97.62 312 TRP A CA 1
ATOM 2500 C C . TRP A 1 312 ? 5.519 0.977 19.680 1.00 97.62 312 TRP A C 1
ATOM 2502 O O . TRP A 1 312 ? 4.411 0.817 20.190 1.00 97.62 312 TRP A O 1
ATOM 2512 N N . ARG A 1 313 ? 6.633 1.047 20.429 1.00 97.81 313 ARG A N 1
ATOM 2513 C CA . ARG A 1 313 ? 6.593 0.971 21.903 1.00 97.81 313 ARG A CA 1
ATOM 2514 C C . ARG A 1 313 ? 5.713 2.053 22.522 1.00 97.81 313 ARG A C 1
ATOM 2516 O O . ARG A 1 313 ? 4.963 1.772 23.453 1.00 97.81 313 ARG A O 1
ATOM 2523 N N . LYS A 1 314 ? 5.769 3.275 21.988 1.00 97.81 314 LYS A N 1
ATOM 2524 C CA . LYS A 1 314 ? 4.968 4.398 22.474 1.00 97.81 314 LYS A CA 1
ATOM 2525 C C . LYS A 1 314 ? 3.474 4.179 22.256 1.00 97.81 314 LYS A C 1
ATOM 2527 O O . LYS A 1 314 ? 2.693 4.502 23.146 1.00 97.81 314 LYS A O 1
ATOM 2532 N N . TRP A 1 315 ? 3.067 3.595 21.129 1.00 97.25 315 TRP A N 1
ATOM 2533 C CA . TRP A 1 315 ? 1.674 3.200 20.908 1.00 97.25 315 TRP A CA 1
ATOM 2534 C C . TRP A 1 315 ? 1.184 2.174 21.932 1.00 97.25 315 TRP A C 1
ATOM 2536 O O . TRP A 1 315 ? 0.030 2.249 22.348 1.00 97.25 315 TRP A O 1
ATOM 2546 N N . GLY A 1 316 ? 2.050 1.268 22.395 1.00 95.25 316 GLY A N 1
ATOM 2547 C CA . GLY A 1 316 ? 1.728 0.280 23.431 1.00 95.25 316 GLY A CA 1
ATOM 2548 C C . GLY A 1 316 ? 1.325 0.868 24.787 1.00 95.25 316 GLY A C 1
ATOM 2549 O O . GLY A 1 316 ? 0.687 0.183 25.585 1.00 95.25 316 GLY A O 1
ATOM 2550 N N . GLU A 1 317 ? 1.632 2.140 25.052 1.00 97.56 317 GLU A N 1
ATOM 2551 C CA . GLU A 1 317 ? 1.179 2.833 26.264 1.00 97.56 317 GLU A CA 1
ATOM 2552 C C . GLU A 1 317 ? -0.304 3.233 26.203 1.00 97.56 317 GLU A C 1
ATOM 2554 O O . GLU A 1 317 ? -0.927 3.412 27.249 1.00 97.56 317 GLU A O 1
ATOM 2559 N N . TYR A 1 318 ? -0.882 3.383 25.006 1.00 97.88 318 TYR A N 1
ATOM 2560 C CA . TYR A 1 318 ? -2.222 3.937 24.793 1.00 97.88 318 TYR A CA 1
ATOM 2561 C C . TYR A 1 318 ? -3.194 2.885 24.259 1.00 97.88 318 TYR A C 1
ATOM 2563 O O . TYR A 1 318 ? -2.832 1.996 23.493 1.00 97.88 318 TYR A O 1
ATOM 2571 N N . ALA A 1 319 ? -4.463 2.992 24.643 1.00 96.19 319 ALA A N 1
ATOM 2572 C CA . ALA A 1 319 ? -5.506 2.117 24.117 1.00 96.19 319 ALA A CA 1
ATOM 2573 C C . ALA A 1 319 ? -5.842 2.452 22.653 1.00 96.19 319 ALA A C 1
ATOM 2575 O O . ALA A 1 319 ? -6.113 1.546 21.863 1.00 96.19 319 ALA A O 1
ATOM 2576 N N . PHE A 1 320 ? -5.769 3.738 22.283 1.00 98.00 320 PHE A N 1
ATOM 2577 C CA . PHE A 1 320 ? -6.221 4.241 20.989 1.00 98.00 320 PHE A CA 1
ATOM 2578 C C . PHE A 1 320 ? -5.107 4.941 20.205 1.00 98.00 320 PHE A C 1
ATOM 2580 O O . PHE A 1 320 ? -4.362 5.749 20.764 1.00 98.00 320 PHE A O 1
ATOM 2587 N N . VAL A 1 321 ? -5.043 4.695 18.895 1.00 97.88 321 VAL A N 1
ATOM 2588 C CA . VAL A 1 321 ? -4.151 5.400 17.955 1.00 97.88 321 VAL A CA 1
ATOM 2589 C C . VAL A 1 321 ? -4.986 6.034 16.848 1.00 97.88 321 VAL A C 1
ATOM 2591 O O . VAL A 1 321 ? -5.879 5.399 16.293 1.00 97.88 321 VAL A O 1
ATOM 2594 N N . LEU A 1 322 ? -4.702 7.295 16.520 1.00 97.50 322 LEU A N 1
ATOM 2595 C CA . LEU A 1 322 ? -5.355 7.990 15.414 1.00 97.50 322 LEU A CA 1
ATOM 2596 C C . LEU A 1 322 ? -4.587 7.773 14.105 1.00 97.50 322 LEU A C 1
ATOM 2598 O O . LEU A 1 322 ? -3.434 8.189 13.985 1.00 97.50 322 LEU A O 1
ATOM 2602 N N . SER A 1 323 ? -5.252 7.205 13.100 1.00 96.31 323 SER A N 1
ATOM 2603 C CA . SER A 1 323 ? -4.688 6.954 11.774 1.00 96.31 323 SER A CA 1
ATOM 2604 C C . SER A 1 323 ? -5.532 7.608 10.675 1.00 96.31 323 SER A C 1
ATOM 2606 O O . SER A 1 323 ? -6.448 6.994 10.133 1.00 96.31 323 SER A O 1
ATOM 2608 N N . PRO A 1 324 ? -5.278 8.887 10.339 1.00 93.75 324 PRO A N 1
ATOM 2609 C CA . PRO A 1 324 ? -5.911 9.511 9.188 1.00 93.75 324 PRO A CA 1
ATOM 2610 C C . PRO A 1 324 ? -5.397 8.905 7.882 1.00 93.75 324 PRO A C 1
ATOM 2612 O O . PRO A 1 324 ? -4.322 8.303 7.855 1.00 93.75 324 PRO A O 1
ATOM 2615 N N . HIS A 1 325 ? -6.129 9.154 6.792 1.00 92.81 325 HIS A N 1
ATOM 2616 C CA . HIS A 1 325 ? -5.701 8.801 5.437 1.00 92.81 325 HIS A CA 1
ATOM 2617 C C . HIS A 1 325 ? -4.233 9.198 5.192 1.00 92.81 325 HIS A C 1
ATOM 2619 O O . HIS A 1 325 ? -3.777 10.269 5.628 1.00 92.81 325 HIS A O 1
ATOM 2625 N N . GLY A 1 326 ? -3.497 8.311 4.522 1.00 89.62 326 GLY A N 1
ATOM 2626 C CA . GLY A 1 326 ? -2.112 8.527 4.127 1.00 89.62 326 GLY A CA 1
ATOM 2627 C C . GLY A 1 326 ? -1.997 9.486 2.942 1.00 89.62 326 GLY A C 1
ATOM 2628 O O . GLY A 1 326 ? -2.688 10.506 2.859 1.00 89.62 326 GLY A O 1
ATOM 2629 N N . ALA A 1 327 ? -1.089 9.168 2.022 1.00 88.56 327 ALA A N 1
ATOM 2630 C CA . ALA A 1 327 ? -1.096 9.795 0.705 1.00 88.56 327 ALA A CA 1
ATOM 2631 C C . ALA A 1 327 ? -2.309 9.315 -0.122 1.00 88.56 327 ALA A C 1
ATOM 2633 O O . ALA A 1 327 ? -2.979 10.147 -0.738 1.00 88.56 327 ALA A O 1
ATOM 2634 N N . GLY A 1 328 ? -2.647 8.021 -0.028 1.00 91.38 328 GLY A N 1
ATOM 2635 C CA . GLY A 1 328 ? -3.927 7.441 -0.454 1.00 91.38 328 GLY A CA 1
ATOM 2636 C C . GLY A 1 328 ? -5.009 7.436 0.638 1.00 91.38 328 GLY A C 1
ATOM 2637 O O . GLY A 1 328 ? -4.868 8.089 1.676 1.00 91.38 328 GLY A O 1
ATOM 2638 N N . LEU A 1 329 ? -6.107 6.708 0.395 1.00 93.19 329 LEU A N 1
ATOM 2639 C CA . LEU A 1 329 ? -7.198 6.524 1.366 1.00 93.19 329 LEU A CA 1
ATOM 2640 C C . LEU A 1 329 ? -6.775 5.648 2.554 1.00 93.19 329 LEU A C 1
ATOM 2642 O O . LEU A 1 329 ? -7.073 5.990 3.695 1.00 93.19 329 LEU A O 1
ATOM 2646 N N . ASP A 1 330 ? -6.057 4.555 2.305 1.00 96.19 330 ASP A N 1
ATOM 2647 C CA . ASP A 1 330 ? -5.529 3.677 3.349 1.00 96.19 330 ASP A CA 1
ATOM 2648 C C . ASP A 1 330 ? -4.207 4.229 3.921 1.00 96.19 330 ASP A C 1
ATOM 2650 O O . ASP A 1 330 ? -3.574 5.134 3.362 1.00 96.19 330 ASP A O 1
ATOM 2654 N N . CYS A 1 331 ? -3.774 3.704 5.067 1.00 95.50 331 CYS A N 1
ATOM 2655 C CA . CYS A 1 331 ? -2.529 4.117 5.706 1.00 95.50 331 CYS A CA 1
ATOM 2656 C C . CYS A 1 331 ? -1.816 2.936 6.367 1.00 95.50 331 CYS A C 1
ATOM 2658 O O . CYS A 1 331 ? -2.409 2.231 7.180 1.00 95.50 331 CYS A O 1
ATOM 2660 N N . HIS A 1 332 ? -0.508 2.794 6.119 1.00 97.00 332 HIS A N 1
ATOM 2661 C CA . HIS A 1 332 ? 0.334 1.800 6.798 1.00 97.00 332 HIS A CA 1
ATOM 2662 C C . HIS A 1 332 ? 0.221 1.868 8.328 1.00 97.00 332 HIS A C 1
ATOM 2664 O O . HIS A 1 332 ? 0.144 0.837 8.990 1.00 97.00 332 HIS A O 1
ATOM 2670 N N . ARG A 1 333 ? 0.097 3.082 8.889 1.00 96.38 333 ARG A N 1
ATOM 2671 C CA . ARG A 1 333 ? -0.106 3.299 10.331 1.00 96.38 333 ARG A CA 1
ATOM 2672 C C . ARG A 1 333 ? -1.308 2.533 10.874 1.00 96.38 333 ARG A C 1
ATOM 2674 O O . ARG A 1 333 ? -1.239 2.047 11.996 1.00 96.38 333 ARG A O 1
ATOM 2681 N N . THR A 1 334 ? -2.394 2.431 10.108 1.00 97.50 334 THR A N 1
ATOM 2682 C CA . THR A 1 334 ? -3.595 1.707 10.537 1.00 97.50 334 THR A CA 1
ATOM 2683 C C . THR A 1 334 ? -3.240 0.253 10.824 1.00 97.50 334 THR A C 1
ATOM 2685 O O . THR A 1 334 ? -3.503 -0.243 11.915 1.00 97.50 334 THR A O 1
ATOM 2688 N N . TRP A 1 335 ? -2.562 -0.400 9.884 1.00 97.69 335 TRP A N 1
ATOM 2689 C CA . TRP A 1 335 ? -2.180 -1.807 9.980 1.00 97.69 335 TRP A CA 1
ATOM 2690 C C . TRP A 1 335 ? -1.087 -2.057 11.021 1.00 97.69 335 TRP A C 1
ATOM 2692 O O . TRP A 1 335 ? -1.173 -3.026 11.771 1.00 97.69 335 TRP A O 1
ATOM 2702 N N . GLU A 1 336 ? -0.108 -1.158 11.141 1.00 97.44 336 GLU A N 1
ATOM 2703 C CA . GLU A 1 336 ? 0.922 -1.249 12.180 1.00 97.44 336 GLU A CA 1
ATOM 2704 C C . GLU A 1 336 ? 0.337 -1.098 13.591 1.00 97.44 336 GLU A C 1
ATOM 2706 O O . GLU A 1 336 ? 0.644 -1.895 14.474 1.00 97.44 336 GLU A O 1
ATOM 2711 N N . ALA A 1 337 ? -0.546 -0.117 13.814 1.00 96.81 337 ALA A N 1
ATOM 2712 C CA . ALA A 1 337 ? -1.180 0.094 15.114 1.00 96.81 337 ALA A CA 1
ATOM 2713 C C . ALA A 1 337 ? -2.114 -1.070 15.490 1.00 96.81 337 ALA A C 1
ATOM 2715 O O . ALA A 1 337 ? -2.133 -1.502 16.644 1.00 96.81 337 ALA A O 1
ATOM 2716 N N . LEU A 1 338 ? -2.837 -1.635 14.515 1.00 95.75 338 LEU A N 1
ATOM 2717 C CA . LEU A 1 338 ? -3.600 -2.872 14.708 1.00 95.75 338 LEU A CA 1
ATOM 2718 C C . LEU A 1 338 ? -2.686 -4.038 15.112 1.00 95.75 338 LEU A C 1
ATOM 2720 O O . LEU A 1 338 ? -2.996 -4.768 16.055 1.00 95.75 338 LEU A O 1
ATOM 2724 N N . ALA A 1 339 ? -1.532 -4.185 14.457 1.00 94.94 339 ALA A N 1
ATOM 2725 C CA . ALA A 1 339 ? -0.552 -5.210 14.800 1.00 94.94 339 ALA A CA 1
ATOM 2726 C C . ALA A 1 339 ? 0.084 -4.982 16.188 1.00 94.94 339 ALA A C 1
ATOM 2728 O O . ALA A 1 339 ? 0.358 -5.955 16.886 1.00 94.94 339 ALA A O 1
ATOM 2729 N N . CYS A 1 340 ? 0.219 -3.737 16.656 1.00 94.44 340 CYS A N 1
ATOM 2730 C CA . CYS A 1 340 ? 0.595 -3.391 18.039 1.00 94.44 340 CYS A CA 1
ATOM 2731 C C . CYS A 1 340 ? -0.535 -3.606 19.075 1.00 94.44 340 CYS A C 1
ATOM 2733 O O . CYS A 1 340 ? -0.346 -3.428 20.286 1.00 94.44 340 CYS A O 1
ATOM 2735 N N . GLY A 1 341 ? -1.726 -4.001 18.630 1.00 92.69 341 GLY A N 1
ATOM 2736 C CA . GLY A 1 341 ? -2.868 -4.293 19.489 1.00 92.69 341 GLY A CA 1
ATOM 2737 C C . GLY A 1 341 ? -3.683 -3.073 19.921 1.00 92.69 341 GLY A C 1
ATOM 2738 O O . GLY A 1 341 ? -4.376 -3.121 20.939 1.00 92.69 341 GLY A O 1
ATOM 2739 N N . ASN A 1 342 ? -3.576 -1.958 19.202 1.00 94.69 342 ASN A N 1
ATOM 2740 C CA . ASN A 1 342 ? -4.349 -0.752 19.479 1.00 94.69 342 ASN A CA 1
ATOM 2741 C C . ASN A 1 342 ? -5.756 -0.825 18.867 1.00 94.69 342 ASN A C 1
ATOM 2743 O O . ASN A 1 342 ? -5.979 -1.492 17.858 1.00 94.69 342 ASN A O 1
ATOM 2747 N N . ILE A 1 343 ? -6.692 -0.068 19.447 1.00 96.12 343 ILE A N 1
ATOM 2748 C CA . ILE A 1 343 ? -7.941 0.298 18.772 1.00 96.12 343 ILE A CA 1
ATOM 2749 C C . ILE A 1 343 ? -7.642 1.522 17.900 1.00 96.12 343 ILE A C 1
ATOM 2751 O O . ILE A 1 343 ? -7.138 2.533 18.396 1.00 96.12 343 ILE A O 1
ATOM 2755 N N . VAL A 1 344 ? -7.919 1.451 16.602 1.00 97.38 344 VAL A N 1
ATOM 2756 C CA . VAL A 1 344 ? -7.509 2.494 15.652 1.00 97.38 344 VAL A CA 1
ATOM 2757 C C . VAL A 1 344 ? -8.691 3.367 15.257 1.00 97.38 344 VAL A C 1
ATOM 2759 O O . VAL A 1 344 ? -9.730 2.872 14.838 1.00 97.38 344 VAL A O 1
ATOM 2762 N N . LEU A 1 345 ? -8.535 4.683 15.369 1.00 98.19 345 LEU A N 1
ATOM 2763 C CA . LEU A 1 345 ? -9.517 5.651 14.886 1.00 98.19 345 LEU A CA 1
ATOM 2764 C C . LEU A 1 345 ? -9.114 6.098 13.483 1.00 98.19 345 LEU A C 1
ATOM 2766 O O . LEU A 1 345 ? -8.006 6.606 13.297 1.00 98.19 345 LEU A O 1
ATOM 2770 N N . VAL A 1 346 ? -10.013 5.950 12.516 1.00 97.12 346 VAL A N 1
ATOM 2771 C CA . VAL A 1 346 ? -9.815 6.363 11.118 1.00 97.12 346 VAL A CA 1
ATOM 2772 C C . VAL A 1 346 ? -10.931 7.323 10.698 1.00 97.12 346 VAL A C 1
ATOM 2774 O O . VAL A 1 346 ? -12.034 7.229 11.230 1.00 97.12 346 VAL A O 1
ATOM 2777 N N . PRO A 1 347 ? -10.706 8.270 9.773 1.00 95.44 347 PRO A N 1
ATOM 2778 C CA . PRO A 1 347 ? -11.793 9.015 9.151 1.00 95.44 347 PRO A CA 1
ATOM 2779 C C . PRO A 1 347 ? -12.736 8.057 8.416 1.00 95.44 347 PRO A C 1
ATOM 2781 O O . PRO A 1 347 ? -12.269 7.160 7.718 1.00 95.44 347 PRO A O 1
ATOM 2784 N N . ALA A 1 348 ? -14.046 8.268 8.539 1.00 96.19 348 ALA A N 1
ATOM 2785 C CA . ALA A 1 348 ? -15.022 7.510 7.761 1.00 96.19 348 ALA A CA 1
ATOM 2786 C C . ALA A 1 348 ? -14.778 7.696 6.253 1.00 96.19 348 ALA A C 1
ATOM 2788 O O . ALA A 1 348 ? -14.577 8.821 5.777 1.00 96.19 348 ALA A O 1
ATOM 2789 N N . SER A 1 349 ? -14.786 6.597 5.502 1.00 95.62 349 SER A N 1
ATOM 2790 C CA . SER A 1 349 ? -14.491 6.602 4.066 1.00 95.62 349 SER A CA 1
ATOM 2791 C C . SER A 1 349 ? -15.106 5.387 3.361 1.00 95.62 349 SER A C 1
ATOM 2793 O O . SER A 1 349 ? -15.612 4.482 4.025 1.00 95.62 349 SER A O 1
ATOM 2795 N N . PRO A 1 350 ? -15.032 5.297 2.019 1.00 96.25 350 PRO A N 1
ATOM 2796 C CA . PRO A 1 350 ? -15.402 4.069 1.319 1.00 96.25 350 PRO A CA 1
ATOM 2797 C C . PRO A 1 350 ? -14.660 2.823 1.839 1.00 96.25 350 PRO A C 1
ATOM 2799 O O . PRO A 1 350 ? -15.191 1.723 1.760 1.00 96.25 350 PRO A O 1
ATOM 2802 N N . LEU A 1 351 ? -13.478 2.968 2.451 1.00 96.44 351 LEU A N 1
ATOM 2803 C CA . LEU A 1 351 ? -12.747 1.844 3.038 1.00 96.44 351 LEU A CA 1
ATOM 2804 C C . LEU A 1 351 ? -13.336 1.322 4.357 1.00 96.44 351 LEU A C 1
ATOM 2806 O O . LEU A 1 351 ? -12.790 0.369 4.897 1.00 96.44 351 LEU A O 1
ATOM 2810 N N . ASP A 1 352 ? -14.442 1.857 4.881 1.00 96.00 352 ASP A N 1
ATOM 2811 C CA . ASP A 1 352 ? -15.029 1.375 6.143 1.00 96.00 352 ASP A CA 1
ATOM 2812 C C . ASP A 1 352 ? -15.281 -0.153 6.135 1.00 96.00 352 ASP A C 1
ATOM 2814 O O . ASP A 1 352 ? -15.011 -0.833 7.126 1.00 96.00 352 ASP A O 1
ATOM 2818 N N . SER A 1 353 ? -15.696 -0.730 4.996 1.00 94.06 353 SER A N 1
ATOM 2819 C CA . SER A 1 353 ? -15.900 -2.183 4.851 1.00 94.06 353 SER A CA 1
ATOM 2820 C C . SER A 1 353 ? -14.604 -3.005 4.879 1.00 94.06 353 SER A C 1
ATOM 2822 O O . SER A 1 353 ? -14.636 -4.209 5.120 1.00 94.06 353 SER A O 1
ATOM 2824 N N . LEU A 1 354 ? -13.449 -2.388 4.605 1.00 94.81 354 LEU A N 1
ATOM 2825 C CA . LEU A 1 354 ? -12.139 -3.043 4.694 1.00 94.81 354 LEU A CA 1
ATOM 2826 C C . LEU A 1 354 ? -11.814 -3.424 6.145 1.00 94.81 354 LEU A C 1
ATOM 2828 O O . LEU A 1 354 ? -11.142 -4.425 6.386 1.00 94.81 354 LEU A O 1
ATOM 2832 N N . TYR A 1 355 ? -12.308 -2.633 7.098 1.00 94.44 355 TYR A N 1
ATOM 2833 C CA . TYR A 1 355 ? -11.991 -2.761 8.517 1.00 94.44 355 TYR A CA 1
ATOM 2834 C C . TYR A 1 355 ? -13.013 -3.593 9.307 1.00 94.44 355 TYR A C 1
ATOM 2836 O O . TYR A 1 355 ? -12.928 -3.692 10.532 1.00 94.44 355 TYR A O 1
ATOM 2844 N N . GLU A 1 356 ? -13.983 -4.210 8.631 1.00 90.56 356 GLU A N 1
ATOM 2845 C CA . GLU A 1 356 ? -15.012 -5.020 9.275 1.00 90.56 356 GLU A CA 1
ATOM 2846 C C . GLU A 1 356 ? -14.406 -6.200 10.061 1.00 90.56 356 GLU A C 1
ATOM 2848 O O . GLU A 1 356 ? -13.629 -7.010 9.545 1.00 90.56 356 GLU A O 1
ATOM 2853 N N . GLY A 1 357 ? -14.777 -6.301 11.340 1.00 89.12 357 GLY A N 1
ATOM 2854 C CA . GLY A 1 357 ? -14.257 -7.317 12.261 1.00 89.12 357 GLY A CA 1
ATOM 2855 C C . GLY A 1 357 ? -12.886 -6.995 12.871 1.00 89.12 357 GLY A C 1
ATOM 2856 O O . GLY A 1 357 ? -12.353 -7.821 13.608 1.00 89.12 357 GLY A O 1
ATOM 2857 N N . LEU A 1 358 ? -12.315 -5.816 12.603 1.00 93.19 358 LEU A N 1
ATOM 2858 C CA . LEU A 1 358 ? -11.094 -5.317 13.244 1.00 93.19 358 LEU A CA 1
ATOM 2859 C C . LEU A 1 358 ? -11.427 -4.252 14.307 1.00 93.19 358 LEU A C 1
ATOM 2861 O O . LEU A 1 358 ? -12.491 -3.632 14.235 1.00 93.19 358 LEU A O 1
ATOM 2865 N N . PRO A 1 359 ? -10.538 -3.998 15.292 1.00 94.12 359 PRO A N 1
ATOM 2866 C CA . PRO A 1 359 ? -10.710 -2.936 16.285 1.00 94.12 359 PRO A CA 1
ATOM 2867 C C . PRO A 1 359 ? -10.447 -1.552 15.675 1.00 94.12 359 PRO A C 1
ATOM 2869 O O . PRO A 1 359 ? -9.526 -0.835 16.062 1.00 94.12 359 PRO A O 1
ATOM 2872 N N . VAL A 1 360 ? -11.269 -1.181 14.697 1.00 95.81 360 VAL A N 1
ATOM 2873 C CA . VAL A 1 360 ? -11.232 0.102 13.999 1.00 95.81 360 VAL A CA 1
ATOM 2874 C C . VAL A 1 360 ? -12.539 0.849 14.244 1.00 95.81 360 VAL A C 1
ATOM 2876 O O . VAL A 1 360 ? -13.626 0.267 14.241 1.00 95.81 360 VAL A O 1
ATOM 2879 N N . ILE A 1 361 ? -12.426 2.153 14.477 1.00 97.31 361 ILE A N 1
ATOM 2880 C CA . ILE A 1 361 ? -13.544 3.078 14.637 1.00 97.31 361 ILE A CA 1
ATOM 2881 C C . ILE A 1 361 ? -13.493 4.099 13.502 1.00 97.31 361 ILE A C 1
ATOM 2883 O O . ILE A 1 361 ? -12.583 4.929 13.458 1.00 97.31 361 ILE A O 1
ATOM 2887 N N . SER A 1 362 ? -14.491 4.067 12.621 1.00 97.00 362 SER A N 1
ATOM 2888 C CA . SER A 1 362 ? -14.700 5.106 11.610 1.00 97.00 362 SER A CA 1
ATOM 2889 C C . SER A 1 362 ? -15.331 6.346 12.247 1.00 97.00 362 SER A C 1
ATOM 2891 O O . SER A 1 362 ? -16.468 6.309 12.714 1.00 97.00 362 SER A O 1
ATOM 2893 N N . ILE A 1 363 ? -14.585 7.449 12.264 1.00 96.38 363 ILE A N 1
ATOM 2894 C CA 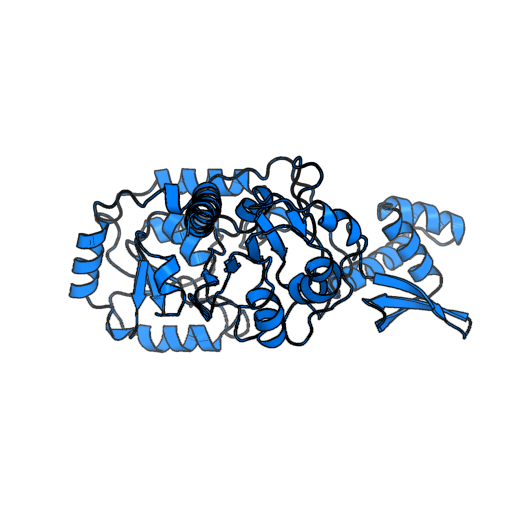. ILE A 1 363 ? -14.954 8.738 12.854 1.00 96.38 363 ILE A CA 1
ATOM 2895 C C . ILE A 1 363 ? -15.496 9.661 11.761 1.00 96.38 363 ILE A C 1
ATOM 2897 O O . ILE A 1 363 ? -14.800 9.955 10.784 1.00 96.38 363 ILE A O 1
ATOM 2901 N N . LYS A 1 364 ? -16.726 10.154 11.931 1.00 95.31 364 LYS A N 1
ATOM 2902 C CA . LYS A 1 364 ? -17.363 11.112 11.012 1.00 95.31 364 LYS A CA 1
ATOM 2903 C C . LYS A 1 364 ? -17.109 12.552 11.456 1.00 95.31 364 LYS A C 1
ATOM 2905 O O . LYS A 1 364 ? -16.891 13.428 10.619 1.00 95.31 364 LYS A O 1
ATOM 2910 N N . ASP A 1 365 ? -17.089 12.785 12.765 1.00 95.00 365 ASP A N 1
ATOM 2911 C CA . ASP A 1 365 ? -16.732 14.049 13.399 1.00 95.00 365 ASP A CA 1
ATOM 2912 C C . ASP A 1 365 ? -15.731 13.811 14.538 1.00 95.00 365 ASP A C 1
ATOM 2914 O O . ASP A 1 365 ? -15.936 13.007 15.439 1.00 95.00 365 ASP A O 1
ATOM 2918 N N . TRP A 1 366 ? -14.643 14.577 14.552 1.00 94.19 366 TRP A N 1
ATOM 2919 C CA . TRP A 1 366 ? -13.630 14.535 15.606 1.00 94.19 366 TRP A CA 1
ATOM 2920 C C . TRP A 1 366 ? -14.173 14.857 17.007 1.00 94.19 366 TRP A C 1
ATOM 2922 O O . TRP A 1 366 ? -13.543 14.493 18.001 1.00 94.19 366 TRP A O 1
ATOM 2932 N N . LYS A 1 367 ? -15.344 15.501 17.100 1.00 95.06 367 LYS A N 1
ATOM 2933 C CA . LYS A 1 367 ? -16.075 15.701 18.362 1.00 95.06 367 LYS A CA 1
ATOM 2934 C C . LYS A 1 367 ? -16.594 14.405 18.986 1.00 95.06 367 LYS A C 1
ATOM 2936 O O . LYS A 1 367 ? -16.931 14.413 20.163 1.00 95.06 367 LYS A O 1
ATOM 2941 N N . GLU A 1 368 ? -16.632 13.303 18.238 1.00 97.19 368 GLU A N 1
ATOM 2942 C CA . GLU A 1 368 ? -16.992 11.980 18.759 1.00 97.19 368 GLU A CA 1
ATOM 2943 C C . GLU A 1 368 ? -15.953 11.438 19.754 1.00 97.19 368 GLU A C 1
ATOM 2945 O O . GLU A 1 368 ? -16.240 10.494 20.483 1.00 97.19 368 GLU A O 1
ATOM 2950 N N . ILE A 1 369 ? -14.754 12.022 19.832 1.00 98.00 369 ILE A N 1
ATOM 2951 C CA . ILE A 1 369 ? -13.748 11.642 20.830 1.00 98.00 369 ILE A CA 1
ATOM 2952 C C . ILE A 1 369 ? -14.120 12.278 22.177 1.00 98.00 369 ILE A C 1
ATOM 2954 O O . ILE A 1 369 ? -13.628 13.351 22.535 1.00 98.00 369 ILE A O 1
ATOM 2958 N N . THR A 1 370 ? -15.002 11.607 22.916 1.00 98.06 370 THR A N 1
ATOM 2959 C CA . THR A 1 370 ? -15.422 11.959 24.282 1.00 98.06 370 THR A CA 1
ATOM 2960 C C . THR A 1 370 ? -15.042 10.860 25.272 1.00 98.06 370 THR A C 1
ATOM 2962 O O . THR A 1 370 ? -14.712 9.742 24.872 1.00 98.06 370 THR A O 1
ATOM 2965 N N . SER A 1 371 ? -15.105 11.155 26.573 1.00 97.88 371 SER A N 1
ATOM 2966 C CA . SER A 1 371 ? -14.874 10.158 27.626 1.00 97.88 371 SER A CA 1
ATOM 2967 C C . SER A 1 371 ? -15.771 8.926 27.455 1.00 97.88 371 SER A C 1
ATOM 2969 O O . SER A 1 371 ? -15.282 7.798 27.478 1.00 97.88 371 SER A O 1
ATOM 2971 N N . GLU A 1 372 ? -17.067 9.148 27.231 1.00 98.06 372 GLU A N 1
ATOM 2972 C CA . GLU A 1 372 ? -18.099 8.109 27.150 1.00 98.06 372 GLU A CA 1
ATOM 2973 C C . GLU A 1 372 ? -17.896 7.212 25.928 1.00 98.06 372 GLU A C 1
ATOM 2975 O O . GLU A 1 372 ? -17.997 5.989 26.023 1.00 98.06 372 GLU A O 1
ATOM 2980 N N . ASN A 1 373 ? -17.562 7.810 24.782 1.00 98.12 373 ASN A N 1
ATOM 2981 C CA . ASN A 1 373 ? -17.301 7.051 23.565 1.00 98.12 373 ASN A CA 1
ATOM 2982 C C . ASN A 1 373 ? -16.020 6.221 23.683 1.00 98.12 373 ASN A C 1
ATOM 2984 O O . ASN A 1 373 ? -16.006 5.072 23.247 1.00 98.12 373 ASN A O 1
ATOM 2988 N N . LEU A 1 374 ? -14.972 6.746 24.328 1.00 97.75 374 LEU A N 1
ATOM 2989 C CA . LEU A 1 374 ? -13.763 5.966 24.597 1.00 97.75 374 LEU A CA 1
ATOM 2990 C C . LEU A 1 374 ? -14.050 4.766 25.507 1.00 97.75 374 LEU A C 1
ATOM 2992 O O . LEU A 1 374 ? -13.520 3.688 25.248 1.00 97.75 374 LEU A O 1
ATOM 2996 N N . ASP A 1 375 ? -14.908 4.911 26.521 1.00 95.81 375 ASP A N 1
ATOM 2997 C CA . ASP A 1 375 ? -15.342 3.781 27.354 1.00 95.81 375 ASP A CA 1
ATOM 2998 C C . ASP A 1 375 ? -16.132 2.746 26.556 1.00 95.81 375 ASP A C 1
ATOM 3000 O O . ASP A 1 375 ? -15.857 1.548 26.648 1.00 95.81 375 ASP A O 1
ATOM 3004 N N . ALA A 1 376 ? -17.078 3.196 25.731 1.00 95.88 376 ALA A N 1
ATOM 3005 C CA . ALA A 1 376 ? -17.885 2.311 24.900 1.00 95.88 376 ALA A CA 1
ATOM 3006 C C . ALA A 1 376 ? -17.028 1.536 23.884 1.00 95.88 376 ALA A C 1
ATOM 3008 O O . ALA A 1 376 ? -17.179 0.320 23.738 1.00 95.88 376 ALA A O 1
ATOM 3009 N N . TRP A 1 377 ? -16.099 2.211 23.198 1.00 95.50 377 TRP A N 1
ATOM 3010 C CA . TRP A 1 377 ? -15.195 1.575 22.237 1.00 95.50 377 TRP A CA 1
ATOM 3011 C C . TRP A 1 377 ? -14.214 0.627 22.918 1.00 95.50 377 TRP A C 1
ATOM 3013 O O . TRP A 1 377 ? -13.983 -0.471 22.410 1.00 95.50 377 TRP A O 1
ATOM 3023 N N . LEU A 1 378 ? -13.676 1.012 24.080 1.00 93.56 378 LEU A N 1
ATOM 3024 C CA . LEU A 1 378 ? -12.809 0.134 24.853 1.00 93.56 378 LEU A CA 1
ATOM 3025 C C . LEU A 1 378 ? -13.578 -1.108 25.298 1.00 93.56 378 LEU A C 1
ATOM 3027 O O . LEU A 1 378 ? -13.090 -2.210 25.090 1.00 93.56 378 LEU A O 1
ATOM 3031 N N . GLY A 1 379 ? -14.798 -0.956 25.819 1.00 91.44 379 GLY A N 1
ATOM 3032 C CA . GLY A 1 379 ? -15.667 -2.070 26.197 1.00 91.44 379 GLY A CA 1
ATOM 3033 C C . GLY A 1 379 ? -15.917 -3.034 25.036 1.00 91.44 379 GLY A C 1
ATOM 3034 O O . GLY A 1 379 ? -15.693 -4.235 25.187 1.00 91.44 379 GLY A O 1
ATOM 3035 N N . ARG A 1 380 ? -16.275 -2.505 23.857 1.00 89.56 380 ARG A N 1
ATOM 3036 C CA . ARG A 1 380 ? -16.548 -3.289 22.639 1.00 89.56 380 ARG A CA 1
ATOM 3037 C C . ARG A 1 380 ? -15.369 -4.153 22.191 1.00 89.56 380 ARG A C 1
ATOM 3039 O O . ARG A 1 380 ? -15.591 -5.279 21.764 1.00 89.56 380 ARG A O 1
ATOM 3046 N N . TYR A 1 381 ? -14.144 -3.635 22.277 1.00 84.06 381 TYR A N 1
ATOM 3047 C CA . TYR A 1 381 ? -12.950 -4.321 21.768 1.00 84.06 381 TYR A CA 1
ATOM 3048 C C . TYR A 1 381 ? -12.041 -4.891 22.867 1.00 84.06 381 TYR A C 1
ATOM 3050 O O . TYR A 1 381 ? -11.042 -5.534 22.559 1.00 84.06 381 TYR A O 1
ATOM 3058 N N . SER A 1 382 ? -12.390 -4.716 24.146 1.00 68.38 382 SER A N 1
ATOM 3059 C CA . SER A 1 382 ? -11.581 -5.147 25.301 1.00 68.38 382 SER A CA 1
ATOM 3060 C C . SER A 1 382 ? -11.352 -6.657 25.393 1.00 68.38 382 SER A C 1
ATOM 3062 O O . SER A 1 382 ? -10.368 -7.075 26.003 1.00 68.38 382 SER A O 1
ATOM 3064 N N . GLY A 1 383 ? -12.258 -7.454 24.821 1.00 57.56 383 GLY A N 1
ATOM 3065 C CA . GLY A 1 383 ? -12.188 -8.916 24.769 1.00 57.56 383 GLY A CA 1
ATOM 3066 C C . GLY A 1 383 ? -12.044 -9.478 23.358 1.00 57.56 383 GLY A C 1
ATOM 3067 O O . GLY A 1 383 ? -12.115 -10.691 23.193 1.00 57.56 383 GLY A O 1
ATOM 3068 N N . CYS A 1 384 ? -11.875 -8.629 22.339 1.00 51.69 384 CYS A N 1
ATOM 3069 C CA . CYS A 1 384 ? -11.598 -9.128 21.003 1.00 51.69 384 CYS A CA 1
ATOM 3070 C C . CYS A 1 384 ? -10.193 -9.726 21.003 1.00 51.69 384 CYS A C 1
ATOM 3072 O O . CYS A 1 384 ? -9.206 -8.999 21.121 1.00 51.69 384 CYS A O 1
ATOM 3074 N N . GLU A 1 385 ? -10.105 -11.039 20.798 1.00 54.69 385 GLU A N 1
ATOM 3075 C CA . GLU A 1 385 ? -8.997 -11.583 20.025 1.00 54.69 385 GLU A CA 1
ATOM 3076 C C . GLU A 1 385 ? -9.014 -10.794 18.719 1.00 54.69 385 GLU A C 1
ATOM 3078 O O . GLU A 1 385 ? -9.916 -10.945 17.893 1.00 54.69 385 GLU A O 1
ATOM 3083 N N . ILE A 1 386 ? -8.117 -9.811 18.609 1.00 56.97 386 ILE A N 1
ATOM 3084 C CA . ILE A 1 386 ? -7.897 -9.071 17.370 1.00 56.97 386 ILE A CA 1
ATOM 3085 C C . ILE A 1 386 ? -7.778 -10.152 16.320 1.00 56.97 386 ILE A C 1
ATOM 3087 O O . ILE A 1 386 ? -6.903 -10.988 16.499 1.00 56.97 386 ILE A O 1
ATOM 3091 N N . GLY A 1 387 ? -8.679 -10.198 15.334 1.00 58.66 387 GLY A N 1
ATOM 3092 C CA . GLY A 1 387 ? -8.738 -11.305 14.385 1.00 58.66 387 GLY A CA 1
ATOM 3093 C C . GLY A 1 387 ? -7.398 -11.440 13.682 1.00 58.66 387 GLY A C 1
ATOM 3094 O O . GLY A 1 387 ? -7.187 -10.792 12.658 1.00 58.66 387 GLY A O 1
ATOM 3095 N N . GLU A 1 388 ? -6.489 -12.228 14.263 1.00 70.69 388 GLU A N 1
ATOM 3096 C CA . GLU A 1 388 ? -5.078 -12.250 13.883 1.00 70.69 388 GLU A CA 1
ATOM 3097 C C . GLU A 1 388 ? -4.987 -12.691 12.430 1.00 70.69 388 GLU A C 1
ATOM 3099 O O . GLU A 1 388 ? -4.219 -12.127 11.661 1.00 70.69 388 GLU A O 1
ATOM 3104 N N . GLU A 1 389 ? -5.913 -13.567 12.024 1.00 85.81 389 GLU A N 1
ATOM 3105 C CA . GLU A 1 389 ? -6.160 -13.953 10.643 1.00 85.81 389 GLU A CA 1
ATOM 3106 C C . GLU A 1 389 ? -6.301 -12.745 9.701 1.00 85.81 389 GLU A C 1
ATOM 3108 O O . GLU A 1 389 ? -5.577 -12.680 8.714 1.00 85.81 389 GLU A O 1
ATOM 3113 N N . ARG A 1 390 ? -7.141 -11.743 10.008 1.00 91.94 390 ARG A N 1
ATOM 3114 C CA . ARG A 1 390 ? -7.403 -10.568 9.147 1.00 91.94 390 ARG A CA 1
ATOM 3115 C C . ARG A 1 390 ? -6.193 -9.650 9.026 1.00 91.94 390 ARG A C 1
ATOM 3117 O O . ARG A 1 390 ? -6.117 -8.857 8.087 1.00 91.94 390 ARG A O 1
ATOM 3124 N N . LEU A 1 391 ? -5.256 -9.762 9.962 1.00 94.06 391 LEU A N 1
ATOM 3125 C CA . LEU A 1 391 ? -3.973 -9.081 9.911 1.00 94.06 391 LEU A CA 1
ATOM 3126 C C . LEU A 1 391 ? -2.920 -9.883 9.150 1.00 94.06 391 LEU A C 1
ATOM 3128 O O . LEU A 1 391 ? -1.773 -9.466 9.185 1.00 94.06 391 LEU A O 1
ATOM 3132 N N . THR A 1 392 ? -3.271 -10.970 8.452 1.00 95.88 392 THR A N 1
ATOM 3133 C CA . THR A 1 392 ? -2.332 -11.736 7.618 1.00 95.88 392 THR A CA 1
ATOM 3134 C C . THR A 1 392 ? -2.568 -11.552 6.128 1.00 95.88 392 THR A C 1
ATOM 3136 O O . THR A 1 392 ? -3.709 -11.470 5.669 1.00 95.88 392 THR A O 1
ATOM 3139 N N . SER A 1 393 ? -1.494 -11.580 5.336 1.00 96.31 393 SER A N 1
ATOM 3140 C CA . SER A 1 393 ? -1.603 -11.588 3.867 1.00 96.31 393 SER A CA 1
ATOM 3141 C C . SER A 1 393 ? -2.393 -12.813 3.371 1.00 96.31 393 SER A C 1
ATOM 3143 O O . SER A 1 393 ? -3.196 -12.711 2.441 1.00 96.31 393 SER A O 1
ATOM 3145 N N . ARG A 1 394 ? -2.236 -13.958 4.056 1.00 95.88 394 ARG A N 1
ATOM 3146 C CA . ARG A 1 394 ? -2.916 -15.224 3.745 1.00 95.88 394 ARG A CA 1
ATOM 3147 C C . ARG A 1 394 ? -4.438 -15.108 3.796 1.00 95.88 394 ARG A C 1
ATOM 3149 O O . ARG A 1 394 ? -5.113 -15.633 2.913 1.00 95.88 394 ARG A O 1
ATOM 3156 N N . TYR A 1 395 ? -4.990 -14.429 4.802 1.00 95.69 395 TYR A N 1
ATOM 3157 C CA . TYR A 1 395 ? -6.439 -14.241 4.912 1.00 95.69 395 TYR A CA 1
ATOM 3158 C C . TYR A 1 395 ? -7.012 -13.502 3.706 1.00 95.69 395 TYR A C 1
ATOM 3160 O O . TYR A 1 395 ? -8.030 -13.919 3.161 1.00 95.69 395 TYR A O 1
ATOM 3168 N N . TRP A 1 396 ? -6.356 -12.431 3.260 1.00 96.62 396 TRP A N 1
ATOM 3169 C CA . TRP A 1 396 ? -6.848 -11.639 2.133 1.00 96.62 396 TRP A CA 1
ATOM 3170 C C . TRP A 1 396 ? -6.792 -12.423 0.827 1.00 96.62 396 TRP A C 1
ATOM 3172 O O . TRP A 1 396 ? -7.751 -12.393 0.060 1.00 96.62 396 TRP A O 1
ATOM 3182 N N . VAL A 1 397 ? -5.732 -13.200 0.611 1.00 97.38 397 VAL A N 1
ATOM 3183 C CA . VAL A 1 397 ? -5.627 -14.106 -0.542 1.00 97.38 397 VAL A CA 1
ATOM 3184 C C . VAL A 1 397 ? -6.716 -15.176 -0.504 1.00 97.38 397 VAL A C 1
ATOM 3186 O O . VAL A 1 397 ? -7.397 -15.392 -1.506 1.00 97.38 397 VAL A O 1
ATOM 3189 N N . ALA A 1 398 ? -6.938 -15.801 0.654 1.00 96.56 398 ALA A N 1
ATOM 3190 C CA . ALA A 1 398 ? -8.006 -16.780 0.830 1.00 96.56 398 ALA A CA 1
ATOM 3191 C C . ALA A 1 398 ? -9.391 -16.159 0.592 1.00 96.56 398 ALA A C 1
ATOM 3193 O O . ALA A 1 398 ? -10.197 -16.738 -0.129 1.00 96.56 398 ALA A O 1
ATOM 3194 N N . LYS A 1 399 ? -9.647 -14.954 1.118 1.00 94.94 399 LYS A N 1
ATOM 3195 C CA . LYS A 1 399 ? -10.891 -14.205 0.893 1.00 94.94 399 LYS A CA 1
ATOM 3196 C C . LYS A 1 399 ? -11.134 -13.970 -0.597 1.00 94.94 399 LYS A C 1
ATOM 3198 O O . LYS A 1 399 ? -12.234 -14.244 -1.063 1.00 94.94 399 LYS A O 1
ATOM 3203 N N . MET A 1 400 ? -10.116 -13.524 -1.338 1.00 96.38 400 MET A N 1
ATOM 3204 C CA . MET A 1 400 ? -10.222 -13.320 -2.787 1.00 96.38 400 MET A CA 1
ATOM 3205 C C . MET A 1 400 ? -10.582 -14.620 -3.511 1.00 96.38 400 MET A C 1
ATOM 3207 O O . MET A 1 400 ? -11.507 -14.620 -4.317 1.00 96.38 400 MET A O 1
ATOM 3211 N N . ARG A 1 401 ? -9.920 -15.739 -3.183 1.00 95.00 401 ARG A N 1
ATOM 3212 C CA . ARG A 1 401 ? -10.236 -17.045 -3.787 1.00 95.00 401 ARG A CA 1
ATOM 3213 C C . ARG A 1 401 ? -11.646 -17.530 -3.435 1.00 95.00 401 ARG A C 1
ATOM 3215 O O . ARG A 1 401 ? -12.359 -17.989 -4.318 1.00 95.00 401 ARG A O 1
ATOM 3222 N N . THR A 1 402 ? -12.092 -17.372 -2.190 1.00 91.62 402 THR A N 1
ATOM 3223 C CA . THR A 1 402 ? -13.451 -17.764 -1.780 1.00 91.62 402 THR A CA 1
ATOM 3224 C C . THR A 1 402 ? -14.530 -16.934 -2.476 1.00 91.62 402 THR A C 1
ATOM 3226 O O . THR A 1 402 ? -15.525 -17.503 -2.915 1.00 91.62 402 THR A O 1
ATOM 3229 N N . THR A 1 403 ? -14.335 -15.614 -2.625 1.00 84.69 403 THR A N 1
ATOM 3230 C CA . THR A 1 403 ? -15.262 -14.752 -3.383 1.00 84.69 403 THR A CA 1
ATOM 3231 C C . THR A 1 403 ? -15.428 -15.248 -4.820 1.00 84.69 403 THR A C 1
ATOM 3233 O O . THR A 1 403 ? -16.536 -15.237 -5.350 1.00 84.69 403 THR A O 1
ATOM 3236 N N . VAL A 1 404 ? -14.353 -15.736 -5.443 1.00 77.50 404 VAL A N 1
ATOM 3237 C CA . VAL A 1 404 ? -14.418 -16.324 -6.787 1.00 77.50 404 VAL A CA 1
ATOM 3238 C C . VAL A 1 404 ? -15.222 -17.604 -6.804 1.00 77.50 404 VAL A C 1
ATOM 3240 O O . VAL A 1 404 ? -16.137 -17.718 -7.610 1.00 77.50 404 VAL A O 1
ATOM 3243 N N . SER A 1 405 ? -14.922 -18.549 -5.911 1.00 77.19 405 SER A N 1
ATOM 3244 C CA . SER A 1 405 ? -15.621 -19.833 -5.912 1.00 77.19 405 SER A CA 1
ATOM 3245 C C . SER A 1 405 ? -17.129 -19.669 -5.700 1.00 77.19 405 SER A C 1
ATOM 3247 O O . SER A 1 405 ? -17.891 -20.450 -6.258 1.00 77.19 405 SER A O 1
ATOM 3249 N N . SER A 1 406 ? -17.580 -18.648 -4.956 1.00 73.44 406 SER A N 1
ATOM 3250 C CA . SER A 1 406 ? -19.012 -18.325 -4.870 1.00 73.44 406 SER A CA 1
ATOM 3251 C C . SER A 1 406 ? -19.582 -17.762 -6.173 1.00 73.44 406 SER A C 1
ATOM 3253 O O . SER A 1 406 ? -20.674 -18.154 -6.560 1.00 73.44 406 SER A O 1
ATOM 3255 N N . LEU A 1 407 ? -18.842 -16.892 -6.868 1.00 71.88 407 LEU A N 1
ATOM 3256 C CA . LEU A 1 407 ? -19.280 -16.284 -8.132 1.00 71.88 407 LEU A CA 1
ATOM 3257 C C . LEU A 1 407 ? -19.265 -17.272 -9.308 1.00 71.88 407 LEU A C 1
ATOM 3259 O O . LEU A 1 407 ? -20.015 -17.090 -10.254 1.00 71.88 407 LEU A O 1
ATOM 3263 N N . SER A 1 408 ? -18.413 -18.301 -9.269 1.00 61.53 408 SER A N 1
ATOM 3264 C CA . SER A 1 408 ? -18.357 -19.364 -10.284 1.00 61.53 408 SER A CA 1
ATOM 3265 C C . SER A 1 408 ? -19.513 -20.375 -10.167 1.00 61.53 408 SER A C 1
ATOM 3267 O O . SER A 1 408 ? -19.696 -21.192 -11.071 1.00 61.53 408 SER A O 1
ATOM 3269 N N . LEU A 1 409 ? -20.237 -20.384 -9.039 1.00 58.50 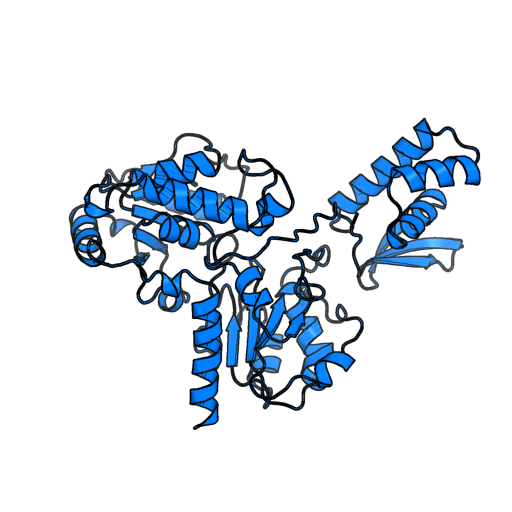409 LEU A N 1
ATOM 3270 C CA . LEU A 1 409 ? -21.360 -21.292 -8.761 1.00 58.50 409 LEU A CA 1
ATOM 3271 C C . LEU A 1 409 ? -22.736 -20.672 -9.065 1.00 58.50 409 LEU A C 1
ATOM 3273 O O . LEU A 1 409 ? -23.713 -21.419 -9.158 1.00 58.50 409 LEU A O 1
ATOM 3277 N N . GLU A 1 410 ? -22.804 -19.344 -9.188 1.00 47.19 410 GLU A N 1
ATOM 3278 C CA . GLU A 1 410 ? -23.978 -18.568 -9.624 1.00 47.19 410 GLU A CA 1
ATOM 3279 C C . GLU A 1 410 ? -23.977 -18.383 -11.146 1.00 47.19 410 GLU A C 1
ATOM 3281 O O . GLU A 1 410 ? -25.082 -18.448 -11.737 1.00 47.19 410 GLU A O 1
#

Foldseek 3Di:
DDFAPQWDWDADPVGFIFTDGVNHTDDTDDPLLVQLVVVVVVVDDLVRSLVVCCVVVVDDSVVSSVVSVVSQVVCVVQLGDADWQKAQPQDDFFDAPVNLQLPFPAAVVPQQVVVRTGTDHGARGVQQFPPRQDQQRDPCLLVLLPDAAAGEHEYESSCLNVCLRRHLVSHDAAYEYEYEDDLDEDDPRVVVSVCSQVVRPRHLAYEYDLYQDACVVPRYDYDANTAPQPPLCRADDLPGHRDHSVVVNVLLLVLLVVADQLLPAALAEEEEPQQDPCVDFPNPVVVVLCVQCVPPPRYDYDNHRDRPSVVLNVLSRHQEYEDEAHSGRHDNCQLSSQSSVHQYEYADGPCPVLQPQASYHHDPDPVCPDPVNSVVSCVVCSPDPGPVLSRGSVNSSVVSSVVSVVSVVD

pLDDT: mean 90.58, std 9.51, range [47.19, 98.69]

Radius of gyration: 23.66 Å; Cα contacts (8 Å, |Δi|>4): 740; chains: 1; bounding box: 67×44×67 Å